Protein AF-A0A8J2VVZ3-F1 (afdb_monomer_lite)

Foldseek 3Di:
DPVPPVVVPPDDPCPVVVVVVVVVVVVVVVVPPVPPALQNLQVPAQWGWHDDPNAIEIEHEQEALVSLLVSLVSDARHQEYEYYHHNDPDQEADACSHPAPGAHQYYAYEDEQHAYYALNNCLSHLQRHAEDAHYQYAYAADSQCSQACVNPVNNGNHAYYHYENYAYAADDLNSCVRCVVRHQEYHYANYAYAQFLAPSGPNLVCLVCCRHYPNVRHHYVVSPHDPDRRDFKDWPDWDWDDDDQFKIKIFTDIDPLVQFPWKKKWKWFPPQDTWIWIWTDDSPDGIDMDGDHDAFTKMKIKIFTANDPPPPVLPPPPHDPDDPPPPPDGDTDTDHPVSVVVRCRRGSHMDMDMDHHHDDPPPPPDDDDDDDPDDPPVVVVVVVVVVVVVVVVVVVVVVVVVVVVVVVVVVVVVVPDPPVVPPPPDDDDDDDDDDDDDDDDDDDDDDDDDDDDDDDDDDDDDD

Secondary structure (DSSP, 8-state):
--SSSGGGSSS-TTHHHHHHHHHHHHHHHTT------HHHHTTT-SEEEEEETTEEEEEEEEE-HHHHHHHHHH--SEEEEEEEEE-SS--EE-TT-SPTT---SEEEEES----EE-TTSSGGGTTT--EEEEESS---S--HHHH-SGGGTT-----EEE-TTS------HHHHHHHTTT--EEE-TT-EE-----TT-HHHHHHH-TTTS-GGGPEEGGG---SSPP---EEEEEEEEEEETTEEEEEEEEE-GGG-SEEEEEEEESSTTPPEEEEEE-TT-SEEEE--PPTT-EEEEEEEEESSS-THHHHHTTT----TTSTTS---EEE-HHHHHHHHHTSSEEEEEEEEPP----------------SSSHHHHHHHHHHHHHHHHHHHHHHHHHHHHHHHHHHHHHHH-GGGSSSS---------------------------------------

pLDDT: mean 74.83, std 21.55, range [27.45, 98.38]

Organism: NCBI:txid151541

InterPro domains:
  IPR003961 Fibronectin type III [cd00063] (238-299)
  IPR032675 Leucine-rich repeat domain superfamily [G3DSA:3.80.10.10] (25-243)
  IPR036116 Fibronectin type III superfamily [SSF49265] (237-308)

Structure (mmCIF, N/CA/C/O backbone):
data_AF-A0A8J2VVZ3-F1
#
_entry.id   AF-A0A8J2VVZ3-F1
#
loop_
_atom_site.group_PDB
_atom_site.id
_atom_site.type_symbol
_atom_site.label_atom_id
_atom_site.label_alt_id
_atom_site.label_comp_id
_atom_site.label_asym_id
_atom_site.label_entity_id
_atom_site.label_seq_id
_atom_site.pdbx_PDB_ins_code
_atom_site.Cartn_x
_atom_site.Cartn_y
_atom_site.Cartn_z
_atom_site.occupancy
_atom_site.B_iso_or_equiv
_atom_site.auth_seq_id
_atom_site.auth_comp_id
_atom_site.auth_asym_id
_atom_site.auth_atom_id
_atom_site.pdbx_PDB_model_num
ATOM 1 N N . MET A 1 1 ? -2.573 18.808 74.335 1.00 41.56 1 MET A N 1
ATOM 2 C CA . MET A 1 1 ? -2.303 17.354 74.412 1.00 41.56 1 MET A CA 1
ATOM 3 C C . MET A 1 1 ? -1.164 16.949 73.460 1.00 41.56 1 MET A C 1
ATOM 5 O O . MET A 1 1 ? -1.275 15.972 72.742 1.00 41.56 1 MET A O 1
ATOM 9 N N . ILE A 1 2 ? -0.074 17.728 73.407 1.00 43.84 2 ILE A N 1
ATOM 10 C CA . ILE A 1 2 ? 1.075 17.495 72.497 1.00 43.84 2 ILE A CA 1
ATOM 11 C C . ILE A 1 2 ? 2.384 17.327 73.296 1.00 43.84 2 ILE A C 1
ATOM 13 O O . ILE A 1 2 ? 3.398 16.895 72.764 1.00 43.84 2 ILE A O 1
ATOM 17 N N . ARG A 1 3 ? 2.359 17.583 74.613 1.00 35.09 3 ARG A N 1
ATOM 18 C CA . ARG A 1 3 ? 3.540 17.487 75.483 1.00 35.09 3 ARG A CA 1
ATOM 19 C C . ARG A 1 3 ? 3.730 16.114 76.140 1.00 35.09 3 ARG A C 1
ATOM 21 O O . ARG A 1 3 ? 4.819 15.843 76.626 1.00 35.09 3 ARG A O 1
ATOM 28 N N . ASP A 1 4 ? 2.728 15.238 76.058 1.00 38.72 4 ASP A N 1
ATOM 29 C CA . ASP A 1 4 ? 2.770 13.888 76.646 1.00 38.72 4 ASP 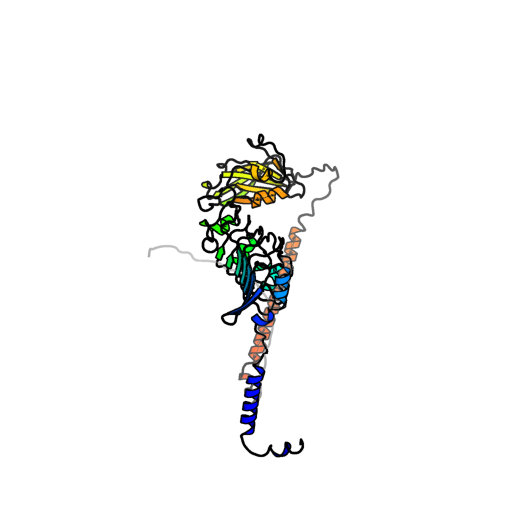A CA 1
ATOM 30 C C . ASP A 1 4 ? 3.154 12.792 75.639 1.00 38.72 4 ASP A C 1
ATOM 32 O O . ASP A 1 4 ? 3.281 11.630 76.006 1.00 38.72 4 ASP A O 1
ATOM 36 N N . PHE A 1 5 ? 3.378 13.134 74.364 1.00 40.94 5 PHE A N 1
ATOM 37 C CA . PHE A 1 5 ? 3.762 12.145 73.347 1.00 40.94 5 PHE A CA 1
ATOM 38 C C . PHE A 1 5 ? 5.262 11.817 73.347 1.00 40.94 5 PHE A C 1
ATOM 40 O O . PHE A 1 5 ? 5.665 10.774 72.835 1.00 40.94 5 PHE A O 1
ATOM 47 N N . TYR A 1 6 ? 6.094 12.672 73.950 1.00 36.91 6 TYR A N 1
ATOM 48 C CA . TYR A 1 6 ? 7.549 12.490 73.953 1.00 36.91 6 TYR A CA 1
ATOM 49 C C . TYR A 1 6 ? 8.045 11.492 75.015 1.00 36.91 6 TYR A C 1
ATOM 51 O O . TYR A 1 6 ? 9.190 11.054 74.954 1.00 36.91 6 TYR A O 1
ATOM 59 N N . SER A 1 7 ? 7.198 11.091 75.970 1.00 34.47 7 SER A N 1
ATOM 60 C CA . SER A 1 7 ? 7.571 10.172 77.058 1.00 34.47 7 SER A CA 1
ATOM 61 C C . SER A 1 7 ? 7.275 8.694 76.772 1.00 34.47 7 SER A C 1
ATOM 63 O O . SER A 1 7 ? 7.632 7.840 77.580 1.00 34.47 7 SER A O 1
ATOM 65 N N . ALA A 1 8 ? 6.693 8.353 75.616 1.00 37.59 8 ALA A N 1
ATOM 66 C CA . ALA A 1 8 ? 6.410 6.964 75.236 1.00 37.59 8 ALA A CA 1
ATOM 67 C C . ALA A 1 8 ? 7.482 6.323 74.324 1.00 37.59 8 ALA A C 1
ATOM 69 O O . ALA A 1 8 ? 7.306 5.194 73.873 1.00 37.59 8 ALA A O 1
ATOM 70 N N . ILE A 1 9 ? 8.608 7.005 74.068 1.00 42.75 9 ILE A N 1
ATOM 71 C CA . ILE A 1 9 ? 9.734 6.506 73.244 1.00 42.75 9 ILE A CA 1
ATOM 72 C C . ILE A 1 9 ? 10.838 5.899 74.137 1.00 42.75 9 ILE A C 1
ATOM 74 O O . ILE A 1 9 ? 12.026 5.972 73.856 1.00 42.75 9 ILE A O 1
ATOM 78 N N . GLN A 1 10 ? 10.460 5.279 75.254 1.00 44.12 10 GLN A N 1
ATOM 79 C CA . GLN A 1 10 ? 11.367 4.441 76.042 1.00 44.12 10 GLN A CA 1
ATOM 80 C C . GLN A 1 10 ? 10.609 3.264 76.649 1.00 44.12 10 GLN A C 1
ATOM 82 O O . GLN A 1 10 ? 10.412 3.187 77.858 1.00 44.12 10 GLN A O 1
ATOM 87 N N . ARG A 1 11 ? 10.166 2.348 75.785 1.00 43.34 11 ARG A N 1
ATOM 88 C CA . ARG A 1 11 ? 10.184 0.888 75.986 1.00 43.34 11 ARG A CA 1
ATOM 89 C C . ARG A 1 11 ? 9.306 0.217 74.935 1.00 43.34 11 ARG A C 1
ATOM 91 O O . ARG A 1 11 ? 8.188 0.653 74.682 1.00 43.34 11 ARG A O 1
ATOM 98 N N . ASN A 1 12 ? 9.795 -0.933 74.485 1.00 38.09 12 ASN A N 1
ATOM 99 C CA . ASN A 1 12 ? 9.079 -2.033 73.844 1.00 38.09 12 ASN A CA 1
ATOM 100 C C . ASN A 1 12 ? 9.043 -2.051 72.305 1.00 38.09 12 ASN A C 1
ATOM 102 O O . ASN A 1 12 ? 8.538 -1.137 71.654 1.00 38.09 12 ASN A O 1
ATOM 106 N N . ASP A 1 13 ? 9.498 -3.183 71.760 1.00 50.47 13 ASP A N 1
ATOM 107 C CA . ASP A 1 13 ? 9.647 -3.589 70.349 1.00 50.47 13 ASP A CA 1
ATOM 108 C C . ASP A 1 13 ? 8.346 -3.618 69.510 1.00 50.47 13 ASP A C 1
ATOM 110 O O . ASP A 1 13 ? 8.288 -4.188 68.424 1.00 50.47 13 ASP A O 1
ATOM 114 N N . ASN A 1 14 ? 7.289 -2.943 69.961 1.00 55.72 14 ASN A N 1
ATOM 115 C CA . ASN A 1 14 ? 5.982 -2.885 69.299 1.00 55.72 14 ASN A CA 1
ATOM 116 C C . ASN A 1 14 ? 5.757 -1.597 68.483 1.00 55.72 14 ASN A C 1
ATOM 118 O O . ASN A 1 14 ? 4.695 -1.427 67.882 1.00 55.72 14 ASN A O 1
ATOM 122 N N . GLY A 1 15 ? 6.730 -0.679 68.448 1.00 51.97 15 GLY A N 1
ATOM 123 C CA . GLY A 1 15 ? 6.635 0.577 67.691 1.00 51.97 15 GLY A CA 1
ATOM 124 C C . GLY A 1 15 ? 6.712 0.372 66.176 1.00 51.97 15 GLY A C 1
ATOM 125 O O . GLY A 1 15 ? 5.900 0.919 65.435 1.00 51.97 15 GLY A O 1
ATOM 126 N N . ILE A 1 16 ? 7.627 -0.487 65.717 1.00 58.69 16 ILE A N 1
ATOM 127 C CA . ILE A 1 16 ? 7.827 -0.771 64.287 1.00 58.69 16 ILE A CA 1
ATOM 128 C C . ILE A 1 16 ? 6.633 -1.548 63.717 1.00 58.69 16 ILE A C 1
ATOM 130 O O . ILE A 1 16 ? 6.146 -1.213 62.642 1.00 58.69 16 ILE A O 1
ATOM 134 N N . ALA A 1 17 ? 6.090 -2.513 64.467 1.00 57.69 17 ALA A N 1
ATOM 135 C CA . ALA A 1 17 ? 4.900 -3.265 64.067 1.00 57.69 17 ALA A CA 1
ATOM 136 C C . ALA A 1 17 ? 3.648 -2.374 63.966 1.00 57.69 17 ALA A C 1
ATOM 138 O O . ALA A 1 17 ? 2.857 -2.526 63.038 1.00 57.69 17 ALA A O 1
ATOM 139 N N . LYS A 1 18 ? 3.485 -1.394 64.868 1.00 58.59 18 LYS A N 1
ATOM 140 C CA . LYS A 1 18 ? 2.386 -0.416 64.795 1.00 58.59 18 LYS A CA 1
ATOM 141 C C . LYS A 1 18 ? 2.551 0.575 63.645 1.00 58.59 18 LYS A C 1
ATOM 143 O O . LYS A 1 18 ? 1.558 0.913 63.013 1.00 58.59 18 LYS A O 1
ATOM 148 N N . ILE A 1 19 ? 3.778 1.000 63.336 1.00 66.62 19 ILE A N 1
ATOM 149 C CA . ILE A 1 19 ? 4.067 1.863 62.179 1.00 66.62 19 ILE A CA 1
ATOM 150 C C . ILE A 1 19 ? 3.843 1.102 60.867 1.00 66.62 19 ILE A C 1
ATOM 152 O O . ILE A 1 19 ? 3.213 1.641 59.965 1.00 66.62 19 ILE A O 1
ATOM 156 N N . LEU A 1 20 ? 4.269 -0.162 60.774 1.00 64.00 20 LEU A N 1
ATOM 157 C CA . LEU A 1 20 ? 3.985 -1.037 59.631 1.00 64.00 20 LEU A CA 1
ATOM 158 C C . LEU A 1 20 ? 2.487 -1.314 59.484 1.00 64.00 20 LEU A C 1
ATOM 160 O O . LEU A 1 20 ? 1.973 -1.257 58.375 1.00 64.00 20 LEU A O 1
ATOM 164 N N . SER A 1 21 ? 1.770 -1.549 60.585 1.00 64.81 21 SER A N 1
ATOM 165 C CA . SER A 1 21 ? 0.315 -1.727 60.564 1.00 64.81 21 SER A CA 1
ATOM 166 C C . SER A 1 21 ? -0.410 -0.453 60.130 1.00 64.81 21 SER A C 1
ATOM 168 O O . SER A 1 21 ? -1.386 -0.548 59.396 1.00 64.81 21 SER A O 1
ATOM 170 N N . LEU A 1 22 ? 0.063 0.728 60.543 1.00 66.88 22 LEU A N 1
ATOM 171 C CA . LEU A 1 22 ? -0.497 2.013 60.126 1.00 66.88 22 LEU A CA 1
ATOM 172 C C . LEU A 1 22 ? -0.161 2.318 58.660 1.00 66.88 22 LEU A C 1
ATOM 174 O O . LEU A 1 22 ? -1.025 2.789 57.935 1.00 66.88 22 LEU A O 1
ATOM 178 N N . LEU A 1 23 ? 1.052 1.998 58.198 1.00 65.06 23 LEU A N 1
ATOM 179 C CA . LEU A 1 23 ? 1.457 2.126 56.795 1.00 65.06 23 LEU A CA 1
ATOM 180 C C . LEU A 1 23 ? 0.704 1.152 55.889 1.00 65.06 23 LEU A C 1
ATOM 182 O O . LEU A 1 23 ? 0.332 1.549 54.795 1.00 65.06 23 LEU A O 1
ATOM 186 N N . LEU A 1 24 ? 0.432 -0.078 56.334 1.00 63.16 24 LEU A N 1
ATOM 187 C CA . LEU A 1 24 ? -0.410 -1.041 55.617 1.00 63.16 24 LEU A CA 1
ATOM 188 C C . LEU A 1 24 ? -1.869 -0.581 55.567 1.00 63.16 24 LEU A C 1
ATOM 190 O O . LEU A 1 24 ? -2.501 -0.704 54.523 1.00 63.16 24 LEU A O 1
ATOM 194 N N . PHE A 1 25 ? -2.380 0.010 56.650 1.00 60.69 25 PHE A N 1
ATOM 195 C CA . PHE A 1 25 ? -3.725 0.583 56.683 1.00 60.69 25 PHE A CA 1
ATOM 196 C C . PHE A 1 25 ? -3.829 1.832 55.796 1.00 60.69 25 PHE A C 1
ATOM 198 O O . PHE A 1 25 ? -4.803 1.978 55.071 1.00 60.69 25 PHE A O 1
ATOM 205 N N . ILE A 1 26 ? -2.799 2.687 55.775 1.00 57.28 26 ILE A N 1
ATOM 206 C CA . ILE A 1 26 ? -2.688 3.830 54.856 1.00 57.28 26 ILE A CA 1
ATOM 207 C C . ILE A 1 26 ? -2.502 3.347 53.411 1.00 57.28 26 ILE A C 1
ATOM 209 O O . ILE A 1 26 ? -3.080 3.934 52.512 1.00 57.28 26 ILE A O 1
ATOM 213 N N . PHE A 1 27 ? -1.775 2.256 53.150 1.00 54.00 27 PHE A N 1
ATOM 214 C CA . PHE A 1 27 ? -1.692 1.648 51.813 1.00 54.00 27 PHE A CA 1
ATOM 215 C C . PHE A 1 27 ? -3.026 1.037 51.366 1.00 54.00 27 PHE A C 1
ATOM 217 O O . PHE A 1 27 ? -3.331 1.061 50.177 1.00 54.00 27 PHE A O 1
ATOM 224 N N . GLN A 1 28 ? -3.825 0.507 52.298 1.00 49.03 28 GLN A N 1
ATOM 225 C CA . GLN A 1 28 ? -5.174 0.003 52.031 1.00 49.03 28 GLN A CA 1
ATOM 226 C C . GLN A 1 28 ? -6.177 1.143 51.808 1.00 49.03 28 GLN A C 1
ATOM 228 O O . GLN A 1 28 ? -6.996 1.041 50.900 1.00 49.03 28 GLN A O 1
ATOM 233 N N . THR A 1 29 ? -6.092 2.250 52.552 1.00 46.50 29 THR A N 1
ATOM 234 C CA . THR A 1 29 ? -6.977 3.414 52.357 1.00 46.50 29 THR A CA 1
ATOM 235 C C . THR A 1 29 ? -6.551 4.294 51.178 1.00 46.50 29 THR A C 1
ATOM 237 O O . THR A 1 29 ? -7.407 4.825 50.478 1.00 46.50 29 THR A O 1
ATOM 240 N N . CYS A 1 30 ? -5.255 4.367 50.859 1.00 42.38 30 CYS A N 1
ATOM 241 C CA . CYS A 1 30 ? -4.728 5.039 49.664 1.00 42.38 30 CYS A CA 1
ATOM 242 C C . CYS A 1 30 ? -4.877 4.186 48.384 1.00 42.38 30 CYS A C 1
ATOM 244 O O . CYS A 1 30 ? -4.563 4.648 47.293 1.00 42.38 30 CYS A O 1
ATOM 246 N N . ARG A 1 31 ? -5.405 2.954 48.492 1.00 37.09 31 ARG A N 1
ATOM 247 C CA . ARG A 1 31 ? -5.868 2.131 47.357 1.00 37.09 31 ARG A CA 1
ATOM 248 C C . ARG A 1 31 ? -7.348 2.312 47.024 1.00 37.09 31 ARG A C 1
ATOM 250 O O . ARG A 1 31 ? -7.922 1.499 46.310 1.00 37.09 31 ARG A O 1
ATOM 257 N N . THR A 1 32 ? -7.957 3.385 47.510 1.00 39.34 32 THR A N 1
ATOM 258 C CA . THR A 1 32 ? -9.224 3.868 46.964 1.00 39.34 32 THR A CA 1
ATOM 259 C C . THR A 1 32 ? -8.933 5.115 46.140 1.00 39.34 32 THR A C 1
ATOM 261 O O . THR A 1 32 ? -9.175 6.242 46.559 1.00 39.34 32 THR A O 1
ATOM 264 N N . GLU A 1 33 ? -8.366 4.923 44.943 1.00 41.94 33 GLU A N 1
ATOM 265 C CA . GLU A 1 33 ? -8.684 5.875 43.883 1.00 41.94 33 GLU A CA 1
ATOM 266 C C . GLU A 1 33 ? -10.206 5.828 43.754 1.00 41.94 33 GLU A C 1
ATOM 268 O O . GLU A 1 33 ? -10.781 4.773 43.488 1.00 41.94 33 GLU A O 1
ATOM 273 N N . ASN A 1 34 ? -10.869 6.952 44.009 1.00 41.53 34 ASN A N 1
ATOM 274 C CA . ASN A 1 34 ? -12.263 7.142 43.636 1.00 41.53 34 ASN A CA 1
ATOM 275 C C . ASN A 1 34 ? -12.340 7.128 42.100 1.00 41.53 34 ASN A C 1
ATOM 277 O O . ASN A 1 34 ? -12.481 8.173 41.467 1.00 41.53 34 ASN A O 1
ATOM 281 N N . THR A 1 35 ? -12.188 5.961 41.479 1.00 51.75 35 THR A N 1
ATOM 282 C CA . THR A 1 35 ? -12.487 5.768 40.067 1.00 51.75 35 THR A CA 1
ATOM 283 C C . THR A 1 35 ? -13.999 5.715 39.967 1.00 51.75 35 THR A C 1
ATOM 285 O O . THR A 1 35 ? -14.612 4.690 40.262 1.00 51.75 35 THR A O 1
ATOM 288 N N . LEU A 1 36 ? -14.611 6.847 39.618 1.00 59.25 36 LEU A N 1
ATOM 289 C CA . LEU A 1 36 ? -16.005 6.871 39.190 1.00 59.25 36 LEU A CA 1
ATOM 290 C C . LEU A 1 36 ? -16.160 5.783 38.114 1.00 59.25 36 LEU A C 1
ATOM 292 O O . LEU A 1 36 ? -15.407 5.789 37.137 1.00 59.25 36 LEU A O 1
ATOM 296 N N . GLU A 1 37 ? -17.062 4.822 38.318 1.00 67.31 37 GLU A N 1
ATOM 297 C CA . GLU A 1 37 ? -17.260 3.741 37.347 1.00 67.31 37 GLU A CA 1
ATOM 298 C C . GLU A 1 37 ? -17.586 4.339 35.974 1.00 67.31 37 GLU A C 1
ATOM 300 O O . GLU A 1 37 ? -18.319 5.327 35.875 1.00 67.31 37 GLU A O 1
ATOM 305 N N . CYS A 1 38 ? -17.052 3.755 34.897 1.00 76.25 38 CYS A N 1
ATOM 306 C CA . CYS A 1 38 ? -17.185 4.343 33.561 1.00 76.25 38 CYS A CA 1
ATOM 307 C C . CYS A 1 38 ? -18.645 4.537 33.115 1.00 76.25 38 CYS A C 1
ATOM 309 O O . CYS A 1 38 ? -18.975 5.483 32.399 1.00 76.25 38 CYS A O 1
ATOM 311 N N . SER A 1 39 ? -19.538 3.681 33.612 1.00 73.06 39 SER A N 1
ATOM 312 C CA . SER A 1 39 ? -20.987 3.785 33.446 1.00 73.06 39 SER A CA 1
ATOM 313 C C . SER A 1 39 ? -21.559 5.089 34.024 1.00 73.06 39 SER A C 1
ATOM 315 O O . SER A 1 39 ? -22.451 5.697 33.434 1.00 73.06 39 SER A O 1
ATOM 317 N N . GLN A 1 40 ? -21.021 5.566 35.148 1.00 73.25 40 GLN A N 1
ATOM 318 C CA . GLN A 1 40 ? -21.463 6.782 35.834 1.00 73.25 40 GLN A CA 1
ATOM 319 C C . GLN A 1 40 ? -20.992 8.050 35.109 1.00 73.25 40 GLN A C 1
ATOM 321 O O . GLN A 1 40 ? -21.721 9.040 35.066 1.00 73.25 40 GLN A O 1
ATOM 326 N N . LEU A 1 41 ? -19.818 8.007 34.465 1.00 75.19 41 LEU A N 1
ATOM 327 C CA . LEU A 1 41 ? -19.287 9.105 33.639 1.00 75.19 41 LEU A CA 1
ATOM 328 C C . LEU A 1 41 ? -20.153 9.411 32.404 1.00 75.19 41 LEU A C 1
ATOM 330 O O . LEU A 1 41 ? -20.085 10.517 31.858 1.00 75.19 41 LEU A O 1
ATOM 334 N N . MET A 1 42 ? -20.964 8.441 31.972 1.00 80.12 42 MET A N 1
ATOM 335 C CA . MET A 1 42 ? -21.727 8.488 30.723 1.00 80.12 42 MET A CA 1
ATOM 336 C C . MET A 1 42 ? -23.243 8.599 30.921 1.00 80.12 42 MET A C 1
ATOM 338 O O . MET A 1 42 ? -24.000 8.454 29.961 1.00 80.12 42 MET A O 1
ATOM 342 N N . GLN A 1 43 ? -23.708 8.936 32.129 1.00 66.31 43 GLN A N 1
ATOM 343 C CA . GLN A 1 43 ? -25.122 9.234 32.365 1.00 66.31 43 GLN A CA 1
ATOM 344 C C . GLN A 1 43 ? -25.591 10.357 31.415 1.00 66.31 43 GLN A C 1
ATOM 346 O O . GLN A 1 43 ? -25.032 11.455 31.402 1.00 66.31 43 GLN A O 1
ATOM 351 N N . ASN A 1 44 ? -26.611 10.065 30.598 1.00 67.00 44 ASN A N 1
ATOM 352 C CA . ASN A 1 44 ? -27.169 10.925 29.537 1.00 67.00 44 ASN A CA 1
ATOM 353 C C . ASN A 1 44 ? -26.306 11.107 28.272 1.00 67.00 44 ASN A C 1
ATOM 355 O O . ASN A 1 44 ? -26.539 12.038 27.499 1.00 67.00 44 ASN A O 1
ATOM 359 N N . SER A 1 45 ? -25.321 10.240 28.029 1.00 76.06 45 SER A N 1
ATOM 360 C CA . SER A 1 45 ? -24.648 10.158 26.730 1.00 76.06 45 SER A CA 1
ATOM 361 C C . SER A 1 45 ? -25.319 9.126 25.821 1.00 76.06 45 SER A C 1
ATOM 363 O O . SER A 1 45 ? -25.867 8.133 26.287 1.00 76.06 45 SER A O 1
ATOM 365 N N . LYS A 1 46 ? -25.240 9.350 24.507 1.00 85.19 46 LYS A N 1
ATOM 366 C CA . LYS A 1 46 ? -25.567 8.353 23.477 1.00 85.19 46 LYS A CA 1
ATOM 367 C C . LYS A 1 46 ? -24.476 7.288 23.298 1.00 85.19 46 LYS A C 1
ATOM 369 O O . LYS A 1 46 ? -24.651 6.353 22.527 1.00 85.19 46 LYS A O 1
ATOM 374 N N . CYS A 1 47 ? -23.357 7.425 24.007 1.00 92.88 47 CYS A N 1
ATOM 375 C CA . CYS A 1 47 ? -22.308 6.421 24.059 1.00 92.88 47 CYS A CA 1
ATOM 376 C C . CYS A 1 47 ? -22.359 5.657 25.385 1.00 92.88 47 CYS A C 1
ATOM 378 O O . CYS A 1 47 ? -22.591 6.235 26.448 1.00 92.88 47 CYS A O 1
ATOM 380 N N . THR A 1 48 ? -22.078 4.364 25.313 1.00 92.31 48 THR A N 1
ATOM 381 C CA . THR A 1 48 ? -22.001 3.442 26.440 1.00 92.31 48 THR A CA 1
ATOM 382 C C . THR A 1 48 ? -20.541 3.198 26.782 1.00 92.31 48 THR A C 1
ATOM 384 O O . THR A 1 48 ? -19.729 2.949 25.895 1.00 92.31 48 THR A O 1
ATOM 387 N N . CYS A 1 49 ? -20.206 3.247 28.070 1.00 93.69 49 CYS A N 1
ATOM 388 C CA . CYS A 1 49 ? -18.892 2.843 28.545 1.00 93.69 49 CYS A CA 1
ATOM 389 C C . CYS A 1 49 ? -19.006 1.727 29.578 1.00 93.69 49 CYS A C 1
ATOM 391 O O . CYS A 1 49 ? -19.822 1.811 30.499 1.00 93.69 49 CYS A O 1
ATOM 393 N N . TYR A 1 50 ? -18.163 0.710 29.440 1.00 91.69 50 TYR A N 1
ATOM 394 C CA . TYR A 1 50 ? -18.088 -0.423 30.353 1.00 91.69 50 TYR A CA 1
ATOM 395 C C . TYR A 1 50 ? -16.655 -0.937 30.459 1.00 91.69 50 TYR A C 1
ATOM 397 O O . TYR A 1 50 ? -15.792 -0.630 29.637 1.00 91.69 50 TYR A O 1
ATOM 405 N N . THR A 1 51 ? -16.399 -1.714 31.504 1.00 91.69 51 THR A N 1
ATOM 406 C CA . THR A 1 51 ? -15.126 -2.393 31.718 1.00 91.69 51 THR A CA 1
ATOM 407 C C . THR A 1 51 ? -15.309 -3.891 31.529 1.00 91.69 51 THR A C 1
ATOM 409 O O . THR A 1 51 ? -16.272 -4.479 32.019 1.00 91.69 51 THR A O 1
ATOM 412 N N . PHE A 1 52 ? -14.388 -4.515 30.804 1.00 89.56 52 PHE A N 1
ATOM 413 C CA . PHE A 1 52 ? -14.350 -5.959 30.597 1.00 89.56 52 PHE A CA 1
ATOM 414 C C . PHE A 1 52 ? -12.893 -6.417 30.652 1.00 89.56 52 PHE A C 1
ATOM 416 O O . PHE A 1 52 ? -12.045 -5.808 30.006 1.00 89.56 52 PHE A O 1
ATOM 423 N N . GLU A 1 53 ? -12.594 -7.440 31.460 1.00 90.56 53 GLU A N 1
ATOM 424 C CA . GLU A 1 53 ? -11.221 -7.940 31.681 1.00 90.56 53 GLU A CA 1
ATOM 425 C C . GLU A 1 53 ? -10.203 -6.819 31.994 1.00 90.56 53 GLU A C 1
ATOM 427 O O . GLU A 1 53 ? -9.133 -6.742 31.397 1.00 90.56 53 GLU A O 1
ATOM 432 N N . ASP A 1 54 ? -10.563 -5.902 32.901 1.00 85.69 54 ASP A N 1
ATOM 433 C CA . ASP A 1 54 ? -9.754 -4.732 33.298 1.00 85.69 54 ASP A CA 1
ATOM 434 C C . ASP A 1 54 ? -9.432 -3.729 32.166 1.00 85.69 54 ASP A C 1
ATOM 436 O O . ASP A 1 54 ? -8.633 -2.805 32.342 1.00 85.69 54 ASP A O 1
ATOM 440 N N . ALA A 1 55 ? -10.088 -3.853 31.011 1.00 92.00 55 ALA A N 1
ATOM 441 C CA . ALA A 1 55 ? -9.995 -2.927 29.889 1.00 92.00 55 ALA A CA 1
ATOM 442 C C . ALA A 1 55 ? -11.278 -2.093 29.740 1.00 92.00 55 ALA A C 1
ATOM 444 O O . ALA A 1 55 ? -12.384 -2.571 29.986 1.00 92.00 55 ALA A O 1
ATOM 445 N N . VAL A 1 56 ? -11.130 -0.829 29.332 1.00 93.81 56 VAL A N 1
ATOM 446 C CA . VAL A 1 56 ? -12.246 0.114 29.148 1.00 93.81 56 VAL A CA 1
ATOM 447 C C . VAL A 1 56 ? -12.716 0.099 27.695 1.00 93.81 56 VAL A C 1
ATOM 449 O O . VAL A 1 56 ? -11.923 0.339 26.782 1.00 93.81 56 VAL A O 1
ATOM 452 N N . TYR A 1 57 ? -14.010 -0.111 27.488 1.00 95.56 57 TYR A N 1
ATOM 453 C CA . TYR A 1 57 ? -14.665 -0.128 26.184 1.00 95.56 57 TYR A CA 1
ATOM 454 C C . TYR A 1 57 ? -15.613 1.061 26.081 1.00 95.56 57 TYR A C 1
ATOM 456 O O . TYR A 1 57 ? -16.362 1.345 27.018 1.00 95.56 57 TYR A O 1
ATOM 464 N N . LEU A 1 58 ? -15.570 1.759 24.948 1.00 96.19 58 LEU A N 1
ATOM 465 C CA . LEU A 1 58 ? -16.444 2.888 24.655 1.00 96.19 58 LEU A CA 1
ATOM 466 C C . LEU A 1 58 ? -17.152 2.652 23.322 1.00 96.19 58 LEU A C 1
ATOM 468 O O . LEU A 1 58 ? -16.523 2.721 22.269 1.00 96.19 58 LEU A O 1
ATOM 472 N N . ASP A 1 59 ? -18.462 2.443 23.376 1.00 95.88 59 ASP A N 1
ATOM 473 C CA . ASP A 1 59 ? -19.288 2.146 22.210 1.00 95.88 59 ASP A CA 1
ATOM 474 C C . ASP A 1 59 ? -20.307 3.267 21.989 1.00 95.88 59 ASP A C 1
ATOM 476 O O . ASP A 1 59 ? -21.087 3.609 22.876 1.00 95.88 59 ASP A O 1
ATOM 480 N N . CYS A 1 60 ? -20.307 3.859 20.801 1.00 95.44 60 CYS A N 1
ATOM 481 C CA . CYS A 1 60 ? -21.211 4.931 20.404 1.00 95.44 60 CYS A CA 1
ATOM 482 C C . CYS A 1 60 ? -22.104 4.447 19.260 1.00 95.44 60 CYS A C 1
ATOM 484 O O . CYS A 1 60 ? -21.587 4.054 18.216 1.00 95.44 60 CYS A O 1
ATOM 486 N N . GLN A 1 61 ? -23.424 4.499 19.439 1.00 93.50 61 GLN A N 1
ATOM 487 C CA . GLN A 1 61 ? -24.395 4.055 18.437 1.00 93.50 61 GLN A CA 1
ATOM 488 C C . GLN A 1 61 ? -25.483 5.114 18.232 1.00 93.50 61 GLN A C 1
ATOM 490 O O . GLN A 1 61 ? -25.873 5.768 19.201 1.00 93.50 61 GLN A O 1
ATOM 495 N N . ASP A 1 62 ? -25.965 5.278 16.993 1.00 92.69 62 ASP A N 1
ATOM 496 C CA . ASP A 1 62 ? -27.085 6.167 16.642 1.00 92.69 62 ASP A CA 1
ATOM 497 C C . ASP A 1 62 ? -26.883 7.588 17.203 1.00 92.69 62 ASP A C 1
ATOM 499 O O . ASP A 1 62 ? -27.720 8.150 17.922 1.00 92.69 62 ASP A O 1
ATOM 503 N N . THR A 1 63 ? -25.691 8.138 16.956 1.00 92.06 63 THR A N 1
ATOM 504 C CA . THR A 1 63 ? -25.241 9.406 17.540 1.00 92.06 63 THR A CA 1
ATOM 505 C C . THR A 1 63 ? -24.447 10.253 16.556 1.00 92.06 63 THR A C 1
ATOM 507 O O . THR A 1 63 ? -23.820 9.731 15.641 1.00 92.06 63 THR A O 1
ATOM 510 N N . ILE A 1 64 ? -24.401 11.560 16.817 1.00 92.12 64 ILE A N 1
ATOM 511 C CA . ILE A 1 64 ? -23.632 12.543 16.045 1.00 92.12 64 ILE A CA 1
ATOM 512 C C . ILE A 1 64 ? -22.166 12.623 16.494 1.00 92.12 64 ILE A C 1
ATOM 514 O O . ILE A 1 64 ? -21.823 12.365 17.655 1.00 92.12 64 ILE A O 1
ATOM 518 N N . LEU A 1 65 ? -21.289 13.103 15.606 1.00 92.44 65 LEU A N 1
ATOM 519 C CA . LEU A 1 65 ? -19.841 13.185 15.843 1.00 92.44 65 LEU A CA 1
ATOM 520 C C . LEU A 1 65 ? -19.462 14.056 17.058 1.00 92.44 65 LEU A C 1
ATOM 522 O O . LEU A 1 65 ? -18.458 13.815 17.736 1.00 92.44 65 LEU A O 1
ATOM 526 N N . LYS A 1 66 ? -20.263 15.086 17.354 1.00 91.06 66 LYS A N 1
ATOM 527 C CA . LYS A 1 66 ? -20.048 15.989 18.496 1.00 91.06 66 LYS A CA 1
ATOM 528 C C . LYS A 1 66 ? -20.131 15.251 19.835 1.00 91.06 66 LYS A C 1
ATOM 530 O O . LYS A 1 66 ? -19.298 15.489 20.711 1.00 91.06 66 LYS A O 1
ATOM 535 N N . ASP A 1 67 ? -21.103 14.360 19.988 1.00 91.38 67 ASP A N 1
ATOM 536 C CA . ASP A 1 67 ? -21.320 13.630 21.238 1.00 91.38 67 ASP A CA 1
ATOM 537 C C . ASP A 1 67 ? -20.235 12.584 21.468 1.00 91.38 67 ASP A C 1
ATOM 539 O O . ASP A 1 67 ? -19.740 12.450 22.589 1.00 91.38 67 ASP A O 1
ATOM 543 N N . ILE A 1 68 ? -19.758 11.964 20.388 1.00 94.00 68 ILE A N 1
ATOM 544 C CA . ILE A 1 68 ? -18.602 11.065 20.395 1.00 94.00 68 ILE A CA 1
ATOM 545 C C . ILE A 1 68 ? -17.343 11.793 20.885 1.00 94.00 68 ILE A C 1
ATOM 547 O O . ILE A 1 68 ? -16.662 11.330 21.801 1.00 94.00 68 ILE A O 1
ATOM 551 N N . LYS A 1 69 ? -17.052 12.984 20.341 1.00 92.94 69 LYS A N 1
ATOM 552 C CA . LYS A 1 69 ? -15.915 13.805 20.798 1.00 92.94 69 LYS A CA 1
ATOM 553 C C . LYS A 1 69 ? -16.033 14.168 22.281 1.00 92.94 69 LYS A C 1
ATOM 555 O O . LYS A 1 69 ? -15.028 14.220 22.987 1.00 92.94 69 LYS A O 1
ATOM 560 N N . ASN A 1 70 ? -17.247 14.421 22.770 1.00 91.12 70 ASN A N 1
ATOM 561 C CA . ASN A 1 70 ? -17.489 14.703 24.185 1.00 91.12 70 ASN A CA 1
ATOM 562 C C . ASN A 1 70 ? -17.339 13.456 25.070 1.00 91.12 70 ASN A C 1
ATOM 564 O O . ASN A 1 70 ? -16.957 13.587 26.232 1.00 91.12 70 ASN A O 1
ATOM 568 N N . ALA A 1 71 ? -17.646 12.265 24.554 1.00 92.94 71 ALA A N 1
ATOM 569 C CA . ALA A 1 71 ? -17.437 10.993 25.241 1.00 92.94 71 ALA A CA 1
ATOM 570 C C . ALA A 1 71 ? -15.940 10.687 25.402 1.00 92.94 71 ALA A C 1
ATOM 572 O O . ALA A 1 71 ? -15.469 10.497 26.521 1.00 92.94 71 ALA A O 1
ATOM 573 N N . LEU A 1 72 ? -15.171 10.775 24.311 1.00 93.00 72 LEU A N 1
ATOM 574 C CA . LEU A 1 72 ? -13.717 10.559 24.308 1.00 93.00 72 LEU A CA 1
ATOM 575 C C . LEU A 1 72 ? -12.953 11.532 25.221 1.00 93.00 72 LEU A C 1
ATOM 577 O O . LEU A 1 72 ? -11.885 11.203 25.720 1.00 93.00 72 LEU A O 1
ATOM 581 N N . LYS A 1 73 ? -13.486 12.738 25.459 1.00 90.94 73 LYS A N 1
ATOM 582 C CA . LYS A 1 73 ? -12.908 13.697 26.419 1.00 90.94 73 LYS A CA 1
ATOM 583 C C . LYS A 1 73 ? -13.196 13.354 27.881 1.00 90.94 73 LYS A C 1
ATOM 585 O O . LYS A 1 73 ? -12.462 13.810 28.752 1.00 90.94 73 LYS A O 1
ATOM 590 N N . ARG A 1 74 ? -14.288 12.635 28.155 1.00 90.12 74 ARG A N 1
ATOM 591 C CA . ARG A 1 74 ? -14.731 12.285 29.514 1.00 90.12 74 ARG A CA 1
ATOM 592 C C . ARG A 1 74 ? -14.124 10.978 30.000 1.00 90.12 74 ARG A C 1
ATOM 594 O O . ARG A 1 74 ? -13.814 10.867 31.181 1.00 90.12 74 ARG A O 1
ATOM 601 N N . VAL A 1 75 ? -13.964 10.012 29.100 1.00 89.62 75 VAL A N 1
ATOM 602 C CA . VAL A 1 75 ? -13.434 8.690 29.429 1.00 89.62 75 VAL A CA 1
ATOM 603 C C . VAL A 1 75 ? -11.931 8.656 29.171 1.00 89.62 75 VAL A C 1
ATOM 605 O O . VAL A 1 75 ? -11.478 8.853 28.046 1.00 89.62 75 VAL A O 1
ATOM 608 N N . SER A 1 76 ? -11.151 8.398 30.218 1.00 85.50 76 SER A N 1
ATOM 609 C CA . SER A 1 76 ? -9.711 8.166 30.115 1.00 85.50 76 SER A CA 1
ATOM 610 C C . SER A 1 76 ? -9.406 6.684 29.875 1.00 85.50 76 SER A C 1
ATOM 612 O O . SER A 1 76 ? -10.201 5.809 30.206 1.00 85.50 76 SER A O 1
ATOM 614 N N . ASN A 1 77 ? -8.230 6.399 29.306 1.00 88.81 77 ASN A N 1
ATOM 615 C CA . ASN A 1 77 ? -7.692 5.039 29.146 1.00 88.81 77 ASN A CA 1
ATOM 616 C C . ASN A 1 77 ? -8.604 4.057 28.384 1.00 88.81 77 ASN A C 1
ATOM 618 O O . ASN A 1 77 ? -8.609 2.862 28.672 1.00 88.81 77 ASN A O 1
ATOM 622 N N . VAL A 1 78 ? -9.348 4.556 27.392 1.00 95.06 78 VAL A N 1
ATOM 623 C CA . VAL A 1 78 ? -10.150 3.721 26.487 1.00 95.06 78 VAL A CA 1
ATOM 624 C C . VAL A 1 78 ? -9.238 2.727 25.766 1.00 95.06 78 VAL A C 1
ATOM 626 O O . VAL A 1 78 ? -8.325 3.126 25.047 1.00 95.06 78 VAL A O 1
ATOM 629 N N . HIS A 1 79 ? -9.498 1.437 25.955 1.00 95.94 79 HIS A N 1
ATOM 630 C CA . HIS A 1 79 ? -8.766 0.339 25.333 1.00 95.94 79 HIS A CA 1
ATOM 631 C C . HIS A 1 79 ? -9.305 0.039 23.931 1.00 95.94 79 HIS A C 1
ATOM 633 O O . HIS A 1 79 ? -8.531 -0.063 22.976 1.00 95.94 79 HIS A O 1
ATOM 639 N N . ALA A 1 80 ? -10.629 -0.058 23.808 1.00 97.75 80 ALA A N 1
ATOM 640 C CA . ALA A 1 80 ? -11.331 -0.281 22.552 1.00 97.75 80 ALA A CA 1
ATOM 641 C C . ALA A 1 80 ? -12.440 0.756 22.370 1.00 97.75 80 ALA A C 1
ATOM 643 O O . ALA A 1 80 ? -13.138 1.115 23.320 1.00 97.75 80 ALA A O 1
ATOM 644 N N . PHE A 1 81 ? -12.575 1.249 21.145 1.00 97.94 81 PHE A N 1
ATOM 645 C CA . PHE A 1 81 ? -13.517 2.299 20.799 1.00 97.94 81 PHE A CA 1
ATOM 646 C C . PHE A 1 81 ? -14.298 1.924 19.545 1.00 97.94 81 PHE A C 1
ATOM 648 O O . PHE A 1 81 ? -13.694 1.658 18.500 1.00 97.94 81 PHE A O 1
ATOM 655 N N . SER A 1 82 ? -15.624 1.961 19.649 1.00 97.81 82 SER A N 1
ATOM 656 C CA . SER A 1 82 ? -16.517 1.592 18.559 1.00 97.81 82 SER A CA 1
ATOM 657 C C . SER A 1 82 ? -17.501 2.705 18.205 1.00 97.81 82 SER A C 1
ATOM 659 O O . SER A 1 82 ? -18.084 3.344 19.083 1.00 97.81 82 SER A O 1
ATOM 661 N N . ILE A 1 83 ? -17.729 2.901 16.908 1.00 96.81 83 ILE A N 1
ATOM 662 C CA . ILE A 1 83 ? -18.782 3.754 16.352 1.00 96.81 83 ILE A CA 1
ATOM 663 C C . ILE A 1 83 ? -19.651 2.901 15.433 1.00 96.81 83 ILE A C 1
ATOM 665 O O . ILE A 1 83 ? -19.139 2.287 14.497 1.00 96.81 83 ILE A O 1
ATOM 669 N N . TYR A 1 84 ? -20.956 2.917 15.669 1.00 95.31 84 TYR A N 1
ATOM 670 C CA . TYR A 1 84 ? -21.963 2.252 14.852 1.00 95.31 84 TYR A CA 1
ATOM 671 C C . TYR A 1 84 ? -23.022 3.262 14.432 1.00 95.31 84 TYR A C 1
ATOM 673 O O . TYR A 1 84 ? -23.411 4.095 15.248 1.00 95.31 84 TYR A O 1
ATOM 681 N N . ASP A 1 85 ? -23.501 3.167 13.191 1.00 93.81 85 ASP A N 1
ATOM 682 C CA . ASP A 1 85 ? -24.674 3.916 12.722 1.00 93.81 85 ASP A CA 1
ATOM 683 C C . ASP A 1 85 ? -24.567 5.411 13.071 1.00 93.81 85 ASP A C 1
ATOM 685 O O . ASP A 1 85 ? -25.359 5.960 13.836 1.00 93.81 85 ASP A O 1
ATOM 689 N N . LEU A 1 86 ? -23.501 6.059 12.578 1.00 92.56 86 LEU A N 1
ATOM 690 C CA . LEU A 1 86 ? -23.258 7.478 12.844 1.00 92.56 86 LEU A CA 1
ATOM 691 C C . LEU A 1 86 ? -24.444 8.291 12.305 1.00 92.56 86 LEU A C 1
ATOM 693 O O . LEU A 1 86 ? -24.615 8.411 11.089 1.00 92.56 86 LEU A O 1
ATOM 697 N N . ASP A 1 87 ? -25.245 8.828 13.222 1.00 80.25 87 ASP A N 1
ATOM 698 C CA . ASP A 1 87 ? -26.401 9.656 12.912 1.00 80.25 87 ASP A CA 1
ATOM 699 C C . ASP A 1 87 ? -25.885 11.028 12.489 1.00 80.25 87 ASP A C 1
ATOM 701 O O . ASP A 1 87 ? -25.142 11.674 13.228 1.00 80.25 87 ASP A O 1
ATOM 705 N N . GLY A 1 88 ? -26.210 11.441 11.269 1.00 75.31 88 GLY A N 1
ATOM 706 C CA . GLY A 1 88 ? -25.741 12.698 10.703 1.00 75.31 88 GLY A CA 1
ATOM 707 C C . GLY A 1 88 ? -25.282 12.611 9.249 1.00 75.31 88 GLY A C 1
ATOM 708 O O . GLY A 1 88 ? -25.187 11.547 8.628 1.00 75.31 88 GLY A O 1
ATOM 709 N N . SER A 1 89 ? -25.049 13.789 8.673 1.00 83.25 89 SER A N 1
ATOM 710 C CA . SER A 1 89 ? -24.603 13.959 7.288 1.00 83.25 89 SER A CA 1
ATOM 711 C C . SER A 1 89 ? -23.084 14.106 7.174 1.00 83.25 89 SER A C 1
ATOM 713 O O . SER A 1 89 ? -22.591 14.555 6.141 1.00 83.25 89 SER A O 1
ATOM 715 N N . GLU A 1 90 ? -22.337 13.810 8.237 1.00 89.06 90 GLU A N 1
ATOM 716 C CA . GLU A 1 90 ? -20.883 13.879 8.249 1.00 89.06 90 GLU A CA 1
ATOM 717 C C . GLU A 1 90 ? -20.284 12.869 7.264 1.00 89.06 90 GLU A C 1
ATOM 719 O O . GLU A 1 90 ? -20.457 11.655 7.377 1.00 89.06 90 GLU A O 1
ATOM 724 N N . GLU A 1 91 ? -19.524 13.390 6.305 1.00 93.19 91 GLU A N 1
ATOM 725 C CA . GLU A 1 91 ? -18.773 12.588 5.336 1.00 93.19 91 GLU A CA 1
ATOM 726 C C . GLU A 1 91 ? -17.268 12.573 5.644 1.00 93.19 91 GLU A C 1
ATOM 728 O O . GLU A 1 91 ? -16.495 11.923 4.941 1.00 93.19 91 GLU A O 1
ATOM 733 N N . GLU A 1 92 ? -16.843 13.270 6.698 1.00 93.38 92 GLU A N 1
ATOM 734 C CA . GLU A 1 92 ? -15.439 13.468 7.039 1.00 93.38 92 GLU A CA 1
ATOM 735 C C . GLU A 1 92 ? -15.169 13.277 8.533 1.00 93.38 92 GLU A C 1
ATOM 737 O O . GLU A 1 92 ? -15.844 13.850 9.393 1.00 93.38 92 GLU A O 1
ATOM 742 N N . LEU A 1 93 ? -14.112 12.520 8.830 1.00 94.75 93 LEU A N 1
ATOM 743 C CA . LEU A 1 93 ? -13.498 12.452 10.146 1.00 94.75 93 LEU A CA 1
ATOM 744 C C . LEU A 1 93 ? -12.220 13.296 10.140 1.00 94.75 93 LEU A C 1
ATOM 746 O O . LEU A 1 93 ? -11.187 12.871 9.631 1.00 94.75 93 LEU A O 1
ATOM 750 N N . GLY A 1 94 ? -12.329 14.519 10.656 1.00 92.50 94 GLY A N 1
ATOM 751 C CA . GLY A 1 94 ? -11.244 15.498 10.616 1.00 92.50 94 GLY A CA 1
ATOM 752 C C . GLY A 1 94 ? -10.145 15.291 11.671 1.00 92.50 94 GLY A C 1
ATOM 753 O O . GLY A 1 94 ? -10.282 14.468 12.588 1.00 92.50 94 GLY A O 1
ATOM 754 N N . PRO A 1 95 ? -9.085 16.119 11.613 1.00 90.50 95 PRO A N 1
ATOM 755 C CA . PRO A 1 95 ? -7.976 16.064 12.556 1.00 90.50 95 PRO A CA 1
ATOM 756 C C . PRO A 1 95 ? -8.449 16.330 13.994 1.00 90.50 95 PRO A C 1
ATOM 758 O O . PRO A 1 95 ? -9.474 16.973 14.238 1.00 90.50 95 PRO A O 1
ATOM 761 N N . HIS A 1 96 ? -7.682 15.849 14.976 1.00 87.25 96 HIS A N 1
ATOM 762 C CA . HIS A 1 96 ? -7.982 15.993 16.412 1.00 87.25 96 HIS A CA 1
ATOM 763 C C . HIS A 1 96 ? -9.279 15.316 16.886 1.00 87.25 96 HIS A C 1
ATOM 765 O O . HIS A 1 96 ? -9.807 15.661 17.946 1.00 87.25 96 HIS A O 1
ATOM 771 N N . PHE A 1 97 ? -9.811 14.359 16.124 1.00 93.94 97 PHE A N 1
ATOM 772 C CA . PHE A 1 97 ? -10.922 13.529 16.582 1.00 93.94 97 PHE A CA 1
ATOM 773 C C . PHE A 1 97 ? -10.551 12.720 17.833 1.00 93.94 97 PHE A C 1
ATOM 775 O O . PHE A 1 97 ? -11.308 12.704 18.804 1.00 93.94 97 PHE A O 1
ATOM 782 N N . ILE A 1 98 ? -9.359 12.117 17.831 1.00 95.31 98 ILE A N 1
ATOM 783 C CA . ILE A 1 98 ? -8.803 11.424 18.991 1.00 95.31 98 ILE A CA 1
ATOM 784 C C . ILE A 1 98 ? -8.055 12.426 19.889 1.00 95.31 98 ILE A C 1
ATOM 786 O O . ILE A 1 98 ? -7.198 13.168 19.392 1.00 95.31 98 ILE A O 1
ATOM 790 N N . PRO A 1 99 ? -8.329 12.462 21.209 1.00 93.31 99 PRO A N 1
ATOM 791 C CA . PRO A 1 99 ? -7.604 13.327 22.134 1.00 93.31 99 PRO A CA 1
ATOM 792 C C . PRO A 1 99 ? -6.105 13.005 22.197 1.00 93.31 99 PRO A C 1
ATOM 794 O O . PRO A 1 99 ? -5.677 11.853 22.106 1.00 93.31 99 PRO A O 1
ATOM 797 N N . GLN A 1 100 ? -5.283 14.033 22.413 1.00 91.38 100 GLN A N 1
ATOM 798 C CA . GLN A 1 100 ? -3.846 13.848 22.619 1.00 91.38 100 GLN A CA 1
ATOM 799 C C . GLN A 1 100 ? -3.576 13.025 23.884 1.00 91.38 100 GLN A C 1
ATOM 801 O O . GLN A 1 100 ? -4.276 13.162 24.884 1.00 91.38 100 GLN A O 1
ATOM 806 N N . GLY A 1 101 ? -2.560 12.162 23.833 1.00 89.94 101 GLY A N 1
ATOM 807 C CA . GLY A 1 101 ? -2.205 11.271 24.945 1.00 89.94 101 GLY A CA 1
ATOM 808 C C . GLY A 1 101 ? -3.133 10.065 25.126 1.00 89.94 101 GLY A C 1
ATOM 809 O O . GLY A 1 101 ? -2.870 9.241 25.996 1.00 89.94 101 GLY A O 1
ATOM 810 N N . SER A 1 102 ? -4.178 9.926 24.303 1.00 93.06 102 SER A N 1
ATOM 811 C CA . SER A 1 102 ? -5.000 8.713 24.274 1.00 93.06 102 SER A CA 1
ATOM 812 C C . SER A 1 102 ? -4.229 7.538 23.680 1.00 93.06 102 SER A C 1
ATOM 814 O O . SER A 1 102 ? -3.396 7.711 22.790 1.00 93.06 102 SER A O 1
ATOM 816 N N . CYS A 1 103 ? -4.539 6.335 24.155 1.00 93.69 103 CYS A N 1
ATOM 817 C CA . CYS A 1 103 ? -3.977 5.097 23.638 1.00 93.69 103 CYS A CA 1
ATOM 818 C C . CYS A 1 103 ? -5.064 4.024 23.532 1.00 93.69 103 CYS A C 1
ATOM 820 O O . CYS A 1 103 ? -5.242 3.202 24.425 1.00 93.69 103 CYS A O 1
ATOM 822 N N . ILE A 1 104 ? -5.789 4.083 22.419 1.00 97.00 104 ILE A N 1
ATOM 823 C CA . ILE A 1 104 ? -6.813 3.127 22.008 1.00 97.00 104 ILE A CA 1
ATOM 824 C C . ILE A 1 104 ? -6.145 2.088 21.108 1.00 97.00 104 ILE A C 1
ATOM 826 O O . ILE A 1 104 ? -5.520 2.442 20.105 1.00 97.00 104 ILE A O 1
ATOM 830 N N . LYS A 1 105 ? -6.277 0.813 21.470 1.00 97.06 105 LYS A N 1
ATOM 831 C CA . LYS A 1 105 ? -5.670 -0.311 20.749 1.00 97.06 105 LYS A CA 1
ATOM 832 C C . LYS A 1 105 ? -6.548 -0.835 19.626 1.00 97.06 105 LYS A C 1
ATOM 834 O O . LYS A 1 105 ? -6.028 -1.263 18.597 1.00 97.06 105 LYS A O 1
ATOM 839 N N . HIS A 1 106 ? -7.862 -0.792 19.811 1.00 98.00 106 HIS A N 1
ATOM 840 C CA . HIS A 1 106 ? -8.820 -1.321 18.848 1.00 98.00 106 HIS A CA 1
ATOM 841 C C . HIS A 1 106 ? -9.835 -0.242 18.489 1.00 98.00 106 HIS A C 1
ATOM 843 O O . HIS A 1 106 ? -10.558 0.245 19.356 1.00 98.00 106 HIS A O 1
ATOM 849 N N . ILE A 1 107 ? -9.869 0.143 17.215 1.00 98.19 107 ILE A N 1
ATOM 850 C CA . ILE A 1 107 ? -10.887 1.045 16.678 1.00 98.19 107 ILE A CA 1
ATOM 851 C C . ILE A 1 107 ? -11.789 0.254 15.746 1.00 98.19 107 ILE A C 1
ATOM 853 O O . ILE A 1 107 ? -11.300 -0.408 14.828 1.00 98.19 107 ILE A O 1
ATOM 857 N N . HIS A 1 108 ? -13.093 0.377 15.957 1.00 98.38 108 HIS A N 1
ATOM 858 C CA . HIS A 1 108 ? -14.110 -0.151 15.066 1.00 98.38 108 HIS A CA 1
ATOM 859 C C . HIS A 1 108 ? -15.075 0.961 14.651 1.00 98.38 108 HIS A C 1
ATOM 861 O O . HIS A 1 108 ? -15.673 1.628 15.485 1.00 98.38 108 HIS A O 1
ATOM 867 N N . ILE A 1 109 ? -15.228 1.191 13.355 1.00 97.56 109 ILE A N 1
ATOM 868 C CA . ILE A 1 109 ? -16.170 2.160 12.798 1.00 97.56 109 ILE A CA 1
ATOM 869 C C . ILE A 1 109 ? -16.994 1.405 11.773 1.00 97.56 109 ILE A C 1
ATOM 871 O O . ILE A 1 109 ? -16.432 0.850 10.835 1.00 97.56 109 ILE A O 1
ATOM 875 N N . SER A 1 110 ? -18.312 1.355 11.917 1.00 97.38 110 SER A N 1
ATOM 876 C CA . SER A 1 110 ? -19.138 0.659 10.936 1.00 97.38 110 SER A CA 1
ATOM 877 C C . SER A 1 110 ? -20.461 1.343 10.648 1.00 97.38 110 SER A C 1
ATOM 879 O O . SER A 1 110 ? -20.998 2.079 11.475 1.00 97.38 110 SER A O 1
ATOM 881 N N . ARG A 1 111 ? -20.965 1.100 9.429 1.00 95.75 111 ARG A N 1
ATOM 882 C CA . ARG A 1 111 ? -22.232 1.651 8.922 1.00 95.75 111 ARG A CA 1
ATOM 883 C C . ARG A 1 111 ? -22.285 3.174 9.065 1.00 95.75 111 ARG A C 1
ATOM 885 O O . ARG A 1 111 ? -23.167 3.735 9.704 1.00 95.75 111 ARG A O 1
ATOM 892 N N . THR A 1 112 ? -21.306 3.856 8.474 1.00 95.62 112 THR A N 1
ATOM 893 C CA . THR A 1 112 ? -21.228 5.325 8.502 1.00 95.62 112 THR A CA 1
ATOM 894 C C . THR A 1 112 ? -21.234 5.918 7.096 1.00 95.62 112 THR A C 1
ATOM 896 O O . THR A 1 112 ? -20.937 5.247 6.107 1.00 95.62 112 THR A O 1
ATOM 899 N N . ASN A 1 113 ? -21.525 7.216 6.991 1.00 94.56 113 ASN A N 1
ATOM 900 C CA . ASN A 1 113 ? -21.424 7.956 5.730 1.00 94.56 113 ASN A CA 1
ATOM 901 C C . ASN A 1 113 ? -20.019 8.515 5.452 1.00 94.56 113 ASN A C 1
ATOM 903 O O . ASN A 1 113 ? -19.838 9.226 4.461 1.00 94.56 113 ASN A O 1
ATOM 907 N N . ILE A 1 114 ? -19.024 8.174 6.279 1.00 95.06 114 ILE A N 1
ATOM 908 C CA . ILE A 1 114 ? -17.669 8.720 6.196 1.00 95.06 114 ILE A CA 1
ATOM 909 C C . ILE A 1 114 ? -17.002 8.294 4.882 1.00 95.06 114 ILE A C 1
ATOM 911 O O . ILE A 1 114 ? -16.903 7.107 4.563 1.00 95.06 114 ILE A O 1
ATOM 915 N N . ARG A 1 115 ? -16.527 9.290 4.131 1.00 94.81 115 ARG A N 1
ATOM 916 C CA . ARG A 1 115 ? -15.802 9.173 2.857 1.00 94.81 115 ARG A CA 1
ATOM 917 C C . ARG A 1 115 ? -14.327 9.522 2.985 1.00 94.81 115 ARG A C 1
ATOM 919 O O . ARG A 1 115 ? -13.502 8.951 2.270 1.00 94.81 115 ARG A O 1
ATOM 926 N N . TYR A 1 116 ? -14.011 10.467 3.862 1.00 93.94 116 TYR A N 1
ATOM 927 C CA . TYR A 1 116 ? -12.657 10.951 4.089 1.00 93.94 116 TYR A CA 1
ATOM 928 C C . TYR A 1 116 ? -12.307 10.862 5.573 1.00 93.94 116 TYR A C 1
ATOM 930 O O . TYR A 1 116 ? -13.106 11.210 6.440 1.00 93.94 116 TYR A O 1
ATOM 938 N N . ILE A 1 117 ? -11.110 10.366 5.858 1.00 94.94 117 ILE A N 1
ATOM 939 C CA . ILE A 1 117 ? -10.527 10.366 7.194 1.00 94.94 117 ILE A CA 1
ATOM 940 C C . ILE A 1 117 ? -9.208 11.094 7.056 1.00 94.94 117 ILE A C 1
ATOM 942 O O . ILE A 1 117 ? -8.352 10.669 6.282 1.00 94.94 117 ILE A O 1
ATOM 946 N N . ASP A 1 118 ? -9.061 12.187 7.791 1.00 94.25 118 ASP A N 1
ATOM 947 C CA . ASP A 1 118 ? -7.832 12.955 7.769 1.00 94.25 118 ASP A CA 1
ATOM 948 C C . ASP A 1 118 ? -6.670 12.111 8.313 1.00 94.25 118 ASP A C 1
ATOM 950 O O . ASP A 1 118 ? -6.819 11.400 9.312 1.00 94.25 118 ASP A O 1
ATOM 954 N N . ASP A 1 119 ? -5.504 12.199 7.677 1.00 90.19 119 ASP A N 1
ATOM 955 C CA . ASP A 1 119 ? -4.313 11.430 8.051 1.00 90.19 119 ASP A CA 1
ATOM 956 C C . ASP A 1 119 ? -3.857 11.681 9.505 1.00 90.19 119 ASP A C 1
ATOM 958 O O . ASP A 1 119 ? -3.236 10.814 10.128 1.00 90.19 119 ASP A O 1
ATOM 962 N N . GLU A 1 120 ? -4.177 12.844 10.079 1.00 91.00 120 GLU A N 1
ATOM 963 C CA . GLU A 1 120 ? -3.834 13.209 11.457 1.00 91.00 120 GLU A CA 1
ATOM 964 C C . GLU A 1 1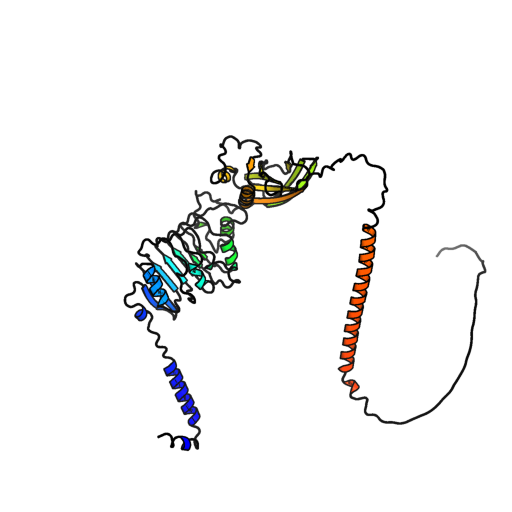20 ? -4.829 12.657 12.492 1.00 91.00 120 GLU A C 1
ATOM 966 O O . GLU A 1 120 ? -4.551 12.676 13.695 1.00 91.00 120 GLU A O 1
ATOM 971 N N . THR A 1 121 ? -5.981 12.136 12.053 1.00 95.00 121 THR A N 1
ATOM 972 C CA . THR A 1 121 ? -7.077 11.645 12.911 1.00 95.00 121 THR A CA 1
ATOM 973 C C . THR A 1 121 ? -6.597 10.622 13.935 1.00 95.00 121 THR A C 1
ATOM 975 O O . THR A 1 121 ? -6.881 10.746 15.129 1.00 95.00 121 THR A O 1
ATOM 978 N N . PHE A 1 122 ? -5.847 9.618 13.474 1.00 94.56 122 PHE A N 1
ATOM 979 C CA . PHE A 1 122 ? -5.355 8.513 14.302 1.00 94.56 122 PHE A CA 1
ATOM 980 C C . PHE A 1 122 ? -3.887 8.671 14.711 1.00 94.56 122 PHE A C 1
ATOM 982 O O . PHE A 1 122 ? -3.352 7.826 15.427 1.00 94.56 122 PHE A O 1
ATOM 989 N N . MET A 1 123 ? -3.221 9.766 14.329 1.00 91.69 123 MET A N 1
ATOM 990 C CA . MET A 1 123 ? -1.820 10.009 14.685 1.00 91.69 123 MET A CA 1
ATOM 991 C C . MET A 1 123 ? -1.534 9.958 16.206 1.00 91.69 123 MET A C 1
ATOM 993 O O . MET A 1 123 ? -0.453 9.481 16.589 1.00 91.69 123 MET A O 1
ATOM 997 N N . PRO A 1 124 ? -2.447 10.373 17.116 1.00 92.50 124 PRO A N 1
ATOM 998 C CA . PRO A 1 124 ? -2.244 10.182 18.554 1.00 92.50 124 PRO A CA 1
ATOM 999 C C . PRO A 1 124 ? -2.012 8.715 18.953 1.00 92.50 124 PRO A C 1
ATOM 1001 O O . PRO A 1 124 ? -1.251 8.456 19.882 1.00 92.50 124 PRO A O 1
ATOM 1004 N N . LEU A 1 125 ? -2.585 7.766 18.206 1.00 93.31 125 LEU A N 1
ATOM 1005 C CA . LEU A 1 125 ? -2.620 6.332 18.516 1.00 93.31 125 LEU A CA 1
ATOM 1006 C C . LEU A 1 125 ? -1.461 5.526 17.918 1.00 93.31 125 LEU A C 1
ATOM 1008 O O . LEU A 1 125 ? -1.288 4.354 18.240 1.00 93.31 125 LEU A O 1
ATOM 1012 N N . ARG A 1 126 ? -0.624 6.151 17.089 1.00 90.62 126 ARG A N 1
ATOM 1013 C CA . ARG A 1 126 ? 0.456 5.525 16.300 1.00 90.62 126 ARG A CA 1
ATOM 1014 C C . ARG A 1 126 ? 1.384 4.530 17.021 1.00 90.62 126 ARG A C 1
ATOM 1016 O O . ARG A 1 126 ? 2.005 3.700 16.374 1.00 90.62 126 ARG A O 1
ATOM 1023 N N . LYS A 1 127 ? 1.553 4.642 18.346 1.00 91.06 127 LYS A N 1
ATOM 1024 C CA . LYS A 1 127 ? 2.456 3.780 19.142 1.00 91.06 127 LYS A CA 1
ATOM 1025 C C . LYS A 1 127 ? 1.760 2.563 19.757 1.00 91.06 127 LYS A C 1
ATOM 1027 O O . LYS A 1 127 ? 2.425 1.737 20.387 1.00 91.06 127 LYS A O 1
ATOM 1032 N N . CYS A 1 128 ? 0.433 2.498 19.685 1.00 93.50 128 CYS A N 1
ATOM 1033 C CA . CYS A 1 128 ? -0.327 1.464 20.374 1.00 93.50 128 CYS A CA 1
ATOM 1034 C C . CYS A 1 128 ? -1.587 0.974 19.669 1.00 93.50 128 CYS A C 1
ATOM 1036 O O . CYS A 1 128 ? -2.184 0.029 20.170 1.00 93.50 128 CYS A O 1
ATOM 1038 N N . LEU A 1 129 ? -1.972 1.557 18.533 1.00 95.62 129 LEU A N 1
ATOM 1039 C CA . LEU A 1 129 ? -3.031 0.998 17.704 1.00 95.62 129 LEU A CA 1
ATOM 1040 C C . LEU A 1 129 ? -2.616 -0.400 17.223 1.00 95.62 129 LEU A C 1
ATOM 1042 O O . LEU A 1 129 ? -1.566 -0.560 16.605 1.00 95.62 129 LEU A O 1
ATOM 1046 N N . GLU A 1 130 ? -3.437 -1.399 17.531 1.00 96.69 130 GLU A N 1
ATOM 1047 C CA . GLU A 1 130 ? -3.214 -2.814 17.218 1.00 96.69 130 GLU A CA 1
ATOM 1048 C C . GLU A 1 130 ? -4.210 -3.307 16.154 1.00 96.69 130 GLU A C 1
ATOM 1050 O O . GLU A 1 130 ? -3.844 -4.098 15.286 1.00 96.69 130 GLU A O 1
ATOM 1055 N N . SER A 1 131 ? -5.448 -2.795 16.155 1.00 97.75 131 SER A N 1
ATOM 1056 C CA . SER A 1 131 ? -6.464 -3.110 15.142 1.00 97.75 131 SER A CA 1
ATOM 1057 C C . SER A 1 131 ? -7.231 -1.868 14.696 1.00 97.75 131 SER A C 1
ATOM 1059 O O . SER A 1 131 ? -7.740 -1.118 15.532 1.00 97.75 131 SER A O 1
ATOM 1061 N N . LEU A 1 132 ? -7.387 -1.706 13.381 1.00 97.81 132 LEU A N 1
ATOM 1062 C CA . LEU A 1 132 ? -8.265 -0.709 12.769 1.00 97.81 132 LEU A CA 1
ATOM 1063 C C . LEU A 1 132 ? -9.295 -1.409 11.886 1.00 97.81 132 LEU A C 1
ATOM 1065 O O . LEU A 1 132 ? -8.929 -2.060 10.913 1.00 97.81 132 LEU A O 1
ATOM 1069 N N . SER A 1 133 ? -10.572 -1.250 12.216 1.00 98.31 133 SER A N 1
ATOM 1070 C CA . SER A 1 133 ? -11.694 -1.775 11.444 1.00 98.31 133 SER A CA 1
ATOM 1071 C C . SER A 1 133 ? -12.613 -0.625 11.036 1.00 98.31 133 SER A C 1
ATOM 1073 O O . SER A 1 133 ? -13.098 0.115 11.889 1.00 98.31 133 SER A O 1
ATOM 1075 N N . ILE A 1 134 ? -12.812 -0.442 9.732 1.00 97.69 134 ILE A N 1
ATOM 1076 C CA . ILE A 1 134 ? -13.731 0.536 9.148 1.00 97.69 134 ILE A CA 1
ATOM 1077 C C . ILE A 1 134 ? -14.592 -0.218 8.139 1.00 97.69 134 ILE A C 1
ATOM 1079 O O . ILE A 1 134 ? -14.147 -0.469 7.027 1.00 97.69 134 ILE A O 1
ATOM 1083 N N . LEU A 1 135 ? -15.810 -0.596 8.514 1.00 97.75 135 LEU A N 1
ATOM 1084 C CA . LEU A 1 135 ? -16.673 -1.476 7.723 1.00 97.75 135 LEU A CA 1
ATOM 1085 C C . LEU A 1 135 ? -17.878 -0.743 7.154 1.00 97.75 135 LEU A C 1
ATOM 1087 O O . LEU A 1 135 ? -18.428 0.150 7.803 1.00 97.75 135 LEU A O 1
ATOM 1091 N N . SER A 1 136 ? -18.361 -1.179 5.987 1.00 96.75 136 SER A N 1
ATOM 1092 C CA . SER A 1 136 ? -19.647 -0.711 5.430 1.00 96.75 136 SER A CA 1
ATOM 1093 C C . SER A 1 136 ? -19.781 0.816 5.471 1.00 96.75 136 SER A C 1
ATOM 1095 O O . SER A 1 136 ? -20.806 1.362 5.881 1.00 96.75 136 SER A O 1
ATOM 1097 N N . SER A 1 137 ? -18.690 1.506 5.147 1.00 94.62 137 SER A N 1
ATOM 1098 C CA . SER A 1 137 ? -18.618 2.962 5.103 1.00 94.62 137 SER A CA 1
ATOM 1099 C C . SER A 1 137 ? -18.397 3.392 3.648 1.00 94.62 137 SER A C 1
ATOM 1101 O O . SER A 1 137 ? -18.776 2.682 2.712 1.00 94.62 137 SER A O 1
ATOM 1103 N N . LYS A 1 138 ? -17.855 4.588 3.401 1.00 95.38 138 LYS A N 1
ATOM 1104 C CA . LYS A 1 138 ? -17.667 5.118 2.039 1.00 95.38 138 LYS A CA 1
ATOM 1105 C C . LYS A 1 138 ? -16.233 5.576 1.781 1.00 95.38 138 LYS A C 1
ATOM 1107 O O . LYS A 1 138 ? -16.007 6.379 0.872 1.00 95.38 138 LYS A O 1
ATOM 1112 N N . ILE A 1 139 ? -15.272 5.086 2.569 1.00 95.12 139 ILE A N 1
ATOM 1113 C CA . ILE A 1 139 ? -13.880 5.529 2.474 1.00 95.12 139 ILE A CA 1
ATOM 1114 C C . ILE A 1 139 ? -13.248 5.099 1.150 1.00 95.12 139 ILE A C 1
ATOM 1116 O O . ILE A 1 139 ? -13.473 3.991 0.658 1.00 95.12 139 ILE A O 1
ATOM 1120 N N . LYS A 1 140 ? -12.456 6.008 0.576 1.00 91.81 140 LYS A N 1
ATOM 1121 C CA . LYS A 1 140 ? -11.701 5.788 -0.669 1.00 91.81 140 LYS A CA 1
ATOM 1122 C C . LYS A 1 140 ? -10.196 5.660 -0.449 1.00 91.81 140 LYS A C 1
ATOM 1124 O O . LYS A 1 140 ? -9.509 5.093 -1.292 1.00 91.81 140 LYS A O 1
ATOM 1129 N N . PHE A 1 141 ? -9.706 6.173 0.678 1.00 91.50 141 PHE A N 1
ATOM 1130 C CA . PHE A 1 141 ? -8.290 6.236 1.019 1.00 91.50 141 PHE A CA 1
ATOM 1131 C C . PHE A 1 141 ? -8.062 5.743 2.446 1.00 91.50 141 PHE A C 1
ATOM 1133 O O . PHE A 1 141 ? -8.926 5.890 3.312 1.00 91.50 141 PHE A O 1
ATOM 1140 N N . ILE A 1 142 ? -6.886 5.164 2.673 1.00 92.38 142 ILE A N 1
ATOM 1141 C CA . ILE A 1 142 ? -6.445 4.664 3.976 1.00 92.38 142 ILE A CA 1
ATOM 1142 C C . ILE A 1 142 ? -5.657 5.778 4.682 1.00 92.38 142 ILE A C 1
ATOM 1144 O O . ILE A 1 142 ? -4.800 6.372 4.026 1.00 92.38 142 ILE A O 1
ATOM 1148 N N . PRO A 1 143 ? -5.880 6.046 5.984 1.00 89.56 143 PRO A N 1
ATOM 1149 C CA . PRO A 1 143 ? -5.115 7.043 6.733 1.00 89.56 143 PRO A CA 1
ATOM 1150 C C . PRO A 1 143 ? -3.677 6.551 6.968 1.00 89.56 143 PRO A C 1
ATOM 1152 O O . PRO A 1 143 ? -3.393 5.812 7.914 1.00 89.56 143 PRO A O 1
ATOM 1155 N N . GLN A 1 144 ? -2.756 6.923 6.078 1.00 89.12 144 GLN A N 1
ATOM 1156 C CA . GLN A 1 144 ? -1.425 6.312 5.997 1.00 89.12 144 GLN A CA 1
ATOM 1157 C C . GLN A 1 144 ? -0.525 6.734 7.146 1.00 89.12 144 GLN A C 1
ATOM 1159 O O . GLN A 1 144 ? 0.252 5.920 7.644 1.00 89.12 144 GLN A O 1
ATOM 1164 N N . LYS A 1 145 ? -0.619 7.996 7.585 1.00 87.00 145 LYS A N 1
ATOM 1165 C CA . LYS A 1 145 ? 0.320 8.527 8.578 1.00 87.00 145 LYS A CA 1
ATOM 1166 C C . LYS A 1 145 ? 0.280 7.728 9.859 1.00 87.00 145 LYS A C 1
ATOM 1168 O O . LYS A 1 145 ? 1.337 7.347 10.315 1.00 87.00 145 LYS A O 1
ATOM 1173 N N . ALA A 1 146 ? -0.894 7.427 10.407 1.00 83.88 146 ALA A N 1
ATOM 1174 C CA . ALA A 1 146 ? -1.009 6.671 11.654 1.00 83.88 146 ALA A CA 1
ATOM 1175 C C . ALA A 1 146 ? -0.596 5.192 11.535 1.00 83.88 146 ALA A C 1
ATOM 1177 O O . ALA A 1 146 ? -0.262 4.582 12.548 1.00 83.88 146 ALA A O 1
ATOM 1178 N N . LEU A 1 147 ? -0.620 4.634 10.320 1.00 89.06 147 LEU A N 1
ATOM 1179 C CA . LEU A 1 147 ? -0.373 3.216 10.047 1.00 89.06 147 LEU A CA 1
ATOM 1180 C C . LEU A 1 147 ? 1.021 2.938 9.464 1.00 89.06 147 LEU A C 1
ATOM 1182 O O . LEU A 1 147 ? 1.445 1.790 9.415 1.00 89.06 147 LEU A O 1
ATOM 1186 N N . SER A 1 148 ? 1.752 3.954 9.014 1.00 84.81 148 SER A N 1
ATOM 1187 C CA . SER A 1 148 ? 3.078 3.773 8.429 1.00 84.81 148 SER A CA 1
ATOM 1188 C C . SER A 1 148 ? 4.141 3.559 9.509 1.00 84.81 148 SER A C 1
ATOM 1190 O O . SER A 1 148 ? 4.325 4.391 10.398 1.00 84.81 148 SER A O 1
ATOM 1192 N N . ALA A 1 149 ? 4.898 2.461 9.425 1.00 77.50 149 ALA A N 1
ATOM 1193 C CA . ALA A 1 149 ? 5.986 2.196 10.372 1.00 77.50 149 ALA A CA 1
ATOM 1194 C C . ALA A 1 149 ? 7.200 3.123 10.163 1.00 77.50 149 ALA A C 1
ATOM 1196 O O . ALA A 1 149 ? 7.885 3.482 11.130 1.00 77.50 149 ALA A O 1
ATOM 1197 N N . THR A 1 150 ? 7.444 3.549 8.916 1.00 74.69 150 THR A N 1
ATOM 1198 C CA . THR A 1 150 ? 8.571 4.427 8.553 1.00 74.69 150 THR A CA 1
ATOM 1199 C C . THR A 1 150 ? 8.410 5.826 9.131 1.00 74.69 150 THR A C 1
ATOM 1201 O O . THR A 1 150 ? 9.399 6.469 9.477 1.00 74.69 150 THR A O 1
ATOM 1204 N N . SER A 1 151 ? 7.171 6.275 9.331 1.00 68.56 151 SER A N 1
ATOM 1205 C CA . SER A 1 151 ? 6.878 7.554 9.973 1.00 68.56 151 SER A CA 1
ATOM 1206 C C . SER A 1 151 ? 7.274 7.587 11.457 1.00 68.56 151 SER A C 1
ATOM 1208 O O . SER A 1 151 ? 7.368 8.677 12.024 1.00 68.56 151 SER A O 1
ATOM 1210 N N . PHE A 1 152 ? 7.530 6.434 12.103 1.00 69.00 152 PHE A N 1
ATOM 1211 C CA . PHE A 1 152 ? 7.606 6.338 13.571 1.00 69.00 152 PHE A CA 1
ATOM 1212 C C . PHE A 1 152 ? 8.724 5.458 14.137 1.00 69.00 152 PHE A C 1
ATOM 1214 O O . PHE A 1 152 ? 8.540 4.858 15.199 1.00 69.00 152 PHE A O 1
ATOM 1221 N N . ASN A 1 153 ? 9.886 5.388 13.486 1.00 72.12 153 ASN A N 1
ATOM 1222 C CA . ASN A 1 153 ? 11.030 4.598 13.968 1.00 72.12 153 ASN A CA 1
ATOM 1223 C C . ASN A 1 153 ? 10.652 3.132 14.287 1.00 72.12 153 ASN A C 1
ATOM 1225 O O . ASN A 1 153 ? 11.138 2.572 15.268 1.00 72.12 153 ASN A O 1
ATOM 1229 N N . ASN A 1 154 ? 9.759 2.530 13.492 1.00 69.31 154 ASN A N 1
ATOM 1230 C CA . ASN A 1 154 ? 9.286 1.148 13.650 1.00 69.31 154 ASN A CA 1
ATOM 1231 C C . ASN A 1 154 ? 8.546 0.854 14.975 1.00 69.31 154 ASN A C 1
ATOM 1233 O O . ASN A 1 154 ? 8.567 -0.274 15.458 1.00 69.31 154 ASN A O 1
ATOM 1237 N N . LEU A 1 155 ? 7.879 1.851 15.572 1.00 70.38 155 LEU A N 1
ATOM 1238 C CA . LEU A 1 155 ? 7.093 1.699 16.812 1.00 70.38 155 LEU A CA 1
ATOM 1239 C C . LEU A 1 155 ? 5.613 1.338 16.590 1.00 70.38 155 LEU A C 1
ATOM 1241 O O . LEU A 1 155 ? 4.831 1.374 17.543 1.00 70.38 155 LEU A O 1
ATOM 1245 N N . ASN A 1 156 ? 5.214 1.047 15.352 1.00 80.94 156 ASN A N 1
ATOM 1246 C CA . ASN A 1 156 ? 3.837 0.679 15.040 1.00 80.94 156 ASN A CA 1
ATOM 1247 C C . ASN A 1 156 ? 3.514 -0.730 15.577 1.00 80.94 156 ASN A C 1
ATOM 1249 O O . ASN A 1 156 ? 4.368 -1.615 15.560 1.00 80.94 156 ASN A O 1
ATOM 1253 N N . LYS A 1 157 ? 2.287 -0.921 16.070 1.00 91.88 157 LYS A N 1
ATOM 1254 C CA . LYS A 1 157 ? 1.771 -2.192 16.598 1.00 91.88 157 LYS A CA 1
ATOM 1255 C C . LYS A 1 157 ? 0.599 -2.755 15.795 1.00 91.88 157 LYS A C 1
ATOM 1257 O O . LYS A 1 157 ? -0.003 -3.730 16.237 1.00 91.88 157 LYS A O 1
ATOM 1262 N N . ILE A 1 158 ? 0.262 -2.159 14.650 1.00 95.00 158 ILE A N 1
ATOM 1263 C CA . ILE A 1 158 ? -0.879 -2.588 13.845 1.00 95.00 158 ILE A CA 1
ATOM 1264 C C . ILE A 1 158 ? -0.687 -4.036 13.372 1.00 95.00 158 ILE A C 1
ATOM 1266 O O . ILE A 1 158 ? 0.252 -4.356 12.654 1.00 95.00 158 ILE A O 1
ATOM 1270 N N . VAL A 1 159 ? -1.579 -4.929 13.782 1.00 96.44 159 VAL A N 1
ATOM 1271 C CA . VAL A 1 159 ? -1.560 -6.343 13.373 1.00 96.44 159 VAL A CA 1
ATOM 1272 C C . VAL A 1 159 ? -2.747 -6.697 12.491 1.00 96.44 159 VAL A C 1
ATOM 1274 O O . VAL A 1 159 ? -2.655 -7.642 11.708 1.00 96.44 159 VAL A O 1
ATOM 1277 N N . LYS A 1 160 ? -3.835 -5.924 12.569 1.00 97.75 160 LYS A N 1
ATOM 1278 C CA . LYS A 1 160 ? -5.046 -6.150 11.784 1.00 97.75 160 LYS A CA 1
ATOM 1279 C C . LYS A 1 160 ? -5.587 -4.854 11.188 1.00 97.75 160 LYS A C 1
ATOM 1281 O O . LYS A 1 160 ? -5.768 -3.862 11.898 1.00 97.75 160 LYS A O 1
ATOM 1286 N N . ILE A 1 161 ? -5.881 -4.888 9.892 1.00 97.56 161 ILE A N 1
ATOM 1287 C CA . ILE A 1 161 ? -6.588 -3.824 9.175 1.00 97.56 161 ILE A CA 1
ATOM 1288 C C . ILE A 1 161 ? -7.799 -4.444 8.487 1.00 97.56 161 ILE A C 1
ATOM 1290 O O . ILE A 1 161 ? -7.670 -5.384 7.714 1.00 97.56 161 ILE A O 1
ATOM 1294 N N . ASP A 1 162 ? -8.979 -3.916 8.754 1.00 98.00 162 ASP A N 1
ATOM 1295 C CA . ASP A 1 162 ? -10.221 -4.436 8.204 1.00 98.00 162 ASP A CA 1
ATOM 1296 C C . ASP A 1 162 ? -11.015 -3.295 7.570 1.00 98.00 162 ASP A C 1
ATOM 1298 O O . ASP A 1 162 ? -11.465 -2.378 8.251 1.00 98.00 162 ASP A O 1
ATOM 1302 N N . LEU A 1 163 ? -11.105 -3.304 6.245 1.00 97.56 163 LEU A N 1
ATOM 1303 C CA . LEU A 1 163 ? -11.671 -2.233 5.427 1.00 97.56 163 LEU A CA 1
ATOM 1304 C C . LEU A 1 163 ? -12.731 -2.778 4.466 1.00 97.56 163 LEU A C 1
ATOM 1306 O O . LEU A 1 163 ? -12.925 -2.233 3.372 1.00 97.56 163 LEU A O 1
ATOM 1310 N N . GLU A 1 164 ? -13.409 -3.860 4.841 1.00 97.56 164 GLU A N 1
ATOM 1311 C CA . GLU A 1 164 ? -14.424 -4.479 3.995 1.00 97.56 164 GLU A CA 1
ATOM 1312 C C . GLU A 1 164 ? -15.628 -3.558 3.726 1.00 97.56 164 GLU A C 1
ATOM 1314 O O . GLU A 1 164 ? -16.016 -2.721 4.548 1.00 97.56 164 GLU A O 1
ATOM 1319 N N . HIS A 1 165 ? -16.270 -3.764 2.576 1.00 97.12 165 HIS A N 1
ATOM 1320 C CA . HIS A 1 165 ? -17.493 -3.076 2.161 1.00 97.12 165 HIS A CA 1
ATOM 1321 C C . HIS A 1 165 ? -17.337 -1.543 2.100 1.00 97.12 165 HIS A C 1
ATOM 1323 O O . HIS A 1 165 ? -18.209 -0.796 2.546 1.00 97.12 165 HIS A O 1
ATOM 1329 N N . ASN A 1 166 ? -16.225 -1.054 1.546 1.00 97.31 166 ASN A N 1
ATOM 1330 C CA . ASN A 1 166 ? -15.975 0.375 1.335 1.00 97.31 166 ASN A CA 1
ATOM 1331 C C . ASN A 1 166 ? -15.940 0.726 -0.164 1.00 97.31 166 ASN A C 1
ATOM 1333 O O . ASN A 1 166 ? -16.666 0.146 -0.979 1.00 97.31 166 ASN A O 1
ATOM 1337 N N . LYS A 1 167 ? -15.185 1.770 -0.530 1.00 96.25 167 LYS A N 1
ATOM 1338 C CA . LYS A 1 167 ? -15.016 2.270 -1.901 1.00 96.25 167 LYS A CA 1
ATOM 1339 C C . LYS A 1 167 ? -13.537 2.468 -2.237 1.00 96.25 167 LYS A C 1
ATOM 1341 O O . LYS A 1 167 ? -13.196 3.380 -2.991 1.00 96.25 167 LYS A O 1
ATOM 1346 N N . LEU A 1 168 ? -12.665 1.635 -1.667 1.00 94.19 168 LEU A N 1
ATOM 1347 C CA . LEU A 1 168 ? -11.238 1.649 -1.975 1.00 94.19 168 LEU A CA 1
ATOM 1348 C C . LEU A 1 168 ? -11.023 1.240 -3.433 1.00 94.19 168 LEU A C 1
ATOM 1350 O O . LEU A 1 168 ? -11.622 0.274 -3.902 1.00 94.19 168 LEU A O 1
ATOM 1354 N N . GLN A 1 169 ? -10.144 1.973 -4.115 1.00 90.50 169 GLN A N 1
ATOM 1355 C CA . GLN A 1 169 ? -9.656 1.630 -5.455 1.00 90.50 169 GLN A CA 1
ATOM 1356 C C . GLN A 1 169 ? -8.190 1.200 -5.445 1.00 90.50 169 GLN A C 1
ATOM 1358 O O . GLN A 1 169 ? -7.759 0.430 -6.300 1.00 90.50 169 GLN A O 1
ATOM 1363 N N . THR A 1 170 ? -7.411 1.677 -4.478 1.00 88.06 170 THR A N 1
ATOM 1364 C CA . THR A 1 170 ? -5.987 1.371 -4.355 1.00 88.06 170 THR A CA 1
ATOM 1365 C C . THR A 1 170 ? -5.604 1.217 -2.888 1.00 88.06 170 THR A C 1
ATOM 1367 O O . THR A 1 170 ? -6.245 1.771 -1.993 1.00 88.06 170 THR A O 1
ATOM 1370 N N . ILE A 1 171 ? -4.537 0.457 -2.648 1.00 92.31 171 ILE A N 1
ATOM 1371 C CA . ILE A 1 171 ? -3.847 0.403 -1.358 1.00 92.31 171 ILE A CA 1
ATOM 1372 C C . ILE A 1 171 ? -2.426 0.905 -1.613 1.00 92.31 171 ILE A C 1
ATOM 1374 O O . ILE A 1 171 ? -1.749 0.319 -2.460 1.00 92.31 171 ILE A O 1
ATOM 1378 N N . PRO A 1 172 ? -1.965 1.960 -0.926 1.00 91.94 172 PRO A N 1
ATOM 1379 C CA . PRO A 1 172 ? -0.608 2.474 -1.090 1.00 91.94 172 PRO A CA 1
ATOM 1380 C C . PRO A 1 172 ? 0.436 1.383 -0.828 1.00 91.94 172 PRO A C 1
ATOM 1382 O O . PRO A 1 172 ? 0.424 0.745 0.229 1.00 91.94 172 PRO A O 1
ATOM 1385 N N . LEU A 1 173 ? 1.341 1.155 -1.781 1.00 91.31 173 LEU A N 1
ATOM 1386 C CA . LEU A 1 173 ? 2.367 0.119 -1.654 1.00 91.31 173 LEU A CA 1
ATOM 1387 C C . LEU A 1 173 ? 3.379 0.465 -0.555 1.00 91.31 173 LEU A C 1
ATOM 1389 O O . LEU A 1 173 ? 3.870 -0.416 0.148 1.00 91.31 173 LEU A O 1
ATOM 1393 N N . GLU A 1 174 ? 3.664 1.750 -0.369 1.00 90.06 174 GLU A N 1
ATOM 1394 C CA . GLU A 1 174 ? 4.540 2.257 0.686 1.00 90.06 174 GLU A CA 1
ATOM 1395 C C . GLU A 1 174 ? 4.011 1.884 2.074 1.00 90.06 174 GLU A C 1
ATOM 1397 O O . GLU A 1 174 ? 4.785 1.521 2.959 1.00 90.06 174 GLU A O 1
ATOM 1402 N N . LEU A 1 175 ? 2.686 1.912 2.260 1.00 91.81 175 LEU A N 1
ATOM 1403 C CA . LEU A 1 175 ? 2.068 1.459 3.501 1.00 91.81 175 LEU A CA 1
ATOM 1404 C C . LEU A 1 175 ? 2.313 -0.040 3.696 1.00 91.81 175 LEU A C 1
ATOM 1406 O O . LEU A 1 175 ? 2.857 -0.419 4.731 1.00 91.81 175 LEU A O 1
ATOM 1410 N N . LEU A 1 176 ? 1.957 -0.863 2.702 1.00 93.75 176 LEU A N 1
ATOM 1411 C CA . LEU A 1 176 ? 2.086 -2.325 2.755 1.00 93.75 176 LEU A CA 1
ATOM 1412 C C . LEU A 1 176 ? 3.522 -2.762 3.058 1.00 93.75 176 LEU A C 1
ATOM 1414 O O . LEU A 1 176 ? 3.748 -3.506 4.007 1.00 93.75 176 LEU A O 1
ATOM 1418 N N . THR A 1 177 ? 4.492 -2.220 2.325 1.00 92.00 177 THR A N 1
ATOM 1419 C CA . THR A 1 177 ? 5.923 -2.493 2.535 1.00 92.00 177 THR A CA 1
ATOM 1420 C C . THR A 1 177 ? 6.409 -2.041 3.913 1.00 92.00 177 THR A C 1
ATOM 1422 O O . THR A 1 177 ? 7.233 -2.716 4.528 1.00 92.00 177 THR A O 1
ATOM 1425 N N . SER A 1 178 ? 5.883 -0.932 4.450 1.00 91.56 178 SER A N 1
ATOM 1426 C CA . SER A 1 178 ? 6.261 -0.469 5.792 1.00 91.56 178 SER A CA 1
ATOM 1427 C C . SER A 1 178 ? 5.751 -1.382 6.915 1.00 91.56 178 SER A C 1
ATOM 1429 O O . SER A 1 178 ? 6.399 -1.473 7.959 1.00 91.56 178 SER A O 1
ATOM 1431 N N . ILE A 1 179 ? 4.617 -2.065 6.714 1.00 92.31 179 ILE A N 1
ATOM 1432 C CA . ILE A 1 179 ? 3.979 -2.909 7.740 1.00 92.31 179 ILE A CA 1
ATOM 1433 C C . ILE A 1 179 ? 4.155 -4.417 7.535 1.00 92.31 179 ILE A C 1
ATOM 1435 O O . ILE A 1 179 ? 3.824 -5.196 8.427 1.00 92.31 179 ILE A O 1
ATOM 1439 N N . GLU A 1 180 ? 4.734 -4.825 6.407 1.00 92.06 180 GLU A N 1
ATOM 1440 C CA . GLU A 1 180 ? 4.866 -6.212 5.936 1.00 92.06 180 GLU A CA 1
ATOM 1441 C C . GLU A 1 180 ? 5.360 -7.200 7.003 1.00 92.06 180 GLU A C 1
ATOM 1443 O O . GLU A 1 180 ? 4.835 -8.302 7.123 1.00 92.06 180 GLU A O 1
ATOM 1448 N N . ASN A 1 181 ? 6.329 -6.793 7.828 1.00 90.88 181 ASN A N 1
ATOM 1449 C CA . ASN A 1 181 ? 6.964 -7.681 8.808 1.00 90.88 181 ASN A CA 1
ATOM 1450 C C . ASN A 1 181 ? 6.122 -7.978 10.063 1.00 90.88 181 ASN A C 1
ATOM 1452 O O . ASN A 1 181 ? 6.501 -8.854 10.840 1.00 90.88 181 ASN A O 1
ATOM 1456 N N . HIS A 1 182 ? 5.049 -7.228 10.324 1.00 91.25 182 HIS A N 1
ATOM 1457 C CA . HIS A 1 182 ? 4.272 -7.351 11.568 1.00 91.25 182 HIS A CA 1
ATOM 1458 C C . HIS A 1 182 ? 2.759 -7.421 11.361 1.00 91.25 182 HIS A C 1
ATOM 1460 O O . HIS A 1 182 ? 2.056 -7.915 12.246 1.00 91.25 182 HIS A O 1
ATOM 1466 N N . ILE A 1 183 ? 2.257 -6.966 10.211 1.00 95.19 183 ILE A N 1
ATOM 1467 C CA . ILE A 1 183 ? 0.852 -7.115 9.856 1.00 95.19 183 ILE A CA 1
ATOM 1468 C C . ILE A 1 183 ? 0.501 -8.602 9.695 1.00 95.19 183 ILE A C 1
ATOM 1470 O O . ILE A 1 183 ? 1.264 -9.382 9.127 1.00 95.19 183 ILE A O 1
ATOM 1474 N N . GLN A 1 184 ? -0.654 -9.004 10.216 1.00 96.19 184 GLN A N 1
ATOM 1475 C CA . GLN A 1 184 ? -1.108 -10.396 10.190 1.00 96.19 184 GLN A CA 1
ATOM 1476 C C . GLN A 1 184 ? -2.273 -10.593 9.225 1.00 96.19 184 GLN A C 1
ATOM 1478 O O . GLN A 1 184 ? -2.319 -11.607 8.537 1.00 96.19 184 GLN A O 1
ATOM 1483 N N . ASP A 1 185 ? -3.192 -9.631 9.169 1.00 97.50 185 ASP A N 1
ATOM 1484 C CA . ASP A 1 185 ? -4.404 -9.718 8.356 1.00 97.50 185 ASP A CA 1
ATOM 1485 C C . ASP A 1 185 ? -4.793 -8.334 7.826 1.00 97.50 185 ASP A C 1
ATOM 1487 O O . ASP A 1 185 ? -4.838 -7.351 8.577 1.00 97.50 185 ASP A O 1
ATOM 1491 N N . ILE A 1 186 ? -5.061 -8.267 6.523 1.00 97.62 186 ILE A N 1
ATOM 1492 C CA . ILE A 1 186 ? -5.676 -7.120 5.866 1.00 97.62 186 ILE A CA 1
ATOM 1493 C C . ILE A 1 186 ? -6.895 -7.619 5.083 1.00 97.62 186 ILE A C 1
ATOM 1495 O O . ILE A 1 186 ? -6.768 -8.347 4.095 1.00 97.62 186 ILE A O 1
ATOM 1499 N N . SER A 1 187 ? -8.079 -7.183 5.502 1.00 97.50 187 SER A N 1
ATOM 1500 C CA . SER A 1 187 ? -9.352 -7.552 4.882 1.00 97.50 187 SER A CA 1
ATOM 1501 C C . SER A 1 187 ? -9.905 -6.385 4.060 1.00 97.50 187 SER A C 1
ATOM 1503 O O . SER A 1 187 ? -10.049 -5.270 4.554 1.00 97.50 187 SER A O 1
ATOM 1505 N N . ILE A 1 188 ? -10.156 -6.622 2.768 1.00 96.25 188 ILE A N 1
ATOM 1506 C CA . ILE A 1 188 ? -10.596 -5.602 1.792 1.00 96.25 188 ILE A CA 1
ATOM 1507 C C . ILE A 1 188 ? -11.744 -6.087 0.900 1.00 96.25 188 ILE A C 1
ATOM 1509 O O . ILE A 1 188 ? -11.957 -5.550 -0.189 1.00 96.25 188 ILE A O 1
ATOM 1513 N N . GLN A 1 189 ? -12.484 -7.101 1.348 1.00 95.25 189 GLN A N 1
ATOM 1514 C CA . GLN A 1 189 ? -13.633 -7.644 0.626 1.00 95.25 189 GLN A CA 1
ATOM 1515 C C . GLN A 1 189 ? -14.642 -6.540 0.263 1.00 95.25 189 GLN A C 1
ATOM 1517 O O . GLN A 1 189 ? -14.752 -5.532 0.962 1.00 95.25 189 GLN A O 1
ATOM 1522 N N . ASP A 1 190 ? -15.354 -6.705 -0.852 1.00 94.56 190 ASP A N 1
ATOM 1523 C CA . ASP A 1 190 ? -16.373 -5.765 -1.342 1.00 94.56 190 ASP A CA 1
ATOM 1524 C C . ASP A 1 190 ? -15.859 -4.327 -1.575 1.00 94.56 190 ASP A C 1
ATOM 1526 O O . ASP A 1 190 ? -16.599 -3.343 -1.502 1.00 94.56 190 ASP A O 1
ATOM 1530 N N . ASN A 1 191 ? -14.573 -4.212 -1.911 1.00 94.94 191 ASN A N 1
ATOM 1531 C CA . ASN A 1 191 ? -13.978 -3.051 -2.569 1.00 94.94 191 ASN A CA 1
ATOM 1532 C C . ASN A 1 191 ? -13.646 -3.395 -4.027 1.00 94.94 191 ASN A C 1
ATOM 1534 O O . ASN A 1 191 ? -13.479 -4.564 -4.360 1.00 94.94 191 ASN A O 1
ATOM 1538 N N . VAL A 1 192 ? -13.508 -2.382 -4.887 1.00 92.38 192 VAL A N 1
ATOM 1539 C CA . VAL A 1 192 ? -13.165 -2.565 -6.307 1.00 92.38 192 VAL A CA 1
ATOM 1540 C C . VAL A 1 192 ? -11.761 -2.024 -6.549 1.00 92.38 192 VAL A C 1
ATOM 1542 O O . VAL A 1 192 ? -11.582 -0.833 -6.792 1.00 92.38 192 VAL A O 1
ATOM 1545 N N . ILE A 1 193 ? -10.762 -2.901 -6.457 1.00 90.38 193 ILE A N 1
ATOM 1546 C CA . ILE A 1 193 ? -9.341 -2.544 -6.505 1.00 90.38 193 ILE A CA 1
ATOM 1547 C C . ILE A 1 193 ? -8.821 -2.532 -7.946 1.00 90.38 193 ILE A C 1
ATOM 1549 O O . ILE A 1 193 ? -9.199 -3.350 -8.780 1.00 90.38 193 ILE A O 1
ATOM 1553 N N . ILE A 1 194 ? -7.910 -1.618 -8.263 1.00 85.38 194 ILE A N 1
ATOM 1554 C CA . ILE A 1 194 ? -7.204 -1.612 -9.546 1.00 85.38 194 ILE A CA 1
ATOM 1555 C C . ILE A 1 194 ? -6.145 -2.722 -9.531 1.00 85.38 194 ILE A C 1
ATOM 1557 O O . ILE A 1 194 ? -5.106 -2.598 -8.883 1.00 85.38 194 ILE A O 1
ATOM 1561 N N . CYS A 1 195 ? -6.396 -3.801 -10.270 1.00 85.94 195 CYS A N 1
ATOM 1562 C CA . CYS A 1 195 ? -5.511 -4.962 -10.343 1.00 85.94 195 CYS A CA 1
ATOM 1563 C C . CYS A 1 195 ? -4.739 -4.960 -11.664 1.00 85.94 195 CYS A C 1
ATOM 1565 O O . CYS A 1 195 ? -5.242 -5.415 -12.685 1.00 85.94 195 CYS A O 1
ATOM 1567 N N . ARG A 1 196 ? -3.512 -4.428 -11.661 1.00 79.88 196 ARG A N 1
ATOM 1568 C CA . ARG A 1 196 ? -2.626 -4.425 -12.838 1.00 79.88 196 ARG A CA 1
ATOM 1569 C C . ARG A 1 196 ? -1.344 -5.195 -12.530 1.00 79.88 196 ARG A C 1
ATOM 1571 O O . ARG A 1 196 ? -0.743 -4.989 -11.477 1.00 79.88 196 ARG A O 1
ATOM 1578 N N . CYS A 1 197 ? -0.890 -6.046 -13.453 1.00 80.19 197 CYS A N 1
ATOM 1579 C CA . CYS A 1 197 ? 0.463 -6.605 -13.375 1.00 80.19 197 CYS A CA 1
ATOM 1580 C C . CYS A 1 197 ? 1.466 -5.525 -13.776 1.00 80.19 197 CYS A C 1
ATOM 1582 O O . CYS A 1 197 ? 1.638 -5.238 -14.956 1.00 80.19 197 CYS A O 1
ATOM 1584 N N . GLN A 1 198 ? 2.105 -4.904 -12.793 1.00 79.12 198 GLN A N 1
ATOM 1585 C CA . GLN A 1 198 ? 3.140 -3.891 -12.986 1.00 79.12 198 GLN A CA 1
ATOM 1586 C C . GLN A 1 198 ? 4.260 -4.150 -11.982 1.00 79.12 198 GLN A C 1
ATOM 1588 O O . GLN A 1 198 ? 4.013 -4.731 -10.922 1.00 79.12 198 GLN A O 1
ATOM 1593 N N . LYS A 1 199 ? 5.489 -3.737 -12.304 1.00 78.06 199 LYS A N 1
ATOM 1594 C CA . LYS A 1 199 ? 6.613 -3.866 -11.368 1.00 78.06 199 LYS A CA 1
ATOM 1595 C C . LYS A 1 199 ? 6.318 -3.038 -10.118 1.00 78.06 199 LYS A C 1
ATOM 1597 O O . LYS A 1 199 ? 5.962 -1.872 -10.238 1.00 78.06 199 LYS A O 1
ATOM 1602 N N . ASN A 1 200 ? 6.519 -3.621 -8.935 1.00 78.69 200 ASN A N 1
ATOM 1603 C CA . ASN A 1 200 ? 6.292 -2.953 -7.650 1.00 78.69 200 ASN A CA 1
ATOM 1604 C C . ASN A 1 200 ? 4.889 -2.325 -7.568 1.00 78.69 200 ASN A C 1
ATOM 1606 O O . ASN A 1 200 ? 4.751 -1.123 -7.358 1.00 78.69 200 ASN A O 1
ATOM 1610 N N . ASN A 1 201 ? 3.848 -3.135 -7.755 1.00 86.38 201 ASN A N 1
ATOM 1611 C CA . ASN A 1 201 ? 2.456 -2.706 -7.623 1.00 86.38 201 ASN A CA 1
ATOM 1612 C C . ASN A 1 201 ? 1.769 -3.446 -6.461 1.00 86.38 201 ASN A C 1
ATOM 1614 O O . ASN A 1 201 ? 2.073 -4.602 -6.160 1.00 86.38 201 ASN A O 1
ATOM 1618 N N . THR A 1 202 ? 0.802 -2.789 -5.829 1.00 90.06 202 THR A N 1
ATOM 1619 C CA . THR A 1 202 ? -0.150 -3.353 -4.866 1.00 90.06 202 THR A CA 1
ATOM 1620 C C . THR A 1 202 ? -0.686 -4.733 -5.258 1.00 90.06 202 THR A C 1
ATOM 1622 O O . THR A 1 202 ? -0.674 -5.637 -4.429 1.00 90.06 202 THR A O 1
ATOM 1625 N N . TRP A 1 203 ? -1.123 -4.940 -6.506 1.00 90.06 203 TRP A N 1
ATOM 1626 C CA . TRP A 1 203 ? -1.666 -6.236 -6.935 1.00 90.06 203 TRP A CA 1
ATOM 1627 C C . TRP A 1 203 ? -0.612 -7.345 -6.912 1.00 90.06 203 TRP A C 1
ATOM 1629 O O . TRP A 1 203 ? -0.865 -8.428 -6.385 1.00 90.06 203 TRP A O 1
ATOM 1639 N N . THR A 1 204 ? 0.600 -7.060 -7.398 1.00 89.00 204 THR A N 1
ATOM 1640 C CA . THR A 1 204 ? 1.719 -8.012 -7.313 1.00 89.00 204 THR A CA 1
ATOM 1641 C C . THR A 1 204 ? 2.085 -8.318 -5.860 1.00 89.00 204 THR A C 1
ATOM 1643 O O . THR A 1 204 ? 2.280 -9.478 -5.511 1.00 89.00 204 THR A O 1
ATOM 1646 N N . TRP A 1 205 ? 2.047 -7.311 -4.980 1.00 93.12 205 TRP A N 1
ATOM 1647 C CA . TRP A 1 205 ? 2.283 -7.505 -3.551 1.00 93.12 205 TRP A CA 1
ATOM 1648 C C . TRP A 1 205 ? 1.221 -8.413 -2.913 1.00 93.12 205 TRP A C 1
ATOM 1650 O O . TRP A 1 205 ? 1.572 -9.349 -2.198 1.00 93.12 205 TRP A O 1
ATOM 1660 N N . ILE A 1 206 ? -0.067 -8.203 -3.218 1.00 93.44 206 ILE A N 1
ATOM 1661 C CA . ILE A 1 206 ? -1.174 -9.063 -2.758 1.00 93.44 206 ILE A CA 1
ATOM 1662 C C . ILE A 1 206 ? -0.969 -10.508 -3.240 1.00 93.44 206 ILE A C 1
ATOM 1664 O O . ILE A 1 206 ? -1.194 -11.466 -2.492 1.00 93.44 206 ILE A O 1
ATOM 1668 N N . GLN A 1 207 ? -0.503 -10.679 -4.481 1.00 90.38 207 GLN A N 1
ATOM 1669 C CA . GLN A 1 207 ? -0.207 -11.992 -5.047 1.00 90.38 207 GLN A CA 1
ATOM 1670 C C . GLN A 1 207 ? 0.956 -12.720 -4.350 1.00 90.38 207 GLN A C 1
ATOM 1672 O O . GLN A 1 207 ? 0.946 -13.951 -4.236 1.00 90.38 207 GLN A O 1
ATOM 1677 N N . ASP A 1 208 ? 1.933 -11.974 -3.844 1.00 91.62 208 ASP A N 1
ATOM 1678 C CA . ASP A 1 208 ? 3.081 -12.511 -3.112 1.00 91.62 208 ASP A CA 1
ATOM 1679 C C . ASP A 1 208 ? 2.802 -12.745 -1.618 1.00 91.62 208 ASP A C 1
ATOM 1681 O O . ASP A 1 208 ? 3.486 -13.554 -0.988 1.00 91.62 208 ASP A O 1
ATOM 1685 N N . HIS A 1 209 ? 1.741 -12.138 -1.072 1.00 94.56 209 HIS A N 1
ATOM 1686 C CA . HIS A 1 209 ? 1.387 -12.193 0.352 1.00 94.56 209 HIS A CA 1
ATOM 1687 C C . HIS A 1 209 ? -0.010 -12.791 0.631 1.00 94.56 209 HIS A C 1
ATOM 1689 O O . HIS A 1 209 ? -0.817 -12.177 1.336 1.00 94.56 209 HIS A O 1
ATOM 1695 N N . PRO A 1 210 ? -0.308 -14.032 0.184 1.00 93.38 210 PRO A N 1
ATOM 1696 C CA . PRO A 1 210 ? -1.638 -14.646 0.312 1.00 93.38 210 PRO A CA 1
ATOM 1697 C C . PRO A 1 210 ? -2.108 -14.873 1.758 1.00 93.38 210 PRO A C 1
ATOM 1699 O O . PRO A 1 210 ? -3.285 -15.144 1.987 1.00 93.38 210 PRO A O 1
ATOM 1702 N N . LYS A 1 211 ? -1.189 -14.826 2.733 1.00 94.31 211 LYS A N 1
ATOM 1703 C CA . LYS A 1 211 ? -1.508 -14.957 4.163 1.00 94.31 211 LYS A CA 1
ATOM 1704 C C . LYS A 1 211 ? -1.999 -13.650 4.788 1.00 94.31 211 LYS A C 1
ATOM 1706 O O . LYS A 1 211 ? -2.709 -13.731 5.779 1.00 94.31 211 LYS A O 1
ATOM 1711 N N . ILE A 1 212 ? -1.610 -12.500 4.228 1.00 96.44 212 ILE A N 1
ATOM 1712 C CA . ILE A 1 212 ? -1.978 -11.173 4.742 1.00 96.44 212 ILE A CA 1
ATOM 1713 C C . ILE A 1 212 ? -3.257 -10.694 4.057 1.00 96.44 212 ILE A C 1
ATOM 1715 O O . ILE A 1 212 ? -4.203 -10.315 4.736 1.00 96.44 212 ILE A O 1
ATOM 1719 N N . ILE A 1 213 ? -3.299 -10.740 2.718 1.00 96.06 213 ILE A N 1
ATOM 1720 C CA . ILE A 1 213 ? -4.495 -10.434 1.922 1.00 96.06 213 ILE A CA 1
ATOM 1721 C C . ILE A 1 213 ? -4.876 -11.682 1.134 1.00 96.06 213 ILE A C 1
ATOM 1723 O O . ILE A 1 213 ? -4.102 -12.200 0.326 1.00 96.06 213 ILE A O 1
ATOM 1727 N N . LYS A 1 214 ? -6.105 -12.154 1.336 1.00 92.00 214 LYS A N 1
ATOM 1728 C CA . LYS A 1 214 ? -6.663 -13.280 0.586 1.00 92.00 214 LYS A CA 1
ATOM 1729 C C . LYS A 1 214 ? -6.987 -12.831 -0.839 1.00 92.00 214 LYS A C 1
ATOM 1731 O O . LYS A 1 214 ? -7.994 -12.182 -1.074 1.00 92.00 214 LYS A O 1
ATOM 1736 N N . GLN A 1 215 ? -6.162 -13.218 -1.809 1.00 89.00 215 GLN A N 1
ATOM 1737 C CA . GLN A 1 215 ? -6.334 -12.841 -3.225 1.00 89.00 215 GLN A CA 1
ATOM 1738 C C . GLN A 1 215 ? -7.746 -13.103 -3.768 1.00 89.00 215 GLN A C 1
ATOM 1740 O O . GLN A 1 215 ? -8.283 -12.286 -4.503 1.00 89.00 215 GLN A O 1
ATOM 1745 N N . TYR A 1 216 ? -8.362 -14.222 -3.376 1.00 88.06 216 TYR A N 1
ATOM 1746 C CA . TYR A 1 216 ? -9.688 -14.626 -3.850 1.00 88.06 216 TYR A CA 1
ATOM 1747 C C . TYR A 1 216 ? -10.843 -13.762 -3.317 1.00 88.06 216 TYR A C 1
ATOM 1749 O O . TYR A 1 216 ? -11.958 -13.903 -3.807 1.00 88.06 216 TYR A O 1
ATOM 1757 N N . THR A 1 217 ? -10.614 -12.909 -2.311 1.00 90.75 217 THR A N 1
ATOM 1758 C CA . THR A 1 217 ? -11.633 -11.973 -1.801 1.00 90.75 217 THR A CA 1
ATOM 1759 C C . THR A 1 217 ? -11.545 -10.595 -2.455 1.00 90.75 217 THR A C 1
ATOM 1761 O O . THR A 1 217 ? -12.410 -9.750 -2.224 1.00 90.75 217 THR A O 1
ATOM 1764 N N . VAL A 1 218 ? -10.514 -10.348 -3.271 1.00 91.56 218 VAL A N 1
ATOM 1765 C CA . VAL A 1 218 ? -10.314 -9.069 -3.955 1.00 91.56 218 VAL A CA 1
ATOM 1766 C C . VAL A 1 218 ? -11.165 -9.029 -5.218 1.00 91.56 218 VAL A C 1
ATOM 1768 O O . VAL A 1 218 ? -11.007 -9.861 -6.107 1.00 91.56 218 VAL A O 1
ATOM 1771 N N . THR A 1 219 ? -12.042 -8.030 -5.316 1.00 90.50 219 THR A N 1
ATOM 1772 C CA . THR A 1 219 ? -12.746 -7.718 -6.565 1.00 90.50 219 THR A CA 1
ATOM 1773 C C . THR A 1 219 ? -11.956 -6.659 -7.317 1.00 90.50 219 THR A C 1
ATOM 1775 O O . THR A 1 219 ? -11.579 -5.632 -6.748 1.00 90.50 219 THR A O 1
ATOM 1778 N N . CYS A 1 220 ? -11.687 -6.908 -8.592 1.00 88.19 220 CYS A N 1
ATOM 1779 C CA . CYS A 1 220 ? -10.875 -6.026 -9.413 1.00 88.19 220 CYS A CA 1
ATOM 1780 C C . CYS A 1 220 ? -11.742 -5.168 -10.333 1.00 88.19 220 CYS A C 1
ATOM 1782 O O . CYS A 1 220 ? -12.787 -5.605 -10.810 1.00 88.19 220 CYS A O 1
ATOM 1784 N N . PHE A 1 221 ? -11.312 -3.934 -10.584 1.00 86.81 221 PHE A N 1
ATOM 1785 C CA . PHE A 1 221 ? -11.985 -3.044 -11.526 1.00 86.81 221 PHE A CA 1
ATOM 1786 C C . PHE A 1 221 ? -12.075 -3.698 -12.917 1.00 86.81 221 PHE A C 1
ATOM 1788 O O . PHE A 1 221 ? -11.084 -4.250 -13.392 1.00 86.81 221 PHE A O 1
ATOM 1795 N N . ASN A 1 222 ? -13.261 -3.640 -13.537 1.00 74.62 222 ASN A N 1
ATOM 1796 C CA . ASN A 1 222 ? -13.609 -4.278 -14.818 1.00 74.62 222 ASN A CA 1
ATOM 1797 C C . ASN A 1 222 ? -13.452 -5.810 -14.884 1.00 74.62 222 ASN A C 1
ATOM 1799 O O . ASN A 1 222 ? -13.430 -6.357 -15.980 1.00 74.62 222 ASN A O 1
ATOM 1803 N N . ASP A 1 223 ? -13.327 -6.507 -13.749 1.00 64.75 223 ASP A N 1
ATOM 1804 C CA . ASP A 1 223 ? -13.002 -7.944 -13.710 1.00 64.75 223 ASP A CA 1
ATOM 1805 C C . ASP A 1 223 ? -11.689 -8.311 -14.451 1.00 64.75 223 ASP A C 1
ATOM 1807 O O . ASP A 1 223 ? -11.401 -9.487 -14.677 1.00 64.75 223 ASP A O 1
ATOM 1811 N N . ASP A 1 224 ? -10.846 -7.317 -14.767 1.00 63.84 224 ASP A N 1
ATOM 1812 C CA . ASP A 1 224 ? -9.661 -7.424 -15.639 1.00 63.84 224 ASP A CA 1
ATOM 1813 C C . ASP A 1 224 ? -8.430 -8.047 -14.952 1.00 63.84 224 ASP A C 1
ATOM 1815 O O . ASP A 1 224 ? -7.287 -7.854 -15.379 1.00 63.84 224 ASP A O 1
ATOM 1819 N N . TYR A 1 225 ? -8.610 -8.798 -13.865 1.00 70.62 225 TYR A N 1
ATOM 1820 C CA . TYR A 1 225 ? -7.453 -9.363 -13.180 1.00 70.62 225 TYR A CA 1
ATOM 1821 C C . TYR A 1 225 ? -6.961 -10.645 -13.858 1.00 70.62 225 TYR A C 1
ATOM 1823 O O . TYR A 1 225 ? -7.753 -11.493 -14.285 1.00 70.62 225 TYR A O 1
ATOM 1831 N N . PRO A 1 226 ? -5.637 -10.837 -13.943 1.00 67.62 226 PRO A N 1
ATOM 1832 C CA . PRO A 1 226 ? -5.090 -12.061 -14.489 1.00 67.62 226 PRO A CA 1
ATOM 1833 C C . PRO A 1 226 ? -5.465 -13.227 -13.573 1.00 67.62 226 PRO A C 1
ATOM 1835 O O . PRO A 1 226 ? -5.150 -13.224 -12.384 1.00 67.62 226 PRO A O 1
ATOM 1838 N N . LYS A 1 227 ? -6.135 -14.237 -14.143 1.00 68.00 227 LYS A N 1
ATOM 1839 C CA . LYS A 1 227 ? -6.527 -15.475 -13.441 1.00 68.00 227 LYS A CA 1
ATOM 1840 C C . LYS A 1 227 ? -5.328 -16.237 -12.873 1.00 68.00 227 LYS A C 1
ATOM 1842 O O . LYS A 1 227 ? -5.475 -17.023 -11.943 1.00 68.00 227 LYS A O 1
ATOM 1847 N N . GLU A 1 228 ? -4.157 -16.016 -13.456 1.00 74.44 228 GLU A N 1
ATOM 1848 C CA . GLU A 1 228 ? -2.889 -16.594 -13.035 1.00 74.44 228 GLU A CA 1
ATOM 1849 C C . GLU A 1 228 ? -2.055 -15.564 -12.264 1.00 74.44 228 GLU A C 1
ATOM 1851 O O . GLU A 1 228 ? -2.258 -14.350 -12.363 1.00 74.44 228 GLU A O 1
ATOM 1856 N N . LYS A 1 229 ? -1.090 -16.051 -11.479 1.00 82.62 229 LYS A N 1
ATOM 1857 C CA . LYS A 1 229 ? -0.128 -15.179 -10.801 1.00 82.62 229 LYS A CA 1
ATOM 1858 C C . LYS A 1 229 ? 0.591 -14.310 -11.841 1.00 82.62 229 LYS A C 1
ATOM 1860 O O . LYS A 1 229 ? 0.997 -14.827 -12.879 1.00 82.62 229 LYS A O 1
ATOM 1865 N N . CYS A 1 230 ? 0.754 -13.013 -11.563 1.00 81.50 230 CYS A N 1
ATOM 1866 C CA . CYS A 1 230 ? 1.474 -12.102 -12.445 1.00 81.50 230 CYS A CA 1
ATOM 1867 C C . CYS A 1 230 ? 2.874 -12.648 -12.712 1.00 81.50 230 CYS A C 1
ATOM 1869 O O . CYS A 1 230 ? 3.693 -12.769 -11.800 1.00 81.50 230 CYS A O 1
ATOM 1871 N N . ASP A 1 231 ? 3.138 -12.947 -13.975 1.00 79.31 231 ASP A N 1
ATOM 1872 C CA . ASP A 1 231 ? 4.449 -13.355 -14.436 1.00 79.31 231 ASP A CA 1
ATOM 1873 C C . ASP A 1 231 ? 5.116 -12.162 -15.120 1.00 79.31 231 ASP A C 1
ATOM 1875 O O . ASP A 1 231 ? 4.662 -11.689 -16.164 1.00 79.31 231 ASP A O 1
ATOM 1879 N N . LEU A 1 232 ? 6.143 -11.607 -14.479 1.00 82.31 232 LEU A N 1
ATOM 1880 C CA . LEU A 1 232 ? 6.793 -10.383 -14.937 1.00 82.31 232 LEU A CA 1
ATOM 1881 C C . LEU A 1 232 ? 8.047 -10.728 -15.759 1.00 82.31 232 LEU A C 1
ATOM 1883 O O . LEU A 1 232 ? 8.881 -11.521 -15.310 1.00 82.31 232 LEU A O 1
ATOM 1887 N N . PRO A 1 233 ? 8.227 -10.126 -16.948 1.00 87.00 233 PRO A N 1
ATOM 1888 C CA . PRO A 1 233 ? 9.447 -10.295 -17.724 1.00 87.00 233 PRO A CA 1
ATOM 1889 C C . PRO A 1 233 ? 10.640 -9.669 -16.995 1.00 87.00 233 PRO A C 1
ATOM 1891 O O . PRO A 1 233 ? 10.506 -8.667 -16.294 1.00 87.00 233 PRO A O 1
ATOM 1894 N N . PHE A 1 234 ? 11.835 -10.224 -17.193 1.00 88.56 234 PHE A N 1
ATOM 1895 C CA . PHE A 1 234 ? 13.052 -9.700 -16.573 1.00 88.56 234 PHE A CA 1
ATOM 1896 C C . PHE A 1 234 ? 14.044 -9.239 -17.639 1.00 88.56 234 PHE A C 1
ATOM 1898 O O . PHE A 1 234 ? 14.550 -10.047 -18.421 1.00 88.56 234 PHE A O 1
ATOM 1905 N N . ILE A 1 235 ? 14.328 -7.937 -17.676 1.00 92.19 235 ILE A N 1
ATOM 1906 C CA . ILE A 1 235 ? 15.326 -7.360 -18.580 1.00 92.19 235 ILE A CA 1
ATOM 1907 C C . ILE A 1 235 ? 16.703 -7.604 -17.952 1.00 92.19 235 ILE A C 1
ATOM 1909 O O . ILE A 1 235 ? 17.082 -6.959 -16.982 1.00 92.19 235 ILE A O 1
ATOM 1913 N N . VAL A 1 236 ? 17.430 -8.586 -18.483 1.00 92.31 236 VAL A N 1
ATOM 1914 C CA . VAL A 1 236 ? 18.739 -9.0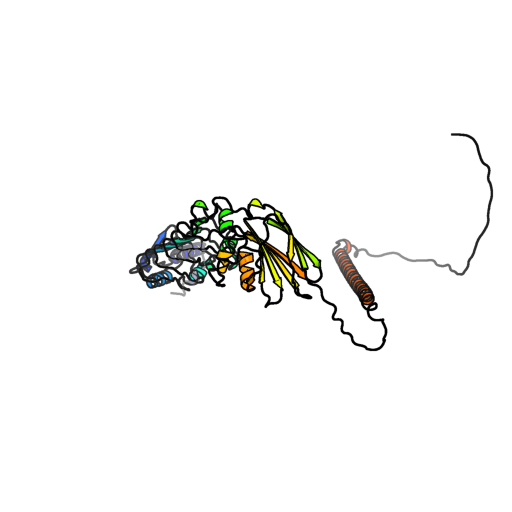23 -17.968 1.00 92.31 236 VAL A CA 1
ATOM 1915 C C . VAL A 1 236 ? 19.831 -8.029 -18.344 1.00 92.31 236 VAL A C 1
ATOM 1917 O O . VAL A 1 236 ? 20.750 -7.784 -17.567 1.00 92.31 236 VAL A O 1
ATOM 1920 N N . GLN A 1 237 ? 19.754 -7.498 -19.561 1.00 93.38 237 GLN A N 1
ATOM 1921 C CA . GLN A 1 237 ? 20.761 -6.608 -20.115 1.00 93.38 237 GLN A CA 1
ATOM 1922 C C . GLN A 1 237 ? 20.100 -5.599 -21.046 1.00 93.38 237 GLN A C 1
ATOM 1924 O O . GLN A 1 237 ? 19.219 -5.957 -21.829 1.00 93.38 237 GLN A O 1
ATOM 1929 N N . LEU A 1 238 ? 20.580 -4.361 -20.975 1.00 96.19 238 LEU A N 1
ATOM 1930 C CA . LEU A 1 238 ? 20.271 -3.275 -21.893 1.00 96.19 238 LEU A CA 1
ATOM 1931 C C . LEU A 1 238 ? 21.572 -2.514 -22.174 1.00 96.19 238 LEU A C 1
ATOM 1933 O O . LEU A 1 238 ? 22.242 -2.081 -21.237 1.00 96.19 238 LEU A O 1
ATOM 1937 N N . SER A 1 239 ? 21.941 -2.370 -23.445 1.00 94.94 239 SER A N 1
ATOM 1938 C CA . SER A 1 239 ? 23.082 -1.557 -23.875 1.00 94.94 239 SER A CA 1
ATOM 1939 C C . SER A 1 239 ? 22.676 -0.581 -24.970 1.00 94.94 239 SER A C 1
ATOM 1941 O O . SER A 1 239 ? 21.740 -0.820 -25.734 1.00 94.94 239 SER A O 1
ATOM 1943 N N . ALA A 1 240 ? 23.403 0.528 -25.032 1.00 93.56 240 ALA A N 1
ATOM 1944 C CA . ALA A 1 240 ? 23.331 1.496 -26.111 1.00 93.56 240 ALA A CA 1
ATOM 1945 C C . ALA A 1 240 ? 24.711 1.563 -26.766 1.00 93.56 240 ALA A C 1
ATOM 1947 O O . ALA A 1 240 ? 25.646 2.151 -26.224 1.00 93.56 240 ALA A O 1
ATOM 1948 N N . ASP A 1 241 ? 24.827 0.923 -27.923 1.00 89.31 241 ASP A N 1
ATOM 1949 C CA . ASP A 1 241 ? 26.056 0.831 -28.689 1.00 89.31 241 ASP A CA 1
ATOM 1950 C C . ASP A 1 241 ? 26.013 1.845 -29.828 1.00 89.31 241 ASP A C 1
ATOM 1952 O O . ASP A 1 241 ? 25.090 1.903 -30.644 1.00 89.31 241 ASP A O 1
ATOM 1956 N N . LYS A 1 242 ? 27.018 2.709 -29.869 1.00 81.38 242 LYS A N 1
ATOM 1957 C CA . LYS A 1 242 ? 27.082 3.781 -30.855 1.00 81.38 242 LYS A CA 1
ATOM 1958 C C . LYS A 1 242 ? 27.459 3.225 -32.228 1.00 81.38 242 LYS A C 1
ATOM 1960 O O . LYS A 1 242 ? 28.455 2.512 -32.339 1.00 81.38 242 LYS A O 1
ATOM 1965 N N . GLN A 1 243 ? 26.710 3.614 -33.261 1.00 74.62 243 GLN A N 1
ATOM 1966 C CA . GLN A 1 243 ? 26.945 3.163 -34.634 1.00 74.62 243 GLN A CA 1
ATOM 1967 C C . GLN A 1 243 ? 27.489 4.293 -35.522 1.00 74.62 243 GLN A C 1
ATOM 1969 O O . GLN A 1 243 ? 28.635 4.194 -35.956 1.00 74.62 243 GLN A O 1
ATOM 1974 N N . ASP A 1 244 ? 26.744 5.393 -35.704 1.00 71.69 244 ASP A N 1
ATOM 1975 C CA . ASP A 1 244 ? 27.151 6.538 -36.543 1.00 71.69 244 ASP A CA 1
ATOM 1976 C C . ASP A 1 244 ? 27.088 7.890 -35.796 1.00 71.69 244 ASP A C 1
ATOM 1978 O O . ASP A 1 244 ? 26.895 7.952 -34.579 1.00 71.69 244 ASP A O 1
ATOM 1982 N N . ASP A 1 245 ? 27.263 9.002 -36.526 1.00 68.56 245 ASP A N 1
ATOM 1983 C CA . ASP A 1 245 ? 27.317 10.364 -35.970 1.00 68.56 245 ASP A CA 1
ATOM 1984 C C . ASP A 1 245 ? 26.036 10.782 -35.223 1.00 68.56 245 ASP A C 1
ATOM 1986 O O . ASP A 1 245 ? 26.125 11.501 -34.224 1.00 68.56 245 ASP A O 1
ATOM 1990 N N . ASN A 1 246 ? 24.870 10.298 -35.672 1.00 81.69 246 ASN A N 1
ATOM 1991 C CA . ASN A 1 246 ? 23.541 10.662 -35.159 1.00 81.69 246 ASN A CA 1
ATOM 1992 C C . ASN A 1 246 ? 22.647 9.433 -34.880 1.00 81.69 246 ASN A C 1
ATOM 1994 O O . ASN A 1 246 ? 21.420 9.562 -34.831 1.00 81.69 246 ASN A O 1
ATOM 1998 N N . SER A 1 247 ? 23.232 8.236 -34.766 1.00 88.81 247 SER A N 1
ATOM 1999 C CA . SER A 1 247 ? 22.489 6.988 -34.580 1.00 88.81 247 SER A CA 1
ATOM 2000 C C . SER A 1 247 ? 23.082 6.137 -33.457 1.00 88.81 247 SER A C 1
ATOM 2002 O O . SER A 1 247 ? 24.298 6.091 -33.247 1.00 88.81 247 SER A O 1
ATOM 2004 N N . VAL A 1 248 ? 22.205 5.460 -32.719 1.00 91.88 248 VAL A N 1
ATOM 2005 C CA . VAL A 1 248 ? 22.577 4.556 -31.624 1.00 91.88 248 VAL A CA 1
ATOM 2006 C C . VAL A 1 248 ? 21.773 3.273 -31.736 1.00 91.88 248 VAL A C 1
ATOM 2008 O O . VAL A 1 248 ? 20.550 3.302 -31.888 1.00 91.88 248 VAL A O 1
ATOM 2011 N N . LEU A 1 249 ? 22.471 2.144 -31.670 1.00 93.94 249 LEU A N 1
ATOM 2012 C CA . LEU A 1 249 ? 21.881 0.820 -31.633 1.00 93.94 249 LEU A CA 1
ATOM 2013 C C . LEU A 1 249 ? 21.613 0.454 -30.174 1.00 93.94 249 LEU A C 1
ATOM 2015 O O . LEU A 1 249 ? 22.535 0.240 -29.393 1.00 93.94 249 LEU A O 1
ATOM 2019 N N . VAL A 1 250 ? 20.342 0.371 -29.801 1.00 95.19 250 VAL A N 1
ATOM 2020 C CA . VAL A 1 250 ? 19.950 -0.115 -28.476 1.00 95.19 250 VAL A CA 1
ATOM 2021 C C . VAL A 1 250 ? 19.736 -1.617 -28.578 1.00 95.19 250 VAL A C 1
ATOM 2023 O O . VAL A 1 250 ? 18.982 -2.057 -29.444 1.00 95.19 250 VAL A O 1
ATOM 2026 N N . THR A 1 251 ? 20.391 -2.402 -27.722 1.00 96.19 251 THR A N 1
ATOM 2027 C CA . THR A 1 251 ? 20.258 -3.866 -27.686 1.00 96.19 251 THR A CA 1
ATOM 2028 C C . THR A 1 251 ? 19.844 -4.347 -26.302 1.00 96.19 251 THR A C 1
ATOM 2030 O O . THR A 1 251 ? 20.189 -3.732 -25.293 1.00 96.19 251 THR A O 1
ATOM 2033 N N . TRP A 1 252 ? 19.077 -5.434 -26.238 1.00 96.00 252 TRP A N 1
ATOM 2034 C CA . TRP A 1 252 ? 18.563 -5.961 -24.978 1.00 96.00 252 TRP A CA 1
ATOM 2035 C C . TRP A 1 252 ? 18.430 -7.479 -24.952 1.00 96.00 252 TRP A C 1
ATOM 2037 O O . TRP A 1 252 ? 18.252 -8.147 -25.973 1.00 96.00 252 TRP A O 1
ATOM 2047 N N . LEU A 1 253 ? 18.430 -8.011 -23.729 1.00 94.50 253 LEU A N 1
ATOM 2048 C CA . LEU A 1 253 ? 18.152 -9.407 -23.424 1.00 94.50 253 LEU A CA 1
ATOM 2049 C C . LEU A 1 253 ? 17.038 -9.495 -22.380 1.00 94.50 253 LEU A C 1
ATOM 2051 O O . LEU A 1 253 ? 17.211 -9.068 -21.240 1.00 94.50 253 LEU A O 1
ATOM 2055 N N . ILE A 1 254 ? 15.908 -10.090 -22.761 1.00 91.75 254 ILE A N 1
ATOM 2056 C CA . ILE A 1 254 ? 14.767 -10.327 -21.870 1.00 91.75 254 ILE A CA 1
ATOM 2057 C C . ILE A 1 254 ? 14.691 -11.818 -21.553 1.00 91.75 254 ILE A C 1
ATOM 2059 O O . ILE A 1 254 ? 14.628 -12.654 -22.458 1.00 91.75 254 ILE A O 1
ATOM 2063 N N . ARG A 1 255 ? 14.650 -12.146 -20.264 1.00 88.75 255 ARG A N 1
ATOM 2064 C CA . ARG A 1 255 ? 14.267 -13.464 -19.764 1.00 88.75 255 ARG A CA 1
ATOM 2065 C C . ARG A 1 255 ? 12.752 -13.493 -19.569 1.00 88.75 255 ARG A C 1
ATOM 2067 O O . ARG A 1 255 ? 12.174 -12.515 -19.107 1.00 88.75 255 ARG A O 1
ATOM 2074 N N . ASN A 1 256 ? 12.144 -14.633 -19.887 1.00 83.50 256 ASN A N 1
ATOM 2075 C CA . ASN A 1 256 ? 10.701 -14.854 -19.800 1.00 83.50 256 ASN A CA 1
ATOM 2076 C C . ASN A 1 256 ? 9.872 -13.973 -20.760 1.00 83.50 256 ASN A C 1
ATOM 2078 O O . ASN A 1 256 ? 9.099 -13.107 -20.361 1.00 83.50 256 ASN A O 1
ATOM 2082 N N . ARG A 1 257 ? 10.078 -14.172 -22.068 1.00 80.69 257 ARG A N 1
ATOM 2083 C CA . ARG A 1 257 ? 9.436 -13.356 -23.116 1.00 80.69 257 ARG A CA 1
ATOM 2084 C C . ARG A 1 257 ? 7.955 -13.678 -23.325 1.00 80.69 257 ARG A C 1
ATOM 2086 O O . ARG A 1 257 ? 7.254 -12.860 -23.902 1.00 80.69 257 ARG A O 1
ATOM 2093 N N . THR A 1 258 ? 7.478 -14.833 -22.861 1.00 79.69 258 THR A N 1
ATOM 2094 C CA . THR A 1 258 ? 6.077 -15.274 -23.013 1.00 79.69 258 THR A CA 1
ATOM 2095 C C . THR A 1 258 ? 5.078 -14.322 -22.359 1.00 79.69 258 THR A C 1
ATOM 2097 O O . THR A 1 258 ? 3.928 -14.231 -22.793 1.00 79.69 258 THR A O 1
ATOM 2100 N N . SER A 1 259 ? 5.540 -13.584 -21.355 1.00 76.94 259 SER A N 1
ATOM 2101 C CA . SER A 1 259 ? 4.731 -12.693 -20.522 1.00 76.94 259 SER A CA 1
ATOM 2102 C C . SER A 1 259 ? 4.760 -11.242 -21.024 1.00 76.94 259 SER A C 1
ATOM 2104 O O . SER A 1 259 ? 4.042 -10.390 -20.508 1.00 76.94 259 SER A O 1
ATOM 2106 N N . VAL A 1 260 ? 5.545 -10.961 -22.075 1.00 82.62 260 VAL A N 1
ATOM 2107 C CA . VAL A 1 260 ? 5.588 -9.663 -22.764 1.00 82.62 260 VAL A CA 1
ATOM 2108 C C . VAL A 1 260 ? 4.514 -9.636 -23.850 1.00 82.62 260 VAL A C 1
ATOM 2110 O O . VAL A 1 260 ? 4.539 -10.463 -24.762 1.00 82.62 260 VAL A O 1
ATOM 2113 N N . LYS A 1 261 ? 3.586 -8.674 -23.787 1.00 79.56 261 LYS A N 1
ATOM 2114 C CA . LYS A 1 261 ? 2.565 -8.469 -24.832 1.00 79.56 261 LYS A CA 1
ATOM 2115 C C . LYS A 1 261 ? 2.881 -7.304 -25.759 1.00 79.56 261 LYS A C 1
ATOM 2117 O O . LYS A 1 261 ? 2.548 -7.376 -26.936 1.00 79.56 261 LYS A O 1
ATOM 2122 N N . ALA A 1 262 ? 3.578 -6.285 -25.261 1.00 84.31 262 ALA A N 1
ATOM 2123 C CA . ALA A 1 262 ? 4.109 -5.198 -26.075 1.00 84.31 262 ALA A CA 1
ATOM 2124 C C . ALA A 1 262 ? 5.499 -4.765 -25.600 1.00 84.31 262 ALA A C 1
ATOM 2126 O O . ALA A 1 262 ? 5.820 -4.854 -24.409 1.00 84.31 262 ALA A O 1
ATOM 2127 N N . LEU A 1 263 ? 6.313 -4.287 -26.545 1.00 88.62 263 LEU A N 1
ATOM 2128 C CA . LEU A 1 263 ? 7.672 -3.814 -26.311 1.00 88.62 263 LEU A CA 1
ATOM 2129 C C . LEU A 1 263 ? 7.847 -2.413 -26.907 1.00 88.62 263 LEU A C 1
ATOM 2131 O O . LEU A 1 263 ? 7.580 -2.183 -28.085 1.00 88.62 263 LEU A O 1
ATOM 2135 N N . HIS A 1 264 ? 8.314 -1.476 -26.088 1.00 89.56 264 HIS A N 1
ATOM 2136 C CA . HIS A 1 264 ? 8.555 -0.099 -26.503 1.00 89.56 264 HIS A CA 1
ATOM 2137 C C . HIS A 1 264 ? 9.946 0.366 -26.080 1.00 89.56 264 HIS A C 1
ATOM 2139 O O . HIS A 1 264 ? 10.452 -0.017 -25.028 1.00 89.56 264 HIS A O 1
ATOM 2145 N N . VAL A 1 265 ? 10.546 1.239 -26.884 1.00 91.88 265 VAL A N 1
ATOM 2146 C CA . VAL A 1 265 ? 11.753 1.985 -26.527 1.00 91.88 265 VAL A CA 1
ATOM 2147 C C . VAL A 1 265 ? 11.375 3.451 -26.385 1.00 91.88 265 VAL A C 1
ATOM 2149 O O . VAL A 1 265 ? 11.011 4.116 -27.356 1.00 91.88 265 VAL A O 1
ATOM 2152 N N . LEU A 1 266 ? 11.436 3.942 -25.154 1.00 91.00 266 LEU A N 1
ATOM 2153 C CA . LEU A 1 266 ? 11.224 5.339 -24.803 1.00 91.00 266 LEU A CA 1
ATOM 2154 C C . LEU A 1 266 ? 12.580 6.029 -24.729 1.00 91.00 266 LEU A C 1
ATOM 2156 O O . LEU A 1 266 ? 13.488 5.506 -24.098 1.00 91.00 266 LEU A O 1
ATOM 2160 N N . TYR A 1 267 ? 12.739 7.194 -25.343 1.00 91.31 267 TYR A N 1
ATOM 2161 C CA . TYR A 1 267 ? 13.998 7.925 -25.277 1.00 91.31 267 TYR A CA 1
ATOM 2162 C C . TYR A 1 267 ? 13.798 9.435 -25.301 1.00 91.31 267 TYR A C 1
ATOM 2164 O O . TYR A 1 267 ? 12.889 9.958 -25.947 1.00 91.31 267 TYR A O 1
ATOM 2172 N N . TYR A 1 268 ? 14.657 10.144 -24.578 1.00 89.00 268 TYR A N 1
ATOM 2173 C CA . TYR A 1 268 ? 14.629 11.599 -24.476 1.00 89.00 268 TYR A CA 1
ATOM 2174 C C . TYR A 1 268 ? 16.013 12.147 -24.145 1.00 89.00 268 TYR A C 1
ATOM 2176 O O . TYR A 1 268 ? 16.873 11.443 -23.618 1.00 89.00 268 TYR A O 1
ATOM 2184 N N . ASN A 1 269 ? 16.227 13.418 -24.466 1.00 87.12 269 ASN A N 1
ATOM 2185 C CA . ASN A 1 269 ? 17.440 14.134 -24.084 1.00 87.12 269 ASN A CA 1
ATOM 2186 C C . ASN A 1 269 ? 17.337 14.547 -22.605 1.00 87.12 269 ASN A C 1
ATOM 2188 O O . ASN A 1 269 ? 16.293 15.019 -22.163 1.00 87.12 269 ASN A O 1
ATOM 2192 N N . GLU A 1 270 ? 18.392 14.385 -21.815 1.00 81.81 270 GLU A N 1
ATOM 2193 C CA . GLU A 1 270 ? 18.360 14.678 -20.379 1.00 81.81 270 GLU A CA 1
ATOM 2194 C C . GLU A 1 270 ? 18.125 16.159 -20.027 1.00 81.81 270 GLU A C 1
ATOM 2196 O O . GLU A 1 270 ? 17.789 16.464 -18.877 1.00 81.81 270 GLU A O 1
ATOM 2201 N N . VAL A 1 271 ? 18.221 17.079 -20.991 1.00 77.25 271 VAL A N 1
ATOM 2202 C CA . VAL A 1 271 ? 17.843 18.490 -20.812 1.00 77.25 271 VAL A CA 1
ATOM 2203 C C . VAL A 1 271 ? 16.354 18.617 -20.439 1.00 77.25 271 VAL A C 1
ATOM 2205 O O . VAL A 1 271 ? 15.492 17.905 -20.950 1.00 77.25 271 VAL A O 1
ATOM 2208 N N . THR A 1 272 ? 16.026 19.539 -19.528 1.00 60.91 272 THR A N 1
ATOM 2209 C CA . THR A 1 272 ? 14.708 19.665 -18.866 1.00 60.91 272 THR A CA 1
ATOM 2210 C C . THR A 1 272 ? 13.514 19.952 -19.789 1.00 60.91 272 THR A C 1
ATOM 2212 O O . THR A 1 272 ? 12.382 19.835 -19.335 1.00 60.91 272 THR A O 1
ATOM 2215 N N . PHE A 1 273 ? 13.740 20.294 -21.063 1.00 64.56 273 PHE A N 1
ATOM 2216 C CA . PHE A 1 273 ? 12.704 20.684 -22.036 1.00 64.56 273 PHE A CA 1
ATOM 2217 C C . PHE A 1 273 ? 12.653 19.795 -23.287 1.00 64.56 273 PHE A C 1
ATOM 2219 O O . PHE A 1 273 ? 12.161 20.228 -24.326 1.00 64.56 273 PHE A O 1
ATOM 2226 N N . SER A 1 274 ? 13.210 18.586 -23.239 1.00 70.56 274 SER A N 1
ATOM 2227 C CA . SER A 1 274 ? 13.209 17.707 -24.407 1.00 70.56 274 SER A CA 1
ATOM 2228 C C . SER A 1 274 ? 11.867 16.998 -24.609 1.00 70.56 274 SER A C 1
ATOM 2230 O O . SER A 1 274 ? 11.200 16.595 -23.653 1.00 70.56 274 SER A O 1
ATOM 2232 N N . ASP A 1 275 ? 11.497 16.816 -25.877 1.00 76.44 275 ASP A N 1
ATOM 2233 C CA . ASP A 1 275 ? 10.384 15.949 -26.251 1.00 76.44 275 ASP A CA 1
ATOM 2234 C C . ASP A 1 275 ? 10.748 14.489 -25.947 1.00 76.44 275 ASP A C 1
ATOM 2236 O O . ASP A 1 275 ? 11.792 13.987 -26.380 1.00 76.44 275 ASP A O 1
ATOM 2240 N N . VAL A 1 276 ? 9.855 13.783 -25.256 1.00 83.06 276 VAL A N 1
ATOM 2241 C CA . VAL A 1 276 ? 9.945 12.332 -25.077 1.00 83.06 276 VAL A CA 1
ATOM 2242 C C . VAL A 1 276 ? 9.468 11.654 -26.344 1.00 83.06 276 VAL A C 1
ATOM 2244 O O . VAL A 1 276 ? 8.365 11.932 -26.804 1.00 83.06 276 VAL A O 1
ATOM 2247 N N . LYS A 1 277 ? 10.277 10.750 -26.892 1.00 85.81 277 LYS A N 1
ATOM 2248 C CA . LYS A 1 277 ? 9.914 9.929 -28.045 1.00 85.81 277 LYS A CA 1
ATOM 2249 C C . LYS A 1 277 ? 9.645 8.500 -27.583 1.00 85.81 277 LYS A C 1
ATOM 2251 O O . LYS A 1 277 ? 10.422 7.936 -26.817 1.00 85.81 277 LYS A O 1
ATOM 2256 N N . LEU A 1 278 ? 8.558 7.910 -28.069 1.00 85.19 278 LEU A N 1
ATOM 2257 C CA . LEU A 1 278 ? 8.213 6.506 -27.845 1.00 85.19 278 LEU A CA 1
ATOM 2258 C C . LEU A 1 278 ? 8.244 5.768 -29.182 1.00 85.19 278 LEU A C 1
ATOM 2260 O O . LEU A 1 278 ? 7.627 6.219 -30.140 1.00 85.19 278 LEU A O 1
ATOM 2264 N N . LYS A 1 279 ? 8.967 4.652 -29.256 1.00 86.50 279 LYS A N 1
ATOM 2265 C CA . LYS A 1 279 ? 9.064 3.809 -30.451 1.00 86.50 279 LYS A CA 1
ATOM 2266 C C . LYS A 1 279 ? 8.547 2.410 -30.132 1.00 86.50 279 LYS A C 1
ATOM 2268 O O . LYS A 1 279 ? 9.066 1.764 -29.225 1.00 86.50 279 LYS A O 1
ATOM 2273 N N . HIS A 1 280 ? 7.550 1.939 -30.875 1.00 86.12 280 HIS A N 1
ATOM 2274 C CA . HIS A 1 280 ? 7.112 0.544 -30.817 1.00 86.12 280 HIS A CA 1
ATOM 2275 C C . HIS A 1 280 ? 8.151 -0.378 -31.452 1.00 86.12 280 HIS A C 1
ATOM 2277 O O . HIS A 1 280 ? 8.788 -0.020 -32.446 1.00 86.12 280 HIS A O 1
ATOM 2283 N N . VAL A 1 281 ? 8.345 -1.550 -30.854 1.00 88.69 281 VAL A N 1
ATOM 2284 C CA . VAL A 1 281 ? 9.330 -2.527 -31.300 1.00 88.69 281 VAL A CA 1
ATOM 2285 C C . VAL A 1 281 ? 8.701 -3.919 -31.320 1.00 88.69 281 VAL A C 1
ATOM 2287 O O . VAL A 1 281 ? 7.980 -4.299 -30.404 1.00 88.69 281 VAL A O 1
ATOM 2290 N N . ASP A 1 282 ? 9.010 -4.696 -32.357 1.00 86.44 282 ASP A N 1
ATOM 2291 C CA . ASP A 1 282 ? 8.602 -6.096 -32.469 1.00 86.44 282 ASP A CA 1
ATOM 2292 C C . ASP A 1 282 ? 9.079 -6.919 -31.254 1.00 86.44 282 ASP A C 1
ATOM 2294 O O . ASP A 1 282 ? 10.247 -6.854 -30.853 1.00 86.44 282 ASP A O 1
ATOM 2298 N N . LEU A 1 283 ? 8.185 -7.742 -30.704 1.00 86.12 283 LEU A N 1
ATOM 2299 C CA . LEU A 1 283 ? 8.422 -8.654 -29.583 1.00 86.12 283 LEU A CA 1
ATOM 2300 C C . LEU A 1 283 ? 9.619 -9.595 -29.797 1.00 86.12 283 LEU A C 1
ATOM 2302 O O . LEU A 1 283 ? 10.330 -9.924 -28.837 1.00 86.12 283 LEU A O 1
ATOM 2306 N N . ASN A 1 284 ? 9.860 -10.015 -31.043 1.00 88.06 284 ASN A N 1
ATOM 2307 C CA . ASN A 1 284 ? 10.936 -10.945 -31.398 1.00 88.06 284 ASN A CA 1
ATOM 2308 C C . ASN A 1 284 ? 12.298 -10.263 -31.550 1.00 88.06 284 ASN A C 1
ATOM 2310 O O . ASN A 1 284 ? 13.335 -10.928 -31.521 1.00 88.06 284 ASN A O 1
ATOM 2314 N N . SER A 1 285 ? 12.319 -8.940 -31.690 1.00 90.50 285 SER A N 1
ATOM 2315 C CA . SER A 1 285 ? 13.562 -8.200 -31.869 1.00 90.50 285 SER A CA 1
ATOM 2316 C C . SER A 1 285 ? 14.386 -8.136 -30.575 1.00 90.50 285 SER A C 1
ATOM 2318 O O . SER A 1 285 ? 13.872 -8.190 -29.453 1.00 90.50 285 SER A O 1
ATOM 2320 N N . THR A 1 286 ? 15.704 -8.047 -30.718 1.00 93.12 286 THR A N 1
ATOM 2321 C CA . THR A 1 286 ? 16.659 -7.877 -29.604 1.00 93.12 286 THR A CA 1
ATOM 2322 C C . THR A 1 286 ? 17.409 -6.557 -29.689 1.00 93.12 286 THR A C 1
ATOM 2324 O O . THR A 1 286 ? 18.289 -6.289 -28.873 1.00 93.12 286 THR A O 1
ATOM 2327 N N . SER A 1 287 ? 17.114 -5.755 -30.707 1.00 94.00 287 SER A N 1
ATOM 2328 C CA . SER A 1 287 ? 17.741 -4.466 -30.913 1.00 94.00 287 SER A CA 1
ATOM 2329 C C . SER A 1 287 ? 16.874 -3.548 -31.764 1.00 94.00 287 SER A C 1
ATOM 2331 O O . SER A 1 287 ? 16.025 -3.991 -32.540 1.00 94.00 287 SER A O 1
ATOM 2333 N N . THR A 1 288 ? 17.094 -2.245 -31.626 1.00 93.94 288 THR A N 1
ATOM 2334 C CA . THR A 1 288 ? 16.513 -1.237 -32.508 1.00 93.94 288 THR A CA 1
ATOM 2335 C C . THR A 1 288 ? 17.487 -0.091 -32.707 1.00 93.94 288 THR A C 1
ATOM 2337 O O . THR A 1 288 ? 18.186 0.322 -31.781 1.00 93.94 288 THR A O 1
ATOM 2340 N N . LEU A 1 289 ? 17.524 0.434 -33.929 1.00 92.50 289 LEU A N 1
ATOM 2341 C CA . LEU A 1 289 ? 18.297 1.625 -34.244 1.00 92.50 289 LEU A CA 1
ATOM 2342 C C . LEU A 1 289 ? 17.465 2.871 -33.928 1.00 92.50 289 LEU A C 1
ATOM 2344 O O . LEU A 1 289 ? 16.336 3.017 -34.411 1.00 92.50 289 LEU A O 1
ATOM 2348 N N . ILE A 1 290 ? 18.027 3.770 -33.128 1.00 91.12 290 ILE A N 1
ATOM 2349 C CA . ILE A 1 290 ? 17.507 5.118 -32.918 1.00 91.12 290 ILE A CA 1
ATOM 2350 C C . ILE A 1 290 ? 18.291 6.055 -33.831 1.00 91.12 290 ILE A C 1
ATOM 2352 O O . ILE A 1 290 ? 19.519 6.090 -33.774 1.00 91.12 290 ILE A O 1
ATOM 2356 N N . THR A 1 291 ? 17.583 6.800 -34.674 1.00 89.31 291 THR A N 1
ATOM 2357 C CA . THR A 1 291 ? 18.152 7.763 -35.624 1.00 89.31 291 THR A CA 1
ATOM 2358 C C . THR A 1 291 ? 17.747 9.189 -35.263 1.00 89.31 291 THR A C 1
ATOM 2360 O O . THR A 1 291 ? 16.944 9.414 -34.351 1.00 89.31 291 THR A O 1
ATOM 2363 N N . ASP A 1 292 ? 18.307 10.155 -35.994 1.00 85.06 292 ASP A N 1
ATOM 2364 C CA . ASP A 1 292 ? 17.937 11.573 -35.914 1.00 85.06 292 ASP A CA 1
ATOM 2365 C C . ASP A 1 292 ? 18.120 12.158 -34.507 1.00 85.06 292 ASP A C 1
ATOM 2367 O O . ASP A 1 292 ? 17.290 12.920 -33.996 1.00 85.06 292 ASP A O 1
ATOM 2371 N N . LEU A 1 293 ? 19.219 11.755 -33.865 1.00 87.69 293 LEU A N 1
ATOM 2372 C CA . LEU A 1 293 ? 19.658 12.281 -32.581 1.00 87.69 293 LEU A CA 1
ATOM 2373 C C . LEU A 1 293 ? 20.410 13.601 -32.771 1.00 87.69 293 LEU A C 1
ATOM 2375 O O . LEU A 1 293 ? 21.175 13.779 -33.722 1.00 87.69 293 LEU A O 1
ATOM 2379 N N . GLU A 1 294 ? 20.208 14.529 -31.840 1.00 85.94 294 GLU A N 1
ATOM 2380 C CA . GLU A 1 294 ? 20.924 15.799 -31.821 1.00 85.94 294 GLU A CA 1
ATOM 2381 C C . GLU A 1 294 ? 22.369 15.575 -31.362 1.00 85.94 294 GLU A C 1
ATOM 2383 O O . GLU A 1 294 ? 22.582 14.896 -30.359 1.00 85.94 294 GLU A O 1
ATOM 2388 N N . PRO A 1 295 ? 23.374 16.143 -32.052 1.00 85.00 295 PRO A N 1
ATOM 2389 C CA . PRO A 1 295 ? 24.770 15.985 -31.662 1.00 85.00 295 PRO A CA 1
ATOM 2390 C C . PRO A 1 295 ? 25.087 16.756 -30.371 1.00 85.00 295 PRO A C 1
ATOM 2392 O O . PRO A 1 295 ? 24.506 17.808 -30.107 1.00 85.00 295 PRO A O 1
ATOM 2395 N N . ASN A 1 296 ? 26.092 16.295 -29.620 1.00 84.19 296 ASN A N 1
ATOM 2396 C CA . ASN A 1 296 ? 26.550 16.888 -28.353 1.00 84.19 296 ASN A CA 1
ATOM 2397 C C . ASN A 1 296 ? 25.466 16.974 -27.254 1.00 84.19 296 ASN A C 1
ATOM 2399 O O . ASN A 1 296 ? 25.497 17.864 -26.405 1.00 84.19 296 ASN A O 1
ATOM 2403 N N . MET A 1 297 ? 24.526 16.037 -27.265 1.00 86.94 297 MET A N 1
ATOM 2404 C CA . MET A 1 297 ? 23.487 15.859 -26.254 1.00 86.94 297 MET A CA 1
ATOM 2405 C C . MET A 1 297 ? 23.656 14.527 -25.512 1.00 86.94 297 MET A C 1
ATOM 2407 O O . MET A 1 297 ? 24.128 13.549 -26.104 1.00 86.94 297 MET A O 1
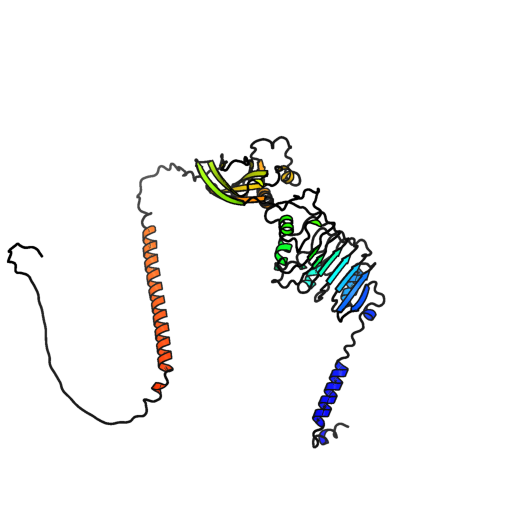ATOM 2411 N N . ASN A 1 298 ? 23.226 14.498 -24.247 1.00 89.69 298 ASN A N 1
ATOM 2412 C CA . ASN A 1 298 ? 23.100 13.280 -23.445 1.00 89.69 298 ASN A CA 1
ATOM 2413 C C . ASN A 1 298 ? 21.659 12.766 -23.532 1.00 89.69 298 ASN A C 1
ATOM 2415 O O . ASN A 1 298 ? 20.711 13.521 -23.301 1.00 89.69 298 ASN A O 1
ATOM 2419 N N . TYR A 1 299 ? 21.494 11.497 -23.874 1.00 91.19 299 TYR A N 1
ATOM 2420 C CA . TYR A 1 299 ? 20.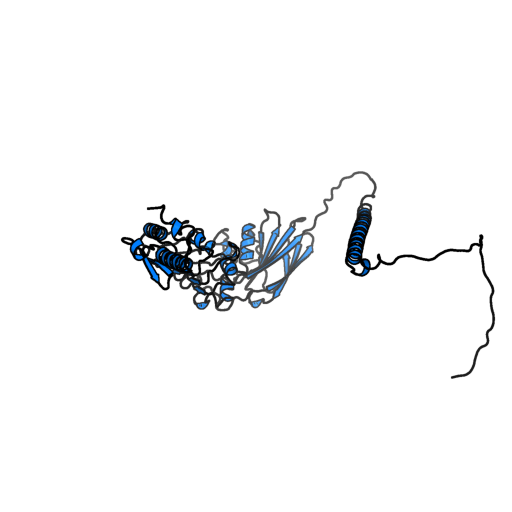199 10.851 -24.018 1.00 91.19 299 TYR A CA 1
ATOM 2421 C C . TYR A 1 299 ? 20.026 9.740 -22.993 1.00 91.19 299 TYR A C 1
ATOM 2423 O O . TYR A 1 299 ? 20.969 9.045 -22.625 1.00 91.19 299 TYR A O 1
ATOM 2431 N N . MET A 1 300 ? 18.776 9.529 -22.601 1.00 92.12 300 MET A N 1
ATOM 2432 C CA . MET A 1 300 ? 18.330 8.354 -21.871 1.00 92.12 300 MET A CA 1
ATOM 2433 C C . MET A 1 300 ? 17.416 7.541 -22.784 1.00 92.12 300 MET A C 1
ATOM 2435 O O . MET A 1 300 ? 16.482 8.098 -23.359 1.00 92.12 300 MET A O 1
ATOM 2439 N N . ALA A 1 301 ? 17.673 6.240 -22.909 1.00 93.75 301 ALA A N 1
ATOM 2440 C CA . ALA A 1 301 ? 16.768 5.287 -23.540 1.00 93.75 301 ALA A CA 1
ATOM 2441 C C . ALA A 1 301 ? 16.344 4.221 -22.533 1.00 93.75 301 ALA A C 1
ATOM 2443 O O . ALA A 1 301 ? 17.174 3.625 -21.855 1.00 93.75 301 ALA A O 1
ATOM 2444 N N . CYS A 1 302 ? 15.048 3.961 -22.470 1.00 93.94 302 CYS A N 1
ATOM 2445 C CA . CYS A 1 302 ? 14.423 2.975 -21.614 1.00 93.94 302 CYS A CA 1
ATOM 2446 C C . CYS A 1 302 ? 13.700 1.938 -22.466 1.00 93.94 302 CYS A C 1
ATOM 2448 O O . CYS A 1 302 ? 12.903 2.286 -23.340 1.00 93.94 302 CYS A O 1
ATOM 2450 N N . LEU A 1 303 ? 13.951 0.665 -22.188 1.00 94.50 303 LEU A N 1
ATOM 2451 C CA . LEU A 1 303 ? 13.168 -0.438 -22.722 1.00 94.50 303 LEU A CA 1
ATOM 2452 C C . LEU A 1 303 ? 11.994 -0.696 -21.783 1.00 94.50 303 LEU A C 1
ATOM 2454 O O . LEU A 1 303 ? 12.211 -0.938 -20.599 1.00 94.50 303 LEU A O 1
ATOM 2458 N N . LEU A 1 304 ? 10.772 -0.661 -22.307 1.00 91.12 304 LEU A N 1
ATOM 2459 C CA . LEU A 1 304 ? 9.535 -0.862 -21.559 1.00 91.12 304 LEU A CA 1
ATOM 2460 C C . LEU A 1 304 ? 8.815 -2.103 -22.082 1.00 91.12 304 LEU A C 1
ATOM 2462 O O . LEU A 1 304 ? 8.550 -2.223 -23.278 1.00 91.12 304 LEU A O 1
ATOM 2466 N N . THR A 1 305 ? 8.463 -3.002 -21.172 1.00 88.62 305 THR A N 1
ATOM 2467 C CA . THR A 1 305 ? 7.564 -4.131 -21.444 1.00 88.62 305 THR A CA 1
ATOM 2468 C C . THR A 1 305 ? 6.180 -3.819 -20.884 1.00 88.62 305 THR A C 1
ATOM 2470 O O . THR A 1 305 ? 6.063 -3.168 -19.841 1.00 88.62 305 THR A O 1
ATOM 2473 N N . MET A 1 306 ? 5.126 -4.253 -21.575 1.00 79.00 306 MET A N 1
ATOM 2474 C CA . MET A 1 306 ? 3.744 -4.048 -21.134 1.00 79.00 306 MET A CA 1
ATOM 2475 C C . MET A 1 306 ? 2.928 -5.341 -21.231 1.00 79.00 306 MET A C 1
ATOM 2477 O O . MET A 1 306 ? 3.183 -6.191 -22.092 1.00 79.00 306 MET A O 1
ATOM 2481 N N . TYR A 1 307 ? 1.943 -5.462 -20.334 1.00 69.38 307 TYR A N 1
ATOM 2482 C CA . TYR A 1 307 ? 0.999 -6.585 -20.276 1.00 69.38 307 TYR A CA 1
ATOM 2483 C C . TYR A 1 307 ? -0.161 -6.441 -21.276 1.00 69.38 307 TYR A C 1
ATOM 2485 O O . TYR A 1 307 ? -0.824 -7.422 -21.589 1.00 69.38 307 TYR A O 1
ATOM 2493 N N . ASP A 1 308 ? -0.379 -5.237 -21.807 1.00 66.56 308 ASP A N 1
ATOM 2494 C CA . ASP A 1 308 ? -1.367 -4.931 -22.843 1.00 66.56 308 ASP A CA 1
ATOM 2495 C C . ASP A 1 308 ? -0.700 -4.081 -23.939 1.00 66.56 308 ASP A C 1
ATOM 2497 O O . ASP A 1 308 ? 0.247 -3.332 -23.679 1.00 66.56 308 ASP A O 1
ATOM 2501 N N . ASN A 1 309 ? -1.183 -4.219 -25.171 1.00 55.03 309 ASN A N 1
ATOM 2502 C CA . ASN A 1 309 ? -0.773 -3.445 -26.336 1.00 55.03 309 ASN A CA 1
ATOM 2503 C C . ASN A 1 309 ? -1.349 -2.015 -26.322 1.00 55.03 309 ASN A C 1
ATOM 2505 O O . ASN A 1 309 ? -0.925 -1.158 -27.098 1.00 55.03 309 ASN A O 1
ATOM 2509 N N . SER A 1 310 ? -2.293 -1.721 -25.422 1.00 53.25 310 SER A N 1
ATOM 2510 C CA . SER A 1 310 ? -2.872 -0.389 -25.278 1.00 53.25 310 SER A CA 1
ATOM 2511 C C . SER A 1 310 ? -1.931 0.572 -24.528 1.00 53.25 310 SER A C 1
ATOM 2513 O O . SER A 1 310 ? -2.122 0.880 -23.352 1.00 53.25 310 SER A O 1
ATOM 2515 N N . VAL A 1 311 ? -0.980 1.186 -25.235 1.00 51.81 311 VAL A N 1
ATOM 2516 C CA . VAL A 1 311 ? -0.465 2.520 -24.829 1.00 51.81 311 VAL A CA 1
ATOM 2517 C C . VAL A 1 311 ? -1.627 3.541 -24.752 1.00 51.81 311 VAL A C 1
ATOM 2519 O O . VAL A 1 311 ? -1.555 4.556 -24.065 1.00 51.81 311 VAL A O 1
ATOM 2522 N N . ILE A 1 312 ? -2.740 3.207 -25.411 1.00 45.41 312 ILE A N 1
ATOM 2523 C CA . ILE A 1 312 ? -3.976 3.967 -25.606 1.00 45.41 312 ILE A CA 1
ATOM 2524 C C . ILE A 1 312 ? -4.702 4.320 -24.290 1.00 45.41 312 ILE A C 1
ATOM 2526 O O . ILE A 1 312 ? -5.154 5.452 -24.146 1.00 45.41 312 ILE A O 1
ATOM 2530 N N . ASN A 1 313 ? -4.754 3.441 -23.282 1.00 43.84 313 ASN A N 1
ATOM 2531 C CA . ASN A 1 313 ? -5.461 3.763 -22.025 1.00 43.84 313 ASN A CA 1
ATOM 2532 C C . ASN A 1 313 ? -4.693 4.744 -21.121 1.00 43.84 313 ASN A C 1
ATOM 2534 O O . ASN A 1 313 ? -5.276 5.369 -20.243 1.00 43.84 313 ASN A O 1
ATOM 2538 N N . LEU A 1 314 ? -3.388 4.903 -21.352 1.00 46.31 314 LEU A N 1
ATOM 2539 C CA . LEU A 1 314 ? -2.512 5.800 -20.596 1.00 46.31 314 LEU A CA 1
ATOM 2540 C C . LEU A 1 314 ? -2.522 7.245 -21.105 1.00 46.31 314 LEU A C 1
ATOM 2542 O O . LEU A 1 314 ? -2.147 8.157 -20.372 1.00 46.31 314 LEU A O 1
ATOM 2546 N N . LEU A 1 315 ? -2.944 7.452 -22.353 1.00 47.84 315 LEU A N 1
ATOM 2547 C CA . LEU A 1 315 ? -2.976 8.765 -23.003 1.00 47.84 315 LEU A CA 1
ATOM 2548 C C . LEU A 1 315 ? -4.383 9.374 -23.054 1.00 47.84 315 LEU A C 1
ATOM 2550 O O . LEU A 1 315 ? -4.500 10.592 -23.194 1.00 47.84 315 LEU A O 1
ATOM 2554 N N . ASN A 1 316 ? -5.422 8.543 -22.911 1.00 44.62 316 ASN A N 1
ATOM 2555 C CA . ASN A 1 316 ? -6.817 8.947 -23.082 1.00 44.62 316 ASN A CA 1
ATOM 2556 C C . ASN A 1 316 ? -7.461 9.591 -21.849 1.00 44.62 316 ASN A C 1
ATOM 2558 O O . ASN A 1 316 ? -8.380 10.383 -22.033 1.00 44.62 316 ASN A O 1
ATOM 2562 N N . GLU A 1 317 ? -7.019 9.291 -20.622 1.00 46.25 317 GLU A N 1
ATOM 2563 C CA . GLU A 1 317 ? -7.701 9.847 -19.439 1.00 46.25 317 GLU A CA 1
ATOM 2564 C C . GLU A 1 317 ? -7.174 11.214 -18.988 1.00 46.25 317 GLU A C 1
ATOM 2566 O O . GLU A 1 317 ? -7.972 11.984 -18.468 1.00 46.25 317 GLU A O 1
ATOM 2571 N N . ASP A 1 318 ? -5.911 11.583 -19.257 1.00 43.75 318 ASP A N 1
ATOM 2572 C CA . ASP A 1 318 ? -5.376 12.823 -18.667 1.00 43.75 318 ASP A CA 1
ATOM 2573 C C . ASP A 1 318 ? -4.727 13.850 -19.611 1.00 43.75 318 ASP A C 1
ATOM 2575 O O . ASP A 1 318 ? -4.683 15.013 -19.214 1.00 43.75 318 ASP A O 1
ATOM 2579 N N . PHE A 1 319 ? -4.212 13.536 -20.818 1.00 44.16 319 PHE A N 1
ATOM 2580 C CA . PHE A 1 319 ? -3.312 14.531 -21.447 1.00 44.16 319 PHE A CA 1
ATOM 2581 C C . PHE A 1 319 ? -3.273 14.753 -22.959 1.00 44.16 319 PHE A C 1
ATOM 2583 O O . PHE A 1 319 ? -2.765 15.814 -23.330 1.00 44.16 319 PHE A O 1
ATOM 2590 N N . ILE A 1 320 ? -3.750 13.887 -23.862 1.00 42.09 320 ILE A N 1
ATOM 2591 C CA . ILE A 1 320 ? -3.575 14.191 -25.298 1.00 42.09 320 ILE A CA 1
ATOM 2592 C C . ILE A 1 320 ? -4.740 13.671 -26.144 1.00 42.09 320 ILE A C 1
ATOM 2594 O O . ILE A 1 320 ? -4.912 12.470 -26.305 1.00 42.09 320 ILE A O 1
ATOM 2598 N N . GLY A 1 321 ? -5.510 14.590 -26.737 1.00 33.91 321 GLY A N 1
ATOM 2599 C CA . GLY A 1 321 ? -6.515 14.288 -27.760 1.00 33.91 321 GLY A CA 1
ATOM 2600 C C . GLY A 1 321 ? -5.869 13.804 -29.060 1.00 33.91 321 GLY A C 1
ATOM 2601 O O . GLY A 1 321 ? -5.771 14.560 -30.024 1.00 33.91 321 GLY A O 1
ATOM 2602 N N . ILE A 1 322 ? -5.390 12.560 -29.074 1.00 42.12 322 ILE A N 1
ATOM 2603 C CA . ILE A 1 322 ? -4.857 11.890 -30.262 1.00 42.12 322 ILE A CA 1
ATOM 2604 C C . ILE A 1 322 ? -5.945 10.958 -30.800 1.00 42.12 322 ILE A C 1
ATOM 2606 O O . ILE A 1 322 ? -6.420 10.072 -30.093 1.00 42.12 322 ILE A O 1
ATOM 2610 N N . ASN A 1 323 ? -6.351 11.161 -32.056 1.00 32.78 323 ASN A N 1
ATOM 2611 C CA . ASN A 1 323 ? -7.304 10.284 -32.732 1.00 32.78 323 ASN A CA 1
ATOM 2612 C C . ASN A 1 323 ? -6.722 8.871 -32.894 1.00 32.78 323 ASN A C 1
ATOM 2614 O O . ASN A 1 323 ? -5.576 8.697 -33.304 1.00 32.78 323 ASN A O 1
ATOM 2618 N N . ALA A 1 324 ? -7.557 7.866 -32.618 1.00 39.34 324 ALA A N 1
ATOM 2619 C CA . ALA A 1 324 ? -7.223 6.441 -32.545 1.00 39.34 324 ALA A CA 1
ATOM 2620 C C . ALA A 1 324 ? -6.658 5.804 -33.837 1.00 39.34 324 ALA A C 1
ATOM 2622 O O . ALA A 1 324 ? -6.306 4.630 -33.828 1.00 39.34 324 ALA A O 1
ATOM 2623 N N . THR A 1 325 ? -6.572 6.540 -34.946 1.00 37.94 325 THR A N 1
ATOM 2624 C CA . THR A 1 325 ? -6.212 6.004 -36.269 1.00 37.94 325 THR A CA 1
ATOM 2625 C C . THR A 1 325 ? -4.715 6.029 -36.588 1.00 37.94 325 THR A C 1
ATOM 2627 O O . THR A 1 325 ? -4.310 5.378 -37.543 1.00 37.94 325 THR A O 1
ATOM 2630 N N . ASP A 1 326 ? -3.884 6.729 -35.807 1.00 41.47 326 ASP A N 1
ATOM 2631 C CA . ASP A 1 326 ? -2.447 6.904 -36.112 1.00 41.47 326 ASP A CA 1
ATOM 2632 C C . ASP A 1 326 ? -1.514 5.905 -35.398 1.00 41.47 326 ASP A C 1
ATOM 2634 O O . ASP A 1 326 ? -0.301 5.941 -35.595 1.00 41.47 326 ASP A O 1
ATOM 2638 N N . PHE A 1 327 ? -2.041 5.000 -34.565 1.00 46.97 327 PHE A N 1
ATOM 2639 C CA . PHE A 1 327 ? -1.213 4.143 -33.701 1.00 46.97 327 PHE A CA 1
ATOM 2640 C C . PHE A 1 327 ? -0.751 2.826 -34.353 1.00 46.97 327 PHE A C 1
ATOM 2642 O O . PHE A 1 327 ? -0.083 2.018 -33.710 1.00 46.97 327 PHE A O 1
ATOM 2649 N N . GLU A 1 328 ? -1.082 2.596 -35.626 1.00 39.06 328 GLU A N 1
ATOM 2650 C CA . GLU A 1 328 ? -0.828 1.319 -36.309 1.00 39.06 328 GLU A CA 1
ATOM 2651 C C . GLU A 1 328 ? 0.520 1.222 -37.051 1.00 39.06 328 GLU A C 1
ATOM 2653 O O . GLU A 1 328 ? 0.807 0.199 -37.670 1.00 39.06 328 GLU A O 1
ATOM 2658 N N . SER A 1 329 ? 1.415 2.215 -36.978 1.00 41.38 329 SER A N 1
ATOM 2659 C CA . SER A 1 329 ? 2.738 2.075 -37.611 1.00 41.38 329 SER A CA 1
ATOM 2660 C C . SER A 1 329 ? 3.800 3.002 -37.031 1.00 41.38 329 SER A C 1
ATOM 2662 O O . SER A 1 329 ? 3.652 4.206 -37.160 1.00 41.38 329 SER A O 1
ATOM 2664 N N . ASN A 1 330 ? 4.898 2.466 -36.478 1.00 45.62 330 ASN A N 1
ATOM 2665 C CA . ASN A 1 330 ? 6.197 3.139 -36.256 1.00 45.62 330 ASN A CA 1
ATOM 2666 C C . ASN A 1 330 ? 6.165 4.660 -35.954 1.00 45.62 330 ASN A C 1
ATOM 2668 O O . ASN A 1 330 ? 7.005 5.413 -36.446 1.00 45.62 330 ASN A O 1
ATOM 2672 N N . THR A 1 331 ? 5.221 5.141 -35.149 1.00 48.84 331 THR A N 1
ATOM 2673 C CA . THR A 1 331 ? 5.066 6.570 -34.876 1.00 48.84 331 THR A CA 1
ATOM 2674 C C . THR A 1 331 ? 5.871 6.941 -33.646 1.00 48.84 331 THR A C 1
ATOM 2676 O O . THR A 1 331 ? 5.535 6.553 -32.530 1.00 48.84 331 THR A O 1
ATOM 2679 N N . THR A 1 332 ? 6.922 7.741 -33.832 1.00 55.66 332 THR A N 1
ATOM 2680 C CA . THR A 1 332 ? 7.533 8.479 -32.724 1.00 55.66 332 THR A CA 1
ATOM 2681 C C . THR A 1 332 ? 6.577 9.574 -32.272 1.00 55.66 332 THR A C 1
ATOM 2683 O O . THR A 1 332 ? 6.524 10.649 -32.868 1.00 55.66 332 THR A O 1
ATOM 2686 N N . THR A 1 333 ? 5.817 9.311 -31.217 1.00 57.53 333 THR A N 1
ATOM 2687 C CA . THR A 1 333 ? 4.962 10.312 -30.573 1.00 57.53 333 THR A CA 1
ATOM 2688 C C . THR A 1 333 ? 5.799 11.176 -29.638 1.00 57.53 333 THR A C 1
ATOM 2690 O O . THR A 1 333 ? 6.537 10.636 -28.812 1.00 57.53 333 THR A O 1
ATOM 2693 N N . LYS A 1 334 ? 5.684 12.502 -29.761 1.00 60.28 334 LYS A N 1
ATOM 2694 C CA . LYS A 1 334 ? 6.312 13.469 -28.853 1.00 60.28 334 LYS A CA 1
ATOM 2695 C C . LYS A 1 334 ? 5.437 13.663 -27.616 1.00 60.28 334 LYS A C 1
ATOM 2697 O O . LYS A 1 334 ? 4.247 13.929 -27.756 1.00 60.28 334 LYS A O 1
ATOM 2702 N N . MET A 1 335 ? 6.011 13.540 -26.424 1.00 70.62 335 MET A N 1
ATOM 2703 C CA . MET A 1 335 ? 5.295 13.686 -25.151 1.00 70.62 335 MET A CA 1
ATOM 2704 C C . MET A 1 335 ? 6.096 14.500 -24.128 1.00 70.62 335 MET A C 1
ATOM 2706 O O . MET A 1 335 ? 7.309 14.663 -24.248 1.00 70.62 335 MET A O 1
ATOM 2710 N N . ASN A 1 336 ? 5.412 14.989 -23.091 1.00 69.81 336 ASN A N 1
ATOM 2711 C CA . ASN A 1 336 ? 6.034 15.688 -21.966 1.00 69.81 336 ASN A CA 1
ATOM 2712 C C . ASN A 1 336 ? 6.823 14.707 -21.071 1.00 69.81 336 ASN A C 1
ATOM 2714 O O . ASN A 1 336 ? 6.389 13.579 -20.837 1.00 69.81 336 ASN A O 1
ATOM 2718 N N . ARG A 1 337 ? 7.950 15.144 -20.501 1.00 73.12 337 ARG A N 1
ATOM 2719 C CA . ARG A 1 337 ? 8.804 14.356 -19.595 1.00 73.12 337 ARG A CA 1
ATOM 2720 C C . ARG A 1 337 ? 8.075 13.804 -18.368 1.00 73.12 337 ARG A C 1
ATOM 2722 O O . ARG A 1 337 ? 8.391 12.702 -17.930 1.00 73.12 337 ARG A O 1
ATOM 2729 N N . ASN A 1 338 ? 7.063 14.505 -17.857 1.00 73.19 338 ASN A N 1
ATOM 2730 C CA . ASN A 1 338 ? 6.239 14.003 -16.748 1.00 73.19 338 ASN A CA 1
ATOM 2731 C C . ASN A 1 338 ? 5.506 12.697 -17.111 1.00 73.19 338 ASN A C 1
ATOM 2733 O O . ASN A 1 338 ? 5.304 11.835 -16.259 1.00 73.19 338 ASN A O 1
ATOM 2737 N N . ILE A 1 339 ? 5.167 12.523 -18.391 1.00 73.69 339 ILE A N 1
ATOM 2738 C CA . ILE A 1 339 ? 4.493 11.327 -18.904 1.00 73.69 339 ILE A CA 1
ATOM 2739 C C . ILE A 1 339 ? 5.475 10.149 -18.961 1.00 73.69 339 ILE A C 1
ATOM 2741 O O . ILE A 1 339 ? 5.090 9.024 -18.652 1.00 73.69 339 ILE A O 1
ATOM 2745 N N . ALA A 1 340 ? 6.761 10.390 -19.253 1.00 79.56 340 ALA A N 1
ATOM 2746 C CA . ALA A 1 340 ? 7.776 9.332 -19.278 1.00 79.56 340 ALA A CA 1
ATOM 2747 C C . ALA A 1 340 ? 7.905 8.606 -17.933 1.00 79.56 340 ALA A C 1
ATOM 2749 O O . ALA A 1 340 ? 7.943 7.379 -17.907 1.00 79.56 340 ALA A O 1
ATOM 2750 N N . ALA A 1 341 ? 7.922 9.347 -16.820 1.00 81.75 341 ALA A N 1
ATOM 2751 C CA . ALA A 1 341 ? 8.001 8.756 -15.484 1.00 81.75 341 ALA A CA 1
ATOM 2752 C C . ALA A 1 341 ? 6.792 7.851 -15.187 1.00 81.75 341 ALA A C 1
ATOM 2754 O O . ALA A 1 341 ? 6.960 6.755 -14.656 1.00 81.75 341 ALA A O 1
ATOM 2755 N N . SER A 1 342 ? 5.592 8.279 -15.593 1.00 78.38 342 SER A N 1
ATOM 2756 C CA . SER A 1 342 ? 4.367 7.484 -15.458 1.00 78.38 342 SER A CA 1
ATOM 2757 C C . SER A 1 342 ? 4.418 6.207 -16.304 1.00 78.38 342 SER A C 1
ATOM 2759 O O . SER A 1 342 ? 4.144 5.125 -15.794 1.00 78.38 342 SER A O 1
ATOM 2761 N N . LEU A 1 343 ? 4.849 6.295 -17.569 1.00 80.00 343 LEU A N 1
ATOM 2762 C CA . LEU A 1 343 ? 4.984 5.130 -18.455 1.00 80.00 343 LEU A CA 1
ATOM 2763 C C . LEU A 1 343 ? 5.999 4.107 -17.928 1.00 80.00 343 LEU A C 1
ATOM 2765 O O . LEU A 1 343 ? 5.749 2.905 -17.983 1.00 80.00 343 LEU A O 1
ATOM 2769 N N . ILE A 1 344 ? 7.127 4.581 -17.395 1.00 85.50 344 ILE A N 1
ATOM 2770 C CA . ILE A 1 344 ? 8.143 3.727 -16.770 1.00 85.50 344 ILE A CA 1
ATOM 2771 C C . ILE A 1 344 ? 7.548 3.025 -15.542 1.00 85.50 344 ILE A C 1
ATOM 2773 O O . ILE A 1 344 ? 7.628 1.801 -15.445 1.00 85.50 344 ILE A O 1
ATOM 2777 N N . ALA A 1 345 ? 6.893 3.770 -14.646 1.00 80.19 345 ALA A N 1
ATOM 2778 C CA . ALA A 1 345 ? 6.288 3.226 -13.428 1.00 80.19 345 ALA A CA 1
ATOM 2779 C C . ALA A 1 345 ? 5.157 2.222 -13.708 1.00 80.19 345 ALA A C 1
ATOM 2781 O O . ALA A 1 345 ? 4.966 1.273 -12.955 1.00 80.19 345 ALA A O 1
ATOM 2782 N N . GLN A 1 346 ? 4.420 2.411 -14.803 1.00 78.50 346 GLN A N 1
ATOM 2783 C CA . GLN A 1 346 ? 3.301 1.551 -15.185 1.00 78.50 346 GLN A CA 1
ATOM 2784 C C . GLN A 1 346 ? 3.697 0.346 -16.044 1.00 78.50 346 GLN A C 1
ATOM 2786 O O . GLN A 1 346 ? 2.837 -0.471 -16.384 1.00 78.50 346 GLN A O 1
ATOM 2791 N N . SER A 1 347 ? 4.972 0.223 -16.409 1.00 85.19 347 SER A N 1
ATOM 2792 C CA . SER A 1 347 ? 5.472 -0.908 -17.185 1.00 85.19 347 SER A CA 1
ATOM 2793 C C . SER A 1 347 ? 5.534 -2.197 -16.348 1.00 85.19 347 SER A C 1
ATOM 2795 O O . SER A 1 347 ? 5.707 -2.177 -15.126 1.00 85.19 347 SER A O 1
ATOM 2797 N N . THR A 1 348 ? 5.412 -3.356 -17.004 1.00 85.94 348 THR A N 1
ATOM 2798 C CA . THR A 1 348 ? 5.611 -4.659 -16.339 1.00 85.94 348 THR A CA 1
ATOM 2799 C C . THR A 1 348 ? 7.065 -4.858 -15.938 1.00 85.94 348 THR A C 1
ATOM 2801 O O . THR A 1 348 ? 7.362 -5.447 -14.904 1.00 85.94 348 THR A O 1
ATOM 2804 N N . ALA A 1 349 ? 7.970 -4.342 -16.762 1.00 88.94 349 ALA A N 1
ATOM 2805 C CA . ALA A 1 349 ? 9.383 -4.203 -16.480 1.00 88.94 349 ALA A CA 1
ATOM 2806 C C . ALA A 1 349 ? 9.954 -3.090 -17.355 1.00 88.94 349 ALA A C 1
ATOM 2808 O O . ALA A 1 349 ? 9.622 -2.988 -18.542 1.00 88.94 349 ALA A O 1
ATOM 2809 N N . SER A 1 350 ? 10.858 -2.319 -16.765 1.00 92.31 350 SER A N 1
ATOM 2810 C CA . SER A 1 350 ? 11.595 -1.255 -17.427 1.00 92.31 350 SER A CA 1
ATOM 2811 C C . SER A 1 350 ? 13.046 -1.261 -16.986 1.00 92.31 350 SER A C 1
ATOM 2813 O O . SER A 1 350 ? 13.310 -1.379 -15.789 1.00 92.31 350 SER A O 1
ATOM 2815 N N . GLU A 1 351 ? 13.953 -1.042 -17.928 1.00 94.25 351 GLU A N 1
ATOM 2816 C CA . GLU A 1 351 ? 15.357 -0.728 -17.660 1.00 94.25 351 GLU A CA 1
ATOM 2817 C C . GLU A 1 351 ? 15.792 0.421 -18.562 1.00 94.25 351 GLU A C 1
ATOM 2819 O O . GLU A 1 351 ? 15.291 0.549 -19.681 1.00 94.25 351 GLU A O 1
ATOM 2824 N N . CYS A 1 352 ? 16.702 1.262 -18.073 1.00 95.00 352 CYS A N 1
ATOM 2825 C CA . CYS A 1 352 ? 17.156 2.459 -18.774 1.00 95.00 352 CYS A CA 1
ATOM 2826 C C . CYS A 1 352 ? 18.681 2.497 -18.885 1.00 95.00 352 CYS A C 1
ATOM 2828 O O . CYS A 1 352 ? 19.397 2.072 -17.982 1.00 95.00 352 CYS A O 1
ATOM 2830 N N . VAL A 1 353 ? 19.172 3.054 -19.987 1.00 95.00 353 VAL A N 1
ATOM 2831 C CA . VAL A 1 353 ? 20.588 3.276 -20.273 1.00 95.00 353 VAL A CA 1
ATOM 2832 C C . VAL A 1 353 ? 20.784 4.707 -20.766 1.00 95.00 353 VAL A C 1
ATOM 2834 O O . VAL A 1 353 ? 19.953 5.242 -21.504 1.00 95.00 353 VAL A O 1
ATOM 2837 N N . THR A 1 354 ? 21.876 5.339 -20.348 1.00 93.19 354 THR A N 1
ATOM 2838 C CA . THR A 1 354 ? 22.263 6.678 -20.804 1.00 93.19 354 THR A CA 1
ATOM 2839 C C . THR A 1 354 ? 23.401 6.596 -21.812 1.00 93.19 354 THR A C 1
ATOM 2841 O O . THR A 1 354 ? 24.233 5.688 -21.753 1.00 93.19 354 THR A O 1
ATOM 2844 N N . PHE A 1 355 ? 23.427 7.521 -22.769 1.00 91.31 355 PHE A N 1
ATOM 2845 C CA . PHE A 1 355 ? 24.464 7.579 -23.794 1.00 91.31 355 PHE A CA 1
ATOM 2846 C C . PHE A 1 355 ? 24.642 8.990 -24.364 1.00 91.31 355 PHE A C 1
ATOM 2848 O O . PHE A 1 355 ? 23.692 9.759 -24.509 1.00 91.31 355 PHE A O 1
ATOM 2855 N N . ASP A 1 356 ? 25.875 9.292 -24.772 1.00 88.56 356 ASP A N 1
ATOM 2856 C CA . ASP A 1 356 ? 26.246 10.577 -25.360 1.00 88.56 356 ASP A CA 1
ATOM 2857 C C . ASP A 1 356 ? 26.333 10.508 -26.890 1.00 88.56 356 ASP A C 1
ATOM 2859 O O . ASP A 1 356 ? 26.895 9.577 -27.477 1.00 88.56 356 ASP A O 1
ATOM 2863 N N . THR A 1 357 ? 25.860 11.561 -27.551 1.00 85.44 357 THR A N 1
ATOM 2864 C CA . THR A 1 357 ? 26.068 11.778 -28.992 1.00 85.44 357 THR A CA 1
ATOM 2865 C C . THR A 1 357 ? 27.387 12.509 -29.267 1.00 85.44 357 THR A C 1
ATOM 2867 O O . THR A 1 357 ? 27.995 13.122 -28.385 1.00 85.44 357 THR A O 1
ATOM 2870 N N . ILE A 1 358 ? 27.882 12.455 -30.510 1.00 77.12 358 ILE A N 1
ATOM 2871 C CA . ILE A 1 358 ? 29.208 12.996 -30.847 1.00 77.12 358 ILE A CA 1
ATOM 2872 C C . ILE A 1 358 ? 29.285 14.500 -30.604 1.00 77.12 358 ILE A C 1
ATOM 2874 O O . ILE A 1 358 ? 28.516 15.287 -31.156 1.00 77.12 358 ILE A O 1
ATOM 2878 N N . LYS A 1 359 ? 30.327 14.908 -29.875 1.00 66.44 359 LYS A N 1
ATOM 2879 C CA . LYS A 1 359 ? 30.782 16.297 -29.842 1.00 66.44 359 LYS A CA 1
ATOM 2880 C C . LYS A 1 359 ? 31.414 16.627 -31.191 1.00 66.44 359 LYS A C 1
ATOM 2882 O O . LYS A 1 359 ? 32.565 16.262 -31.432 1.00 66.44 359 LYS A O 1
ATOM 2887 N N . LYS A 1 360 ? 30.685 17.294 -32.092 1.00 59.81 360 LYS A N 1
ATOM 2888 C CA . LYS A 1 360 ? 31.309 17.859 -33.298 1.00 59.81 360 LYS A CA 1
ATOM 2889 C C . LYS A 1 360 ? 32.413 18.824 -32.842 1.00 59.81 360 LYS A C 1
ATOM 2891 O O . LYS A 1 360 ? 32.102 19.759 -32.101 1.00 59.81 360 LYS A O 1
ATOM 2896 N N . PRO A 1 361 ? 33.687 18.639 -33.235 1.00 58.16 361 PRO A N 1
ATOM 2897 C CA . PRO A 1 361 ? 34.697 19.647 -32.960 1.00 58.16 361 PRO A CA 1
ATOM 2898 C C . PRO A 1 361 ? 34.288 20.916 -33.709 1.00 58.16 361 PRO A C 1
ATOM 2900 O O . PRO A 1 361 ? 34.154 20.904 -34.933 1.00 58.16 361 PRO A O 1
ATOM 2903 N N . LEU A 1 362 ? 34.052 22.007 -32.979 1.00 45.88 362 LEU A N 1
ATOM 2904 C CA . LEU A 1 362 ? 33.875 23.328 -33.572 1.00 45.88 362 LEU A CA 1
ATOM 2905 C C . LEU A 1 362 ? 35.149 23.661 -34.357 1.00 45.88 362 LEU A C 1
ATOM 2907 O O . LEU A 1 362 ? 36.165 24.053 -33.787 1.00 45.88 362 LEU A O 1
ATOM 2911 N N . LEU A 1 363 ? 35.100 23.487 -35.678 1.00 50.12 363 LEU A N 1
ATOM 2912 C CA . LEU A 1 363 ? 36.107 23.979 -36.612 1.00 50.12 363 LEU A CA 1
ATOM 2913 C C . LEU A 1 363 ? 35.988 25.505 -36.677 1.00 50.12 363 LEU A C 1
ATOM 2915 O O . LEU A 1 363 ? 35.476 26.083 -37.634 1.00 50.12 363 LEU A O 1
ATOM 2919 N N . ILE A 1 364 ? 36.465 26.174 -35.630 1.00 48.69 364 ILE A N 1
ATOM 2920 C CA . ILE A 1 364 ? 36.751 27.601 -35.679 1.00 48.69 364 ILE A CA 1
ATOM 2921 C C . ILE A 1 364 ? 37.966 27.744 -36.598 1.00 48.69 364 ILE A C 1
ATOM 2923 O O . ILE A 1 364 ? 39.102 27.490 -36.204 1.00 48.69 364 ILE A O 1
ATOM 2927 N N . LYS A 1 365 ? 37.737 28.119 -37.861 1.00 44.94 365 LYS A N 1
ATOM 2928 C CA . LYS A 1 365 ? 38.802 28.607 -38.745 1.00 44.94 365 LYS A CA 1
ATOM 2929 C C . LYS A 1 365 ? 39.227 29.999 -38.273 1.00 44.94 365 LYS A C 1
ATOM 2931 O O . LYS A 1 365 ? 38.869 31.002 -38.879 1.00 44.94 365 LYS A O 1
ATOM 2936 N N . THR A 1 366 ? 40.018 30.070 -37.211 1.00 35.97 366 THR A N 1
ATOM 2937 C CA . THR A 1 366 ? 40.818 31.258 -36.912 1.00 35.97 366 THR A CA 1
ATOM 2938 C C . THR A 1 366 ? 42.169 31.112 -37.600 1.00 35.97 366 THR A C 1
ATOM 2940 O O . THR A 1 366 ? 43.018 30.307 -37.226 1.00 35.97 366 THR A O 1
ATOM 2943 N N . LYS A 1 367 ? 42.373 31.904 -38.658 1.00 42.12 367 LYS A N 1
ATOM 2944 C CA . LYS A 1 367 ? 43.720 32.249 -39.114 1.00 42.12 367 LYS A CA 1
ATOM 2945 C C . LYS A 1 367 ? 44.382 33.052 -37.994 1.00 42.12 367 LYS A C 1
ATOM 2947 O O . LYS A 1 367 ? 44.077 34.228 -37.842 1.00 42.12 367 LYS A O 1
ATOM 2952 N N . SER A 1 368 ? 45.309 32.454 -37.260 1.00 32.47 368 SER A N 1
ATOM 2953 C CA . SER A 1 368 ? 46.336 33.216 -36.548 1.00 32.47 368 SER A CA 1
ATOM 2954 C C . SER A 1 368 ? 47.587 32.371 -36.348 1.00 32.47 368 SER A C 1
ATOM 2956 O O . SER A 1 368 ? 47.521 31.259 -35.833 1.00 32.47 368 SER A O 1
ATOM 2958 N N . SER A 1 369 ? 48.686 32.935 -36.848 1.00 34.41 369 SER A N 1
ATOM 2959 C CA . SER A 1 369 ? 50.087 32.797 -36.440 1.00 34.41 369 SER A CA 1
ATOM 2960 C C . SER A 1 369 ? 50.483 31.632 -35.530 1.00 34.41 369 SER A C 1
ATOM 2962 O O . SER A 1 369 ? 49.987 31.472 -34.419 1.00 34.41 369 SER A O 1
ATOM 2964 N N . LYS A 1 370 ? 51.500 30.908 -36.011 1.00 44.19 370 LYS A N 1
ATOM 2965 C CA . LYS A 1 370 ? 52.416 30.058 -35.243 1.00 44.19 370 LYS A CA 1
ATOM 2966 C C . LYS A 1 370 ? 52.648 30.607 -33.830 1.00 44.19 370 LYS A C 1
ATOM 2968 O O . LYS A 1 370 ? 53.095 31.740 -33.722 1.00 44.19 370 LYS A O 1
ATOM 2973 N N . ASP A 1 371 ? 52.434 29.773 -32.814 1.00 34.66 371 ASP A N 1
ATOM 2974 C CA . ASP A 1 371 ? 53.292 29.721 -31.630 1.00 34.66 371 ASP A CA 1
ATOM 2975 C C . ASP A 1 371 ? 53.113 28.405 -30.854 1.00 34.66 371 ASP A C 1
ATOM 2977 O O . ASP A 1 371 ? 52.182 27.628 -31.068 1.00 34.66 371 ASP A O 1
ATOM 2981 N N . TYR A 1 372 ? 54.133 28.102 -30.063 1.00 42.84 372 TYR A N 1
ATOM 2982 C CA . TYR A 1 372 ? 54.711 26.786 -29.813 1.00 42.84 372 TYR A CA 1
ATOM 2983 C C . TYR A 1 372 ? 53.859 25.769 -29.023 1.00 42.84 372 TYR A C 1
ATOM 2985 O O . TYR A 1 372 ? 53.256 26.057 -27.991 1.00 42.84 372 TYR A O 1
ATOM 2993 N N . LYS A 1 373 ? 53.938 24.500 -29.457 1.00 48.09 373 LYS A N 1
ATOM 2994 C CA . LYS A 1 373 ? 53.563 23.301 -28.685 1.00 48.09 373 LYS A CA 1
ATOM 2995 C C . LYS A 1 373 ? 54.546 23.085 -27.525 1.00 48.09 373 LYS A C 1
ATOM 2997 O O . LYS A 1 373 ? 55.557 22.430 -27.734 1.00 48.09 373 LYS A O 1
ATOM 3002 N N . THR A 1 374 ? 54.203 23.510 -26.310 1.00 50.88 374 THR A N 1
ATOM 3003 C CA . THR A 1 374 ? 54.728 22.930 -25.051 1.00 50.88 374 THR A CA 1
ATOM 3004 C C . THR A 1 374 ? 53.873 23.363 -23.857 1.00 50.88 374 THR A C 1
ATOM 3006 O O . THR A 1 374 ? 54.226 24.301 -23.151 1.00 50.88 374 THR A O 1
ATOM 3009 N N . SER A 1 375 ? 52.751 22.687 -23.588 1.00 49.81 375 SER A N 1
ATOM 3010 C CA . SER A 1 375 ? 52.051 22.866 -22.296 1.00 49.81 375 SER A CA 1
ATOM 3011 C C . SER A 1 375 ? 51.184 21.692 -21.812 1.00 49.81 375 SER A C 1
ATOM 3013 O O . SER A 1 375 ? 50.676 21.750 -20.699 1.00 49.81 375 SER A O 1
ATOM 3015 N N . SER A 1 376 ? 51.070 20.568 -22.534 1.00 52.81 376 SER A N 1
ATOM 3016 C CA . SER A 1 376 ? 50.231 19.433 -22.086 1.00 52.81 376 SER A CA 1
ATOM 3017 C C . SER A 1 376 ? 50.986 18.261 -21.437 1.00 52.81 376 SER A C 1
ATOM 3019 O O . SER A 1 376 ? 50.362 17.386 -20.843 1.00 52.81 376 SER A O 1
ATOM 3021 N N . ILE A 1 377 ? 52.325 18.238 -21.489 1.00 52.75 377 ILE A N 1
ATOM 3022 C CA . ILE A 1 377 ? 53.147 17.147 -20.916 1.00 52.75 377 ILE A CA 1
ATOM 3023 C C . ILE A 1 377 ? 53.633 17.456 -19.487 1.00 52.75 377 ILE A C 1
ATOM 3025 O O . ILE A 1 377 ? 54.005 16.538 -18.753 1.00 52.75 377 ILE A O 1
ATOM 3029 N N . LEU A 1 378 ? 53.562 18.717 -19.042 1.00 53.19 378 LEU A N 1
ATOM 3030 C CA . LEU A 1 378 ? 54.054 19.114 -17.718 1.00 53.19 378 LEU A CA 1
ATOM 3031 C C . LEU A 1 378 ? 53.053 18.831 -16.581 1.00 53.19 378 LEU A C 1
ATOM 3033 O O . LEU A 1 378 ? 53.485 18.509 -15.483 1.00 53.19 378 LEU A O 1
ATOM 3037 N N . ASN A 1 379 ? 51.738 18.817 -16.842 1.00 55.47 379 ASN A N 1
ATOM 3038 C CA . ASN A 1 379 ? 50.723 18.581 -15.797 1.00 55.47 379 ASN A CA 1
ATOM 3039 C C . ASN A 1 379 ? 50.487 17.103 -15.443 1.00 55.47 379 ASN A C 1
ATOM 3041 O O . ASN A 1 379 ? 50.030 16.796 -14.346 1.00 55.47 379 ASN A O 1
ATOM 3045 N N . ARG A 1 380 ? 50.827 16.161 -16.332 1.00 55.88 380 ARG A N 1
ATOM 3046 C CA . ARG A 1 380 ? 50.694 14.719 -16.045 1.00 55.88 380 ARG A CA 1
ATOM 3047 C C . ARG A 1 380 ? 51.874 14.171 -15.230 1.00 55.88 380 ARG A C 1
ATOM 3049 O O . ARG A 1 380 ? 51.732 13.155 -14.557 1.00 55.88 380 ARG A O 1
ATOM 3056 N N . ARG A 1 381 ? 53.035 14.836 -15.274 1.00 58.28 381 ARG A N 1
ATOM 3057 C CA . ARG A 1 381 ? 54.245 14.434 -14.533 1.00 58.28 381 ARG A CA 1
ATOM 3058 C C . ARG A 1 381 ? 54.361 15.114 -13.165 1.00 58.28 381 ARG A C 1
ATOM 3060 O O . ARG A 1 381 ? 54.879 14.494 -12.244 1.00 58.28 381 ARG A O 1
ATOM 3067 N N . THR A 1 382 ? 53.817 16.319 -12.992 1.00 64.56 382 THR A N 1
ATOM 3068 C CA . THR A 1 382 ? 53.781 17.010 -11.690 1.00 64.56 382 THR A CA 1
ATOM 3069 C C . THR A 1 382 ? 52.842 16.332 -10.691 1.00 64.56 382 THR A C 1
ATOM 3071 O O . THR A 1 382 ? 53.215 16.190 -9.532 1.00 64.56 382 THR A O 1
ATOM 3074 N N . GLY A 1 383 ? 51.686 15.816 -11.128 1.00 67.81 383 GLY A N 1
ATOM 3075 C CA . GLY A 1 383 ? 50.753 15.096 -10.248 1.00 67.81 383 GLY A CA 1
ATOM 3076 C C . GLY A 1 383 ? 51.330 13.805 -9.650 1.00 67.81 383 GLY A C 1
ATOM 3077 O O . GLY A 1 383 ? 51.118 13.526 -8.474 1.00 67.81 383 GLY A O 1
ATOM 3078 N N . LEU A 1 384 ? 52.125 13.055 -10.424 1.00 72.06 384 LEU A N 1
ATOM 3079 C CA . LEU A 1 384 ? 52.801 11.845 -9.940 1.00 72.06 384 LEU A CA 1
ATOM 3080 C C . LEU A 1 384 ? 53.886 12.186 -8.904 1.00 72.06 384 LEU A C 1
ATOM 3082 O O . LEU A 1 384 ? 53.982 11.534 -7.871 1.00 72.06 384 LEU A O 1
ATOM 3086 N N . ILE A 1 385 ? 54.671 13.238 -9.156 1.00 74.50 385 ILE A N 1
ATOM 3087 C CA . ILE A 1 385 ? 55.744 13.680 -8.253 1.00 74.50 385 ILE A CA 1
ATOM 3088 C C . ILE A 1 385 ? 55.162 14.213 -6.935 1.00 74.50 385 ILE A C 1
ATOM 3090 O O . ILE A 1 385 ? 55.664 13.871 -5.866 1.00 74.50 385 ILE A O 1
ATOM 3094 N N . VAL A 1 386 ? 54.076 14.991 -7.003 1.00 77.88 386 VAL A N 1
ATOM 3095 C CA . VAL A 1 386 ? 53.370 15.513 -5.819 1.00 77.88 386 VAL A CA 1
ATOM 3096 C C . VAL A 1 386 ? 52.656 14.392 -5.054 1.00 77.88 386 VAL A C 1
ATOM 3098 O O . VAL A 1 386 ? 52.661 14.391 -3.827 1.00 77.88 386 VAL A O 1
ATOM 3101 N N . GLY A 1 387 ? 52.096 13.397 -5.749 1.00 77.25 387 GLY A N 1
ATOM 3102 C CA . GLY A 1 387 ? 51.487 12.224 -5.117 1.00 77.25 387 GLY A CA 1
ATOM 3103 C C . GLY A 1 387 ? 52.504 11.345 -4.383 1.00 77.25 387 GLY A C 1
ATOM 3104 O O . GLY A 1 387 ? 52.254 10.921 -3.254 1.00 77.25 387 GLY A O 1
ATOM 3105 N N . CYS A 1 388 ? 53.680 11.120 -4.977 1.00 79.44 388 CYS A N 1
ATOM 3106 C CA . CYS A 1 388 ? 54.751 10.354 -4.342 1.00 79.44 388 CYS A CA 1
ATOM 3107 C C . CYS A 1 388 ? 55.329 11.063 -3.109 1.00 79.44 388 CYS A C 1
ATOM 3109 O O . CYS A 1 388 ? 55.596 10.393 -2.113 1.00 79.44 388 CYS A O 1
ATOM 3111 N N . SER A 1 389 ? 55.491 12.392 -3.132 1.00 82.75 389 SER A N 1
ATOM 3112 C CA . SER A 1 389 ? 56.002 13.139 -1.974 1.00 82.75 389 SER A CA 1
ATOM 3113 C C . SER A 1 389 ? 54.991 13.209 -0.825 1.00 82.75 389 SER A C 1
ATOM 3115 O O . SER A 1 389 ? 55.372 13.001 0.327 1.00 82.75 389 SER A O 1
ATOM 3117 N N . LEU A 1 390 ? 53.698 13.398 -1.117 1.00 81.50 390 LEU A N 1
ATOM 3118 C CA . LEU A 1 390 ? 52.632 13.332 -0.108 1.00 81.50 390 LEU A CA 1
ATOM 3119 C C . LEU A 1 390 ? 52.508 11.934 0.511 1.00 81.50 390 LEU A C 1
ATOM 3121 O O . LEU A 1 390 ? 52.419 11.815 1.732 1.00 81.50 390 LEU A O 1
ATOM 3125 N N . GLY A 1 391 ? 52.574 10.877 -0.304 1.00 87.12 391 GLY A N 1
ATOM 3126 C CA . GLY A 1 391 ? 52.561 9.496 0.187 1.00 87.12 391 GLY A CA 1
ATOM 3127 C C . GLY A 1 391 ? 53.744 9.184 1.109 1.00 87.12 391 GLY A C 1
ATOM 3128 O O . GLY A 1 391 ? 53.563 8.563 2.157 1.00 87.12 391 GLY A O 1
ATOM 3129 N N . PHE A 1 392 ? 54.940 9.679 0.772 1.00 87.38 392 PHE A N 1
ATOM 3130 C CA . PHE A 1 392 ? 56.140 9.517 1.597 1.00 87.38 392 PHE A CA 1
ATOM 3131 C C . PHE A 1 392 ? 56.001 10.184 2.972 1.00 87.38 392 PHE A C 1
ATOM 3133 O O . PHE A 1 392 ? 56.357 9.591 3.990 1.00 87.38 392 PHE A O 1
ATOM 3140 N N . ILE A 1 393 ? 55.443 11.398 3.018 1.00 88.00 393 ILE A N 1
ATOM 3141 C CA . ILE A 1 393 ? 55.219 12.127 4.275 1.00 88.00 393 ILE A CA 1
ATOM 3142 C C . ILE A 1 393 ? 54.216 11.379 5.158 1.00 88.00 393 ILE A C 1
ATOM 3144 O O . ILE A 1 393 ? 54.478 11.163 6.342 1.00 88.00 393 ILE A O 1
ATOM 3148 N N . VAL A 1 394 ? 53.094 10.931 4.585 1.00 89.25 394 VAL A N 1
ATOM 3149 C CA . VAL A 1 394 ? 52.072 10.179 5.329 1.00 89.25 394 VAL A CA 1
ATOM 3150 C C . VAL A 1 394 ? 52.652 8.878 5.884 1.00 89.25 394 VAL A C 1
ATOM 3152 O O . VAL A 1 394 ? 52.419 8.564 7.050 1.00 89.25 394 VAL A O 1
ATOM 3155 N N . PHE A 1 395 ? 53.466 8.160 5.106 1.00 90.00 395 PHE A N 1
ATOM 3156 C CA . PHE A 1 395 ? 54.128 6.935 5.554 1.00 90.00 395 PHE A CA 1
ATOM 3157 C C . PHE A 1 395 ? 55.038 7.175 6.768 1.00 90.00 395 PHE A C 1
ATOM 3159 O O . PHE A 1 395 ? 54.930 6.459 7.764 1.00 90.00 395 PHE A O 1
ATOM 3166 N N . PHE A 1 396 ? 55.876 8.216 6.744 1.00 90.81 396 PHE A N 1
ATOM 3167 C CA . PHE A 1 396 ? 56.743 8.538 7.881 1.00 90.81 396 PHE A CA 1
ATOM 3168 C C . PHE A 1 396 ? 55.962 8.953 9.128 1.00 90.81 396 PHE A C 1
ATOM 3170 O O . PHE A 1 396 ? 56.322 8.540 10.232 1.00 90.81 396 PHE A O 1
ATOM 3177 N N . VAL A 1 397 ? 54.877 9.718 8.981 1.00 89.62 397 VAL A N 1
ATOM 3178 C CA . VAL A 1 397 ? 54.005 10.073 10.113 1.00 89.62 397 VAL A CA 1
ATOM 3179 C C . VAL A 1 397 ? 53.371 8.817 10.712 1.00 89.62 397 VAL A C 1
ATOM 3181 O O . VAL A 1 397 ? 53.408 8.628 11.926 1.00 89.62 397 VAL A O 1
ATOM 3184 N N . MET A 1 398 ? 52.864 7.916 9.871 1.00 88.69 398 MET A N 1
ATOM 3185 C CA . MET A 1 398 ? 52.232 6.662 10.289 1.00 88.69 398 MET A CA 1
ATOM 3186 C C . MET A 1 398 ? 53.226 5.759 11.037 1.00 88.69 398 MET A C 1
ATOM 3188 O O . MET A 1 398 ? 52.946 5.310 12.150 1.00 88.69 398 MET A O 1
ATOM 3192 N N . VAL A 1 399 ? 54.439 5.588 10.497 1.00 91.12 399 VAL A N 1
ATOM 3193 C CA . VAL A 1 399 ? 55.526 4.836 11.145 1.00 91.12 399 VAL A CA 1
ATOM 3194 C C . VAL A 1 399 ? 55.949 5.488 12.462 1.00 91.12 399 VAL A C 1
ATOM 3196 O O . VAL A 1 399 ? 56.119 4.789 13.457 1.00 91.12 399 VAL A O 1
ATOM 3199 N N . THR A 1 400 ? 56.057 6.817 12.518 1.00 89.81 400 THR A N 1
ATOM 3200 C CA . THR A 1 400 ? 56.419 7.537 13.750 1.00 89.81 400 THR A CA 1
ATOM 3201 C C . THR A 1 400 ? 55.358 7.349 14.837 1.00 89.81 400 THR A C 1
ATOM 3203 O O . THR A 1 400 ? 55.702 7.101 15.991 1.00 89.81 400 THR A O 1
ATOM 3206 N N . VAL A 1 401 ? 54.070 7.384 14.483 1.00 88.94 401 VAL A N 1
ATOM 3207 C CA . VAL A 1 401 ? 52.962 7.122 15.417 1.00 88.94 401 VAL A CA 1
ATOM 3208 C C . VAL A 1 401 ? 52.964 5.663 15.889 1.00 88.94 401 VAL A C 1
ATOM 3210 O O . VAL A 1 401 ? 52.790 5.407 17.082 1.00 88.94 401 VAL A O 1
ATOM 3213 N N . LEU A 1 402 ? 53.218 4.696 15.003 1.00 81.88 402 LEU A N 1
ATOM 3214 C CA . LEU A 1 402 ? 53.335 3.281 15.383 1.00 81.88 402 LEU A CA 1
ATOM 3215 C C . LEU A 1 402 ? 54.541 3.014 16.288 1.00 81.88 402 LEU A C 1
ATOM 3217 O O . LEU A 1 402 ? 54.435 2.274 17.265 1.00 81.88 402 LEU A O 1
ATOM 3221 N N . LEU A 1 403 ? 55.682 3.643 16.012 1.00 81.69 403 LEU A N 1
ATOM 3222 C CA . LEU A 1 403 ? 56.861 3.549 16.869 1.00 81.69 403 LEU A CA 1
ATOM 3223 C C . LEU A 1 403 ? 56.618 4.228 18.219 1.00 81.69 403 LEU A C 1
ATOM 3225 O O . LEU A 1 403 ? 56.984 3.670 19.251 1.00 81.69 403 LEU A O 1
ATOM 3229 N N . TYR A 1 404 ? 55.947 5.382 18.242 1.00 82.56 404 TYR A N 1
ATOM 3230 C CA . TYR A 1 404 ? 55.597 6.079 19.479 1.00 82.56 404 TYR A CA 1
ATOM 3231 C C . TYR A 1 404 ? 54.618 5.270 20.339 1.00 82.56 404 TYR A C 1
ATOM 3233 O O . TYR A 1 404 ? 54.812 5.151 21.550 1.00 82.56 404 TYR A O 1
ATOM 3241 N N . THR A 1 405 ? 53.594 4.667 19.729 1.00 80.31 405 THR A N 1
ATOM 3242 C CA . THR A 1 405 ? 52.636 3.800 20.435 1.00 80.31 405 THR A CA 1
ATOM 3243 C C . THR A 1 405 ? 53.315 2.538 20.964 1.00 80.31 405 THR A C 1
ATOM 3245 O O . THR A 1 405 ? 53.207 2.271 22.159 1.00 80.31 405 THR A O 1
ATOM 3248 N N . LYS A 1 406 ? 54.134 1.847 20.155 1.00 78.31 406 LYS A N 1
ATOM 3249 C CA . LYS A 1 406 ? 54.947 0.697 20.599 1.00 78.31 406 LYS A CA 1
ATOM 3250 C C . LYS A 1 406 ? 55.929 1.061 21.715 1.00 78.31 406 LYS A C 1
ATOM 3252 O O . LYS A 1 406 ? 56.110 0.282 22.648 1.00 78.31 406 LYS A O 1
ATOM 3257 N N . PHE A 1 407 ? 56.568 2.229 21.654 1.00 76.25 407 PHE A N 1
ATOM 3258 C CA . PHE A 1 407 ? 57.505 2.682 22.685 1.00 76.25 407 PHE A CA 1
ATOM 3259 C C . PHE A 1 407 ? 56.789 3.053 23.990 1.00 76.25 407 PHE A C 1
ATOM 3261 O O . PHE A 1 407 ? 57.256 2.715 25.078 1.00 76.25 407 PHE A O 1
ATOM 3268 N N . LYS A 1 408 ? 55.618 3.693 23.897 1.00 73.88 408 LYS A N 1
ATOM 3269 C CA . LYS A 1 408 ? 54.754 3.979 25.049 1.00 73.88 408 LYS A CA 1
ATOM 3270 C C . LYS A 1 408 ? 54.219 2.696 25.687 1.00 73.88 408 LYS A C 1
ATOM 3272 O O . LYS A 1 408 ? 54.128 2.627 26.909 1.00 73.88 408 LYS A O 1
ATOM 3277 N N . GLU A 1 409 ? 53.915 1.684 24.885 1.00 68.75 409 GLU A N 1
ATOM 3278 C CA . GLU A 1 409 ? 53.450 0.379 25.353 1.00 68.75 409 GLU A CA 1
ATOM 3279 C C . GLU A 1 409 ? 54.563 -0.404 26.060 1.00 68.75 409 GLU A C 1
ATOM 3281 O O . GLU A 1 409 ? 54.365 -0.847 27.189 1.00 68.75 409 GLU A O 1
ATOM 3286 N N . ARG A 1 410 ? 55.787 -0.426 25.509 1.00 63.53 410 ARG A N 1
ATOM 3287 C CA . ARG A 1 410 ? 56.965 -0.972 26.215 1.00 63.53 410 ARG A CA 1
ATOM 3288 C C . ARG A 1 410 ? 57.267 -0.231 27.522 1.00 63.53 410 ARG A C 1
ATOM 3290 O O . ARG A 1 410 ? 57.625 -0.866 28.506 1.00 63.53 410 ARG A O 1
ATOM 3297 N N . LYS A 1 411 ? 57.067 1.093 27.570 1.00 60.47 411 LYS A N 1
ATOM 3298 C CA . LYS A 1 411 ? 57.206 1.882 28.809 1.00 60.47 411 LYS A CA 1
ATOM 3299 C C . LYS A 1 411 ? 56.127 1.591 29.853 1.00 60.47 411 LYS A C 1
ATOM 3301 O O . LYS A 1 411 ? 56.394 1.809 31.028 1.00 60.47 411 LYS A O 1
ATOM 3306 N N . ARG A 1 412 ? 54.926 1.143 29.466 1.00 58.75 412 ARG A N 1
ATOM 3307 C CA . ARG A 1 412 ? 53.898 0.711 30.429 1.00 58.75 412 ARG A CA 1
ATOM 3308 C C . ARG A 1 412 ? 54.206 -0.675 30.981 1.00 58.75 412 ARG A C 1
ATOM 3310 O O . ARG A 1 412 ? 54.120 -0.837 32.188 1.00 58.75 412 ARG A O 1
ATOM 3317 N N . ILE A 1 413 ? 54.651 -1.600 30.129 1.00 56.34 413 ILE A N 1
ATOM 3318 C CA . ILE A 1 413 ? 55.031 -2.965 30.530 1.00 56.34 413 ILE A CA 1
ATOM 3319 C C . ILE A 1 413 ? 56.235 -2.930 31.489 1.00 56.34 413 ILE A C 1
ATOM 3321 O O . ILE A 1 413 ? 56.181 -3.525 32.556 1.00 56.34 413 ILE A O 1
ATOM 3325 N N . ALA A 1 414 ? 57.251 -2.106 31.205 1.00 55.78 414 ALA A N 1
ATOM 3326 C CA . ALA A 1 414 ? 58.406 -1.921 32.093 1.00 55.78 414 ALA A CA 1
ATOM 3327 C C . ALA A 1 414 ? 58.089 -1.202 33.425 1.00 55.78 414 ALA A C 1
ATOM 3329 O O . ALA A 1 414 ? 58.937 -1.156 34.309 1.00 55.78 414 ALA A O 1
ATOM 3330 N N . LYS A 1 415 ? 56.893 -0.612 33.574 1.00 54.47 415 LYS A N 1
ATOM 3331 C CA . LYS A 1 415 ? 56.434 0.033 34.819 1.00 54.47 415 LYS A CA 1
ATOM 3332 C C . LYS A 1 415 ? 55.433 -0.822 35.603 1.00 54.47 415 LYS A C 1
ATOM 3334 O O . LYS A 1 415 ? 55.084 -0.447 36.716 1.00 54.47 415 LYS A O 1
ATOM 3339 N N . SER A 1 416 ? 54.957 -1.921 35.016 1.00 57.19 416 SER A N 1
ATOM 3340 C CA . SER A 1 416 ? 53.991 -2.850 35.610 1.00 57.19 416 SER A CA 1
ATOM 3341 C C . SER A 1 416 ? 54.586 -4.223 35.942 1.00 57.19 416 SER A C 1
ATOM 3343 O O . SER A 1 416 ? 53.844 -5.079 36.414 1.00 57.19 416 SER A O 1
ATOM 3345 N N . ASP A 1 417 ? 55.886 -4.445 35.709 1.00 47.34 417 ASP A N 1
ATOM 3346 C CA . ASP A 1 417 ? 56.575 -5.668 36.136 1.00 47.34 417 ASP A CA 1
ATOM 3347 C C . ASP A 1 417 ? 56.876 -5.634 37.654 1.00 47.34 417 ASP A C 1
ATOM 3349 O O . ASP A 1 417 ? 57.567 -4.718 38.112 1.00 47.34 417 ASP A O 1
ATOM 3353 N N . PRO A 1 418 ? 56.429 -6.632 38.449 1.00 51.59 418 PRO A N 1
ATOM 3354 C CA . PRO A 1 418 ? 56.630 -6.686 39.907 1.00 51.59 418 PRO A CA 1
ATOM 3355 C C . PRO A 1 418 ? 58.085 -6.909 40.359 1.00 51.59 418 PRO A C 1
ATOM 3357 O O . PRO A 1 418 ? 58.363 -6.889 41.551 1.00 51.59 418 PRO A O 1
ATOM 3360 N N . ALA A 1 419 ? 59.023 -7.128 39.433 1.00 55.22 419 ALA A N 1
ATOM 3361 C CA . ALA A 1 419 ? 60.412 -7.476 39.748 1.00 55.22 419 ALA A CA 1
ATOM 3362 C C . ALA A 1 419 ? 61.331 -6.264 40.023 1.00 55.22 419 ALA A C 1
ATOM 3364 O O . ALA A 1 419 ? 62.481 -6.440 40.412 1.00 55.22 419 ALA A O 1
ATOM 3365 N N . TRP A 1 420 ? 60.849 -5.027 39.836 1.00 47.50 420 TRP A N 1
ATOM 3366 C CA . TRP A 1 420 ? 61.630 -3.802 40.090 1.00 47.50 420 TRP A CA 1
ATOM 3367 C C . TRP A 1 420 ? 61.445 -3.210 41.496 1.00 47.50 420 TRP A C 1
ATOM 3369 O O . TRP A 1 420 ? 62.146 -2.262 41.845 1.00 47.50 420 TRP A O 1
ATOM 3379 N N . SER A 1 421 ? 60.548 -3.758 42.324 1.00 44.81 421 SER A N 1
ATOM 3380 C CA . SER A 1 421 ? 60.423 -3.367 43.738 1.00 44.81 421 SER A CA 1
ATOM 3381 C C . SER A 1 421 ? 61.341 -4.149 44.682 1.00 44.81 421 SER A C 1
ATOM 3383 O O . SER A 1 421 ? 61.390 -3.820 45.860 1.00 44.81 421 SER A O 1
ATOM 3385 N N . GLU A 1 422 ? 62.079 -5.148 44.187 1.00 44.97 422 GLU A N 1
ATOM 3386 C CA . GLU A 1 422 ? 62.890 -6.054 45.021 1.00 44.97 422 GLU A CA 1
ATOM 3387 C C . GLU A 1 422 ? 64.410 -5.929 44.789 1.00 44.97 422 GLU A C 1
ATOM 3389 O O . GLU A 1 422 ? 65.198 -6.598 45.444 1.00 44.97 422 GLU A O 1
ATOM 3394 N N . MET A 1 423 ? 64.849 -5.025 43.904 1.00 40.53 423 MET A N 1
ATOM 3395 C CA . MET A 1 423 ? 66.270 -4.796 43.594 1.00 40.53 423 MET A CA 1
ATOM 3396 C C . MET A 1 423 ? 66.741 -3.394 44.020 1.00 40.53 423 MET A C 1
ATOM 3398 O O . MET A 1 423 ? 67.452 -2.720 43.281 1.00 40.53 423 MET A O 1
ATOM 3402 N N . ASN A 1 424 ? 66.314 -2.925 45.195 1.00 45.28 424 ASN A N 1
ATOM 3403 C CA . ASN A 1 424 ? 66.902 -1.741 45.841 1.00 45.28 424 ASN A CA 1
ATOM 3404 C C . ASN A 1 424 ? 67.346 -1.981 47.293 1.00 45.28 424 ASN A C 1
ATOM 3406 O O . ASN A 1 424 ? 67.876 -1.066 47.914 1.00 45.28 424 ASN A O 1
ATOM 3410 N N . ASP A 1 425 ? 67.227 -3.211 47.791 1.00 41.94 425 ASP A N 1
ATOM 3411 C CA . ASP A 1 425 ? 67.749 -3.624 49.092 1.00 41.94 425 ASP A CA 1
ATOM 3412 C C . ASP A 1 425 ? 68.811 -4.704 48.890 1.00 41.94 425 ASP A C 1
ATOM 3414 O O . ASP A 1 425 ? 68.549 -5.870 49.120 1.00 41.94 425 ASP A O 1
ATOM 3418 N N . TYR A 1 426 ? 70.016 -4.343 48.441 1.00 37.69 426 TYR A N 1
ATOM 3419 C CA . TYR A 1 426 ? 71.227 -5.048 48.873 1.00 37.69 426 TYR A CA 1
ATOM 3420 C C . TYR A 1 426 ? 72.439 -4.123 48.774 1.00 37.69 426 TYR A C 1
ATOM 3422 O O . TYR A 1 426 ? 72.904 -3.703 47.715 1.00 37.69 426 TYR A O 1
ATOM 3430 N N . HIS A 1 427 ? 72.918 -3.802 49.963 1.00 36.66 427 HIS A N 1
ATOM 3431 C CA . HIS A 1 427 ? 74.147 -3.118 50.285 1.00 36.66 427 HIS A CA 1
ATOM 3432 C C . HIS A 1 427 ? 75.404 -3.813 49.721 1.00 36.66 427 HIS A C 1
ATOM 3434 O O . HIS A 1 427 ? 75.581 -5.014 49.874 1.00 36.66 427 HIS A O 1
ATOM 3440 N N . SER A 1 428 ? 76.335 -2.973 49.256 1.00 33.34 428 SER A N 1
ATOM 3441 C CA . SER A 1 428 ? 77.739 -2.905 49.704 1.00 33.34 428 SER A CA 1
ATOM 3442 C C . SER A 1 428 ? 78.754 -4.020 49.370 1.00 33.34 428 SER A C 1
ATOM 3444 O O . SER A 1 428 ? 78.535 -5.187 49.663 1.00 33.34 428 SER A O 1
ATOM 3446 N N . ILE A 1 429 ? 79.954 -3.537 48.999 1.00 31.89 429 ILE A N 1
ATOM 3447 C CA . ILE A 1 429 ? 81.319 -4.080 49.202 1.00 31.89 429 ILE A CA 1
ATOM 3448 C C . ILE A 1 429 ? 82.062 -4.593 47.942 1.00 31.89 429 ILE A C 1
ATOM 3450 O O . ILE A 1 429 ? 81.608 -5.488 47.242 1.00 31.89 429 ILE A O 1
ATOM 3454 N N . GLN A 1 430 ? 83.281 -4.033 47.790 1.00 33.75 430 GLN A N 1
ATOM 3455 C CA . GLN A 1 430 ? 84.462 -4.432 46.988 1.00 33.75 430 GLN A CA 1
ATOM 3456 C C . GLN A 1 430 ? 84.488 -4.141 45.475 1.00 33.75 430 GLN A C 1
ATOM 3458 O O . GLN A 1 430 ? 83.510 -4.351 44.780 1.00 33.75 430 GLN A O 1
ATOM 3463 N N . SER A 1 431 ? 85.617 -3.823 44.828 1.00 31.36 431 SER A N 1
ATOM 3464 C CA . SER A 1 431 ? 86.764 -2.912 45.038 1.00 31.36 431 SER A CA 1
ATOM 3465 C C . SER A 1 431 ? 87.699 -3.086 43.822 1.00 31.36 431 SER A C 1
ATOM 3467 O O . SER A 1 431 ? 87.978 -4.226 43.477 1.00 31.36 431 SER A O 1
ATOM 3469 N N . LYS A 1 432 ? 88.218 -1.970 43.285 1.00 32.66 432 LYS A N 1
ATOM 3470 C CA . LYS A 1 432 ? 89.552 -1.737 42.668 1.00 32.66 432 LYS A CA 1
ATOM 3471 C C . LYS A 1 432 ? 90.124 -2.592 41.500 1.00 32.66 432 LYS A C 1
ATOM 3473 O O . LYS A 1 432 ? 90.340 -3.783 41.658 1.00 32.66 432 LYS A O 1
ATOM 3478 N N . GLU A 1 433 ? 90.571 -1.829 40.476 1.00 38.03 433 GLU A N 1
ATOM 3479 C CA . GLU A 1 433 ? 91.856 -1.913 39.708 1.00 38.03 433 GLU A CA 1
ATOM 3480 C C . GLU A 1 433 ? 92.001 -3.066 38.676 1.00 38.03 433 GLU A C 1
ATOM 3482 O O . GLU A 1 433 ? 91.513 -4.159 38.910 1.00 38.03 433 GLU A O 1
ATOM 3487 N N . ASP A 1 434 ? 92.646 -2.973 37.498 1.00 33.84 434 ASP A N 1
ATOM 3488 C CA . ASP A 1 434 ? 93.409 -1.946 36.756 1.00 33.84 434 ASP A CA 1
ATOM 3489 C C . ASP A 1 434 ? 93.719 -2.469 35.311 1.00 33.84 434 ASP A C 1
ATOM 3491 O O . ASP A 1 434 ? 93.427 -3.623 34.997 1.00 33.84 434 ASP A O 1
ATOM 3495 N N . ILE A 1 435 ? 94.449 -1.657 34.512 1.00 34.25 435 ILE A N 1
ATOM 3496 C CA . ILE A 1 435 ? 95.325 -1.976 33.337 1.00 34.25 435 ILE A CA 1
ATOM 3497 C C . ILE A 1 435 ? 94.646 -1.915 31.936 1.00 34.25 435 ILE A C 1
ATOM 3499 O O . ILE A 1 435 ? 93.800 -2.742 31.625 1.00 34.25 435 ILE A O 1
ATOM 3503 N N . ILE A 1 436 ? 94.831 -0.928 31.032 1.00 33.34 436 ILE A N 1
ATOM 3504 C CA . ILE A 1 436 ? 95.986 -0.220 30.396 1.00 33.34 436 ILE A CA 1
ATOM 3505 C C . ILE A 1 436 ? 96.479 -0.844 29.053 1.00 33.34 436 ILE A C 1
ATOM 3507 O O . ILE A 1 436 ? 97.036 -1.930 29.029 1.00 33.34 436 ILE A O 1
ATOM 3511 N N . GLN A 1 437 ? 96.321 -0.034 27.982 1.00 34.72 437 GLN A N 1
ATOM 3512 C CA . GLN A 1 437 ? 97.118 0.180 26.737 1.00 34.72 437 GLN A CA 1
ATOM 3513 C C . GLN A 1 437 ? 97.335 -0.901 25.650 1.00 34.72 437 GLN A C 1
ATOM 3515 O O . GLN A 1 437 ? 97.871 -1.970 25.904 1.00 34.72 437 GLN A O 1
ATOM 3520 N N . HIS A 1 438 ? 97.035 -0.526 24.387 1.00 33.62 438 HIS A N 1
ATOM 3521 C CA . HIS A 1 438 ? 97.974 -0.164 23.282 1.00 33.62 438 HIS A CA 1
ATOM 3522 C C . HIS A 1 438 ? 97.174 -0.047 21.947 1.00 33.62 438 HIS A C 1
ATOM 3524 O O . HIS A 1 438 ? 96.456 -0.971 21.588 1.00 33.62 438 HIS A O 1
ATOM 3530 N N . SER A 1 439 ? 97.004 1.129 21.306 1.00 33.44 439 SER A N 1
ATOM 3531 C CA . SER A 1 439 ? 97.879 1.792 20.294 1.00 33.44 439 SER A CA 1
ATOM 3532 C C . SER A 1 439 ? 98.215 0.868 19.099 1.00 33.44 439 SER A C 1
ATOM 3534 O O . SER A 1 439 ? 98.708 -0.220 19.347 1.00 33.44 439 SER A O 1
ATOM 3536 N N . THR A 1 440 ? 98.037 1.158 17.799 1.00 32.16 440 THR A N 1
ATOM 3537 C CA . THR A 1 440 ? 98.126 2.404 16.999 1.00 32.16 440 THR A CA 1
ATOM 3538 C C . THR A 1 440 ? 97.887 2.068 15.503 1.00 32.16 440 THR A C 1
ATOM 3540 O O . THR A 1 440 ? 98.223 0.959 15.113 1.00 32.16 440 THR A O 1
ATOM 3543 N N . THR A 1 441 ? 97.403 3.049 14.704 1.00 32.03 441 THR A N 1
ATOM 3544 C CA . THR A 1 441 ? 97.739 3.395 13.277 1.00 32.03 441 THR A CA 1
ATOM 3545 C C . THR A 1 441 ? 97.783 2.305 12.186 1.00 32.03 441 THR A C 1
ATOM 3547 O O . THR A 1 441 ? 98.240 1.207 12.428 1.00 32.03 441 THR A O 1
ATOM 3550 N N . ALA A 1 442 ? 97.569 2.513 10.889 1.00 30.34 442 ALA A N 1
ATOM 3551 C CA . ALA A 1 442 ? 97.009 3.512 9.981 1.00 30.34 442 ALA A CA 1
ATOM 3552 C C . ALA A 1 442 ? 97.187 2.893 8.567 1.00 30.34 442 ALA A C 1
ATOM 3554 O O . ALA A 1 442 ? 98.090 2.089 8.364 1.00 30.34 442 ALA A O 1
ATOM 3555 N N . SER A 1 443 ? 96.417 3.381 7.593 1.00 30.91 443 SER A N 1
ATOM 3556 C CA . SER A 1 443 ? 96.865 3.587 6.202 1.00 30.91 443 SER A CA 1
ATOM 3557 C C . SER A 1 443 ? 96.936 2.418 5.188 1.00 30.91 443 SER A C 1
ATOM 3559 O O . SER A 1 443 ? 97.799 1.552 5.244 1.00 30.91 443 SER A O 1
ATOM 3561 N N . THR A 1 444 ? 96.082 2.578 4.163 1.00 34.41 444 THR A N 1
ATOM 3562 C CA . THR A 1 444 ? 96.354 2.558 2.701 1.00 34.41 444 THR A CA 1
ATOM 3563 C C . THR A 1 444 ? 96.679 1.270 1.932 1.00 34.41 444 THR A C 1
ATOM 3565 O O . THR A 1 444 ? 97.705 0.643 2.155 1.00 34.41 444 THR A O 1
ATOM 3568 N N . ASP A 1 445 ? 95.861 1.095 0.876 1.00 33.06 445 ASP A N 1
ATOM 3569 C CA . ASP A 1 445 ? 96.221 0.737 -0.511 1.00 33.06 445 ASP A CA 1
ATOM 3570 C C . ASP A 1 445 ? 96.656 -0.706 -0.811 1.00 33.06 445 ASP A C 1
ATOM 3572 O O . ASP A 1 445 ? 97.369 -1.334 -0.048 1.00 33.06 445 ASP A O 1
ATOM 3576 N N . ASN A 1 446 ? 96.404 -1.310 -1.971 1.00 34.78 446 ASN A N 1
ATOM 3577 C CA . ASN A 1 446 ? 95.444 -1.238 -3.081 1.00 34.78 446 ASN A CA 1
ATOM 3578 C C . ASN A 1 446 ? 96.014 -2.263 -4.100 1.00 34.78 446 ASN A C 1
ATOM 3580 O O . ASN A 1 446 ? 97.234 -2.372 -4.183 1.00 34.78 446 ASN A O 1
ATOM 3584 N N . ILE A 1 447 ? 95.169 -2.884 -4.946 1.00 37.50 447 ILE A N 1
ATOM 3585 C CA . ILE A 1 447 ? 95.526 -3.377 -6.311 1.00 37.50 447 ILE A CA 1
ATOM 3586 C C . ILE A 1 447 ? 96.447 -4.645 -6.357 1.00 37.50 447 ILE A C 1
ATOM 3588 O O . ILE A 1 447 ? 97.367 -4.779 -5.573 1.00 37.50 447 ILE A O 1
ATOM 3592 N N . LEU A 1 448 ? 96.370 -5.646 -7.250 1.00 33.41 448 LEU A N 1
ATOM 3593 C CA . LEU A 1 448 ? 95.517 -6.044 -8.380 1.00 33.41 448 LEU A CA 1
ATOM 3594 C C . LEU A 1 448 ? 96.184 -7.286 -9.042 1.00 33.41 448 LEU A C 1
ATOM 3596 O O . LEU A 1 448 ? 97.403 -7.352 -9.121 1.00 33.41 448 LEU A O 1
ATOM 3600 N N . LEU A 1 449 ? 95.361 -8.204 -9.568 1.00 35.56 449 LEU A N 1
ATOM 3601 C CA . LEU A 1 449 ? 95.575 -9.130 -10.704 1.00 35.56 449 LEU A CA 1
ATOM 3602 C C . LEU A 1 449 ? 96.805 -10.064 -10.802 1.00 35.56 449 LEU A C 1
ATOM 3604 O O . LEU A 1 449 ? 97.932 -9.650 -11.040 1.00 35.56 449 LEU A O 1
ATOM 3608 N N . GLY A 1 450 ? 96.463 -11.348 -10.983 1.00 27.45 450 GLY A N 1
ATOM 3609 C CA . GLY A 1 450 ? 96.965 -12.150 -12.105 1.00 27.45 450 GLY A CA 1
ATOM 3610 C C . GLY A 1 450 ? 97.772 -13.387 -11.719 1.00 27.45 450 GLY A C 1
ATOM 3611 O O . GLY A 1 450 ? 98.857 -13.261 -11.174 1.00 27.45 450 GLY A O 1
ATOM 3612 N N . MET A 1 451 ? 97.290 -14.579 -12.093 1.00 31.44 451 MET A N 1
ATOM 3613 C CA . MET A 1 451 ? 98.001 -15.471 -13.025 1.00 31.44 451 MET A CA 1
ATOM 3614 C C . MET A 1 451 ? 97.231 -16.769 -13.326 1.00 31.44 451 MET A C 1
ATOM 3616 O O . MET A 1 451 ? 96.365 -17.228 -12.590 1.00 31.44 451 MET A O 1
ATOM 3620 N N . THR A 1 452 ? 97.548 -17.293 -14.504 1.00 34.03 452 THR A N 1
ATOM 3621 C CA . THR A 1 452 ? 96.845 -18.243 -15.375 1.00 34.03 452 THR A CA 1
ATOM 3622 C C . THR A 1 452 ? 97.426 -19.664 -15.375 1.00 34.03 452 THR A C 1
ATOM 3624 O O . THR A 1 452 ? 98.640 -19.783 -15.284 1.00 34.03 452 THR A O 1
ATOM 3627 N N . LYS A 1 453 ? 96.565 -20.654 -15.716 1.00 35.50 453 LYS A N 1
ATOM 3628 C CA . LYS A 1 453 ? 96.791 -21.936 -16.464 1.00 35.50 453 LYS A CA 1
ATOM 3629 C C . LYS A 1 453 ? 97.807 -22.943 -15.861 1.00 35.50 453 LYS A C 1
ATOM 3631 O O . LYS A 1 453 ? 98.894 -22.568 -15.473 1.00 35.50 453 LYS A O 1
ATOM 3636 N N . ASN A 1 454 ? 97.605 -24.270 -15.832 1.00 31.41 454 ASN A N 1
ATOM 3637 C CA . ASN A 1 454 ? 97.222 -25.180 -16.926 1.00 31.41 454 ASN A CA 1
ATOM 3638 C C . ASN A 1 454 ? 97.113 -26.651 -16.411 1.00 31.41 454 ASN A C 1
ATOM 3640 O O . ASN A 1 454 ? 97.995 -27.045 -15.651 1.00 31.41 454 ASN A O 1
ATOM 3644 N N . ARG A 1 455 ? 96.166 -27.487 -16.893 1.00 30.61 455 ARG A N 1
ATOM 3645 C CA . ARG A 1 455 ? 96.404 -28.882 -17.373 1.00 30.61 455 ARG A CA 1
ATOM 3646 C C . ARG A 1 455 ? 95.114 -29.574 -17.867 1.00 30.61 455 ARG A C 1
ATOM 3648 O O . ARG A 1 455 ? 94.152 -29.698 -17.122 1.00 30.61 455 ARG A O 1
ATOM 3655 N N . ASN A 1 456 ? 95.164 -30.069 -19.107 1.00 35.50 456 ASN A N 1
ATOM 3656 C CA . ASN A 1 456 ? 94.261 -31.055 -19.724 1.00 35.50 456 ASN A CA 1
ATOM 3657 C C . ASN A 1 456 ? 94.824 -32.477 -19.536 1.00 35.50 456 ASN A C 1
ATOM 3659 O O . ASN A 1 456 ? 96.047 -32.586 -19.525 1.00 35.50 456 ASN A O 1
ATOM 3663 N N . VAL A 1 457 ? 93.968 -33.515 -19.531 1.00 32.22 457 VAL A N 1
ATOM 3664 C CA . VAL A 1 457 ? 94.020 -34.766 -20.349 1.00 32.22 457 VAL A CA 1
ATOM 3665 C C . VAL A 1 457 ? 92.612 -35.409 -20.319 1.00 32.22 457 VAL A C 1
ATOM 3667 O O . VAL A 1 457 ? 91.921 -35.295 -19.311 1.00 32.22 457 VAL A O 1
ATOM 3670 N N . SER A 1 458 ? 92.175 -36.052 -21.411 1.00 40.69 458 SER A N 1
ATOM 3671 C CA . SER A 1 458 ? 90.846 -36.666 -21.586 1.00 40.69 458 SER A CA 1
ATOM 3672 C C . SER A 1 458 ? 90.868 -38.196 -21.795 1.00 40.69 458 SER A C 1
ATOM 3674 O O . SER A 1 458 ? 91.783 -38.655 -22.472 1.00 40.69 458 SER A O 1
ATOM 3676 N N . PHE A 1 459 ? 89.784 -38.869 -21.346 1.0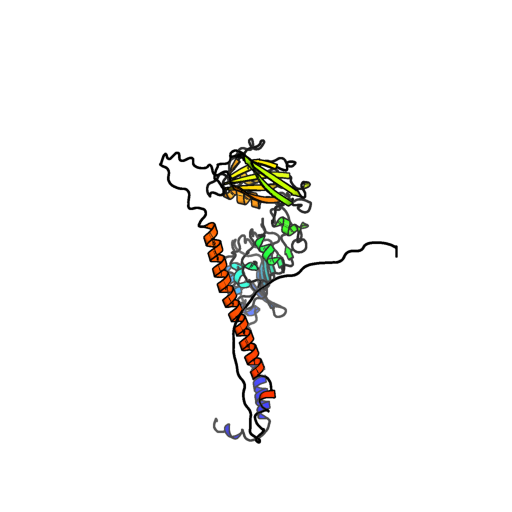0 44.06 459 PHE A N 1
ATOM 3677 C CA . PHE A 1 459 ? 89.106 -40.129 -21.791 1.00 44.06 459 PHE A CA 1
ATOM 3678 C C . PHE A 1 459 ? 89.897 -41.463 -21.846 1.00 44.06 459 PHE A C 1
ATOM 3680 O O . PHE A 1 459 ? 91.060 -41.463 -22.219 1.00 44.06 459 PHE A O 1
ATOM 3687 N N . ASP A 1 460 ? 89.401 -42.664 -21.487 1.00 47.91 460 ASP A N 1
ATOM 3688 C CA . ASP A 1 460 ? 88.073 -43.312 -21.260 1.00 47.91 460 ASP A CA 1
ATOM 3689 C C . ASP A 1 460 ? 88.139 -44.207 -19.971 1.00 47.91 460 ASP A C 1
ATOM 3691 O O . ASP A 1 460 ? 89.231 -44.390 -19.444 1.00 47.91 460 ASP A O 1
ATOM 3695 N N . LYS A 1 461 ? 87.118 -44.851 -19.361 1.00 38.31 461 LYS A N 1
ATOM 3696 C CA . LYS A 1 461 ? 85.974 -45.655 -19.852 1.00 38.31 461 LYS A CA 1
ATOM 3697 C C . LYS A 1 461 ? 85.134 -46.138 -18.636 1.00 38.31 461 LYS A C 1
ATOM 3699 O O . LYS A 1 461 ? 85.687 -46.241 -17.550 1.00 38.31 461 LYS A O 1
ATOM 3704 N N . ILE A 1 462 ? 83.966 -46.761 -18.787 1.00 51.06 462 ILE A N 1
ATOM 3705 C CA . ILE A 1 462 ? 82.617 -46.183 -18.929 1.00 51.06 462 ILE A CA 1
ATOM 3706 C C . ILE A 1 462 ? 81.825 -46.826 -17.780 1.00 51.06 462 ILE A C 1
ATOM 3708 O O . ILE A 1 462 ? 81.531 -48.011 -17.886 1.00 51.06 462 ILE A O 1
ATOM 3712 N N . ILE A 1 463 ? 81.606 -46.112 -16.679 1.00 35.00 463 ILE A N 1
ATOM 3713 C CA . ILE A 1 463 ? 80.812 -46.441 -15.476 1.00 35.00 463 ILE A CA 1
ATOM 3714 C C . ILE A 1 463 ? 81.006 -45.263 -14.522 1.00 35.00 463 ILE A C 1
ATOM 3716 O O . ILE A 1 463 ? 82.142 -44.731 -14.501 1.00 35.00 463 ILE A O 1
#

Sequence (463 aa):
MIRDFYSAIQRNDNGIAKILSLLLFIFQTCRTENTLECSQLMQNSKCTCYTFEDAVYLDCQDTILKDIKNALKRVSNVHAFSIYDLDGSEEELGPHFIPQGSCIKHIHISRTNIRYIDDETFMPLRKCLESLSILSSKIKFIPQKALSATSFNNLNKIVKIDLEHNKLQTIPLELLTSIENHIQDISIQDNVIICRCQKNNTWTWIQDHPKIIKQYTVTCFNDDYPKEKCDLPFIVQLSADKQDDNSVLVTWLIRNRTSVKALHVLYYNEVTFSDVKLKHVDLNSTSTLITDLEPNMNYMACLLTMYDNSVINLLNEDFIGINATDFESNTTTKMNRNIAASLIAQSTASECVTFDTIKKPLLIKTKSSKDYKTSSILNRRTGLIVGCSLGFIVFFVMVTVLLYTKFKERKRIAKSDPAWSEMNDYHSIQSKEDIIQHSTTASTDNILLGMTKNRNVSFDKII

Radius of gyration: 43.75 Å; chains: 1; bounding box: 125×80×116 Å